Protein AF-A0A821J5W9-F1 (afdb_monomer)

Sequence (383 aa):
TTESTTTTTETPTTESTTTTTETPTTESTTTTTETPTTESTTTTTETPTTESTTTTTETPTTESITTTTETPTTELTTTTTETPTTESTTTTTETPTTESTTTTTETPTTESTTTTTETSTTESTTTITETPTTESTTTTTETPTTESTTTTTETPTTESTTTTTESPSTESTTTTTETPTTESTTTTTETLTTESTTTTTETPTTQSTTTTIESTTSTTESPTTESTTTTTETPTTESTTTTTEALTTESTTTTTESPTTESTTTTTEALTTESTTTTTETPTTESTITTTETLTTESTTTTTETPTTQSTTTTIESTTSTTESPTTESTTTTTETPTTESTTTTTEALTTESTTTTTESPTTESTTTTTEALTTESTTTTT

pLDDT: mean 72.42, std 26.73, range [20.36, 98.38]

Structure (mmCIF, N/CA/C/O backbone):
data_AF-A0A821J5W9-F1
#
_entry.id   AF-A0A821J5W9-F1
#
loop_
_atom_site.group_PDB
_atom_site.id
_atom_site.type_symbol
_atom_site.label_atom_id
_atom_site.label_alt_id
_atom_site.label_comp_id
_atom_site.label_asym_id
_atom_site.label_entity_id
_atom_site.label_seq_id
_atom_site.pdbx_PDB_ins_code
_atom_site.Cartn_x
_atom_site.Cartn_y
_atom_site.Cartn_z
_atom_site.occupancy
_atom_site.B_iso_or_equiv
_atom_site.auth_seq_id
_atom_site.auth_comp_id
_atom_site.auth_asym_id
_atom_site.auth_atom_id
_atom_site.pdbx_PDB_model_num
ATOM 1 N N . THR A 1 1 ? 23.233 19.680 -24.094 1.00 55.34 1 THR A N 1
ATOM 2 C CA . THR A 1 1 ? 22.176 19.003 -23.342 1.00 55.34 1 THR A CA 1
ATOM 3 C C . THR A 1 1 ? 21.564 18.006 -24.278 1.00 55.34 1 THR A C 1
ATOM 5 O O . THR A 1 1 ? 21.127 18.405 -25.355 1.00 55.34 1 THR A O 1
ATOM 8 N N . THR A 1 2 ? 21.711 16.730 -23.955 1.00 66.38 2 THR A N 1
ATOM 9 C CA . THR A 1 2 ? 20.991 15.657 -24.635 1.00 66.38 2 THR A CA 1
ATOM 10 C C . THR A 1 2 ? 19.914 15.257 -23.644 1.00 66.38 2 THR A C 1
ATOM 12 O O . THR A 1 2 ? 20.230 14.643 -22.633 1.00 66.38 2 THR A O 1
ATOM 15 N N . GLU A 1 3 ? 18.703 15.732 -23.882 1.00 79.19 3 GLU A N 1
ATOM 16 C CA . GLU A 1 3 ? 17.513 15.408 -23.099 1.00 79.19 3 GLU A CA 1
ATOM 17 C C . GLU A 1 3 ? 16.915 14.143 -23.722 1.00 79.19 3 GLU A C 1
ATOM 19 O O . GLU A 1 3 ? 16.728 14.109 -24.948 1.00 79.19 3 GLU A O 1
ATOM 24 N N . SER A 1 4 ? 16.726 13.095 -22.921 1.00 83.25 4 SER A N 1
ATOM 25 C CA . SER A 1 4 ? 15.986 11.901 -23.340 1.00 83.25 4 SER A CA 1
ATOM 26 C C . SER A 1 4 ? 14.627 11.905 -22.664 1.00 83.25 4 SER A C 1
ATOM 28 O O . SER A 1 4 ? 14.517 12.209 -21.482 1.00 83.25 4 SER A O 1
ATOM 30 N N . THR A 1 5 ? 13.580 11.601 -23.418 1.00 91.44 5 THR A N 1
ATOM 31 C CA . THR A 1 5 ? 12.244 11.438 -22.853 1.00 91.44 5 THR A CA 1
ATOM 32 C C . THR A 1 5 ? 11.631 10.205 -23.472 1.00 91.44 5 THR A C 1
ATOM 34 O O . THR A 1 5 ? 11.381 10.181 -24.684 1.00 91.44 5 THR A O 1
ATOM 37 N N . THR A 1 6 ? 11.368 9.210 -22.635 1.00 91.25 6 THR A N 1
ATOM 38 C CA . THR A 1 6 ? 10.688 7.986 -23.034 1.00 91.25 6 THR A CA 1
ATOM 39 C C . THR A 1 6 ? 9.347 7.920 -22.322 1.00 91.25 6 THR A C 1
ATOM 41 O O . THR A 1 6 ? 9.242 8.084 -21.111 1.00 91.25 6 THR A O 1
ATOM 44 N N . THR A 1 7 ? 8.283 7.730 -23.100 1.00 94.56 7 THR A N 1
ATOM 45 C CA . THR A 1 7 ? 6.930 7.562 -22.574 1.00 94.56 7 THR A CA 1
ATOM 46 C C . THR A 1 7 ? 6.303 6.342 -23.221 1.00 94.56 7 THR A C 1
ATOM 48 O O . THR A 1 7 ? 6.118 6.321 -24.443 1.00 94.56 7 THR A O 1
ATOM 51 N N . THR A 1 8 ? 5.951 5.361 -22.398 1.00 92.94 8 THR A N 1
ATOM 52 C CA . THR A 1 8 ? 5.242 4.148 -22.809 1.00 92.94 8 THR A CA 1
ATOM 53 C C . THR A 1 8 ? 3.861 4.136 -22.169 1.00 92.94 8 THR A C 1
ATOM 55 O O . THR A 1 8 ? 3.687 4.520 -21.013 1.00 92.94 8 THR A O 1
ATOM 58 N N . THR A 1 9 ? 2.844 3.765 -22.946 1.00 94.31 9 THR A N 1
ATOM 59 C CA . THR A 1 9 ? 1.475 3.648 -22.446 1.00 94.31 9 THR A CA 1
ATOM 60 C C . THR A 1 9 ? 0.782 2.474 -23.107 1.00 94.31 9 THR A C 1
ATOM 62 O O . THR A 1 9 ? 0.500 2.531 -24.307 1.00 94.31 9 THR A O 1
ATOM 65 N N . GLU A 1 10 ? 0.420 1.469 -22.319 1.00 90.69 10 GLU A N 1
ATOM 66 C CA . GLU A 1 10 ? -0.277 0.286 -22.810 1.00 90.69 10 GLU A CA 1
ATOM 67 C C . GLU A 1 10 ? -1.647 0.103 -22.137 1.00 90.69 10 GLU A C 1
ATOM 69 O O . GLU A 1 10 ? -1.907 0.462 -20.985 1.00 90.69 10 GLU A O 1
ATOM 74 N N . THR A 1 11 ? -2.572 -0.479 -22.904 1.00 92.56 11 THR A N 1
ATOM 75 C CA . THR A 1 11 ? -3.946 -0.784 -22.460 1.00 92.56 11 THR A CA 1
ATOM 76 C C . THR A 1 11 ? -4.336 -2.222 -22.850 1.00 92.56 11 THR A C 1
ATOM 78 O O . THR A 1 11 ? -5.238 -2.443 -23.668 1.00 92.56 11 THR A O 1
ATOM 81 N N . PRO A 1 12 ? -3.605 -3.237 -22.355 1.00 85.00 12 PRO A N 1
ATOM 82 C CA . PRO A 1 12 ? -3.738 -4.619 -22.802 1.00 85.00 12 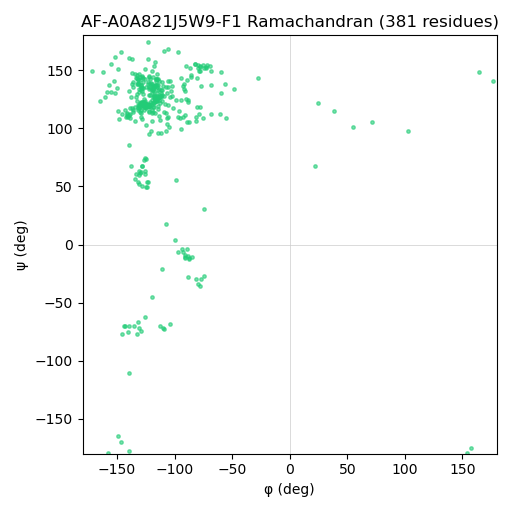PRO A CA 1
ATOM 83 C C . PRO A 1 12 ? -4.943 -5.312 -22.140 1.00 85.00 12 PRO A C 1
ATOM 85 O O . PRO A 1 12 ? -5.236 -5.149 -20.956 1.00 85.00 12 PRO A O 1
ATOM 88 N N . THR A 1 13 ? -5.639 -6.169 -22.890 1.00 80.94 13 THR A N 1
ATOM 89 C CA . THR A 1 13 ? -6.701 -7.026 -22.321 1.00 80.94 13 THR A CA 1
ATOM 90 C C . THR A 1 13 ? -6.181 -8.353 -21.758 1.00 80.94 13 THR A C 1
ATOM 92 O O . THR A 1 13 ? -6.941 -9.068 -21.110 1.00 80.94 13 THR A O 1
ATOM 95 N N . THR A 1 14 ? -4.919 -8.699 -22.037 1.00 81.94 14 THR A N 1
ATOM 96 C CA . THR A 1 14 ? -4.196 -9.899 -21.571 1.00 81.94 14 THR A CA 1
ATOM 97 C C . THR A 1 14 ? -2.688 -9.638 -21.675 1.00 81.94 14 THR A C 1
ATOM 99 O O . THR A 1 14 ? -2.305 -9.218 -22.763 1.00 81.94 14 THR A O 1
ATOM 102 N N . GLU A 1 15 ? -1.915 -9.913 -20.613 1.00 86.00 15 GLU A N 1
ATOM 103 C CA . GLU A 1 15 ? -0.429 -9.878 -20.473 1.00 86.00 15 GLU A CA 1
ATOM 104 C C . GLU A 1 15 ? 0.292 -8.719 -21.197 1.00 86.00 15 GLU A C 1
ATOM 106 O O . GLU A 1 15 ? 0.321 -8.660 -22.428 1.00 86.00 15 GLU A O 1
ATOM 111 N N . SER A 1 16 ? 0.924 -7.820 -20.440 1.00 88.00 16 SER A N 1
ATOM 112 C CA . SER A 1 16 ? 1.858 -6.830 -20.993 1.00 88.00 16 SER A CA 1
ATOM 113 C C . SER A 1 16 ? 3.204 -6.870 -20.302 1.00 88.00 16 SER A C 1
ATOM 115 O O . SER A 1 16 ? 3.331 -7.243 -19.139 1.00 88.00 16 SER A O 1
ATOM 117 N N . THR A 1 17 ? 4.224 -6.507 -21.066 1.00 93.19 17 THR A N 1
ATOM 118 C CA . THR A 1 17 ? 5.582 -6.358 -20.573 1.00 93.19 17 THR A CA 1
ATOM 119 C C . THR A 1 17 ? 6.168 -5.115 -21.209 1.00 93.19 17 THR A C 1
ATOM 121 O O . THR A 1 17 ? 6.429 -5.098 -22.418 1.00 93.19 17 THR A O 1
ATOM 124 N N . THR A 1 18 ? 6.410 -4.104 -20.385 1.00 92.56 18 THR A N 1
ATOM 125 C CA . THR A 1 18 ? 7.096 -2.885 -20.793 1.00 92.56 18 THR A CA 1
ATOM 126 C C . THR A 1 18 ? 8.505 -2.890 -20.220 1.00 92.56 18 THR A C 1
ATOM 128 O O . THR A 1 18 ? 8.736 -3.151 -19.042 1.00 92.56 18 THR A O 1
ATOM 131 N N . THR A 1 19 ? 9.487 -2.620 -21.079 1.00 94.31 19 THR A N 1
ATOM 132 C CA . THR A 1 19 ? 10.882 -2.470 -20.668 1.00 94.31 19 THR A CA 1
ATOM 133 C C . THR A 1 19 ? 11.459 -1.213 -21.289 1.00 94.31 19 THR A C 1
ATOM 135 O O . THR A 1 19 ? 11.531 -1.109 -22.518 1.00 94.31 19 THR A O 1
ATOM 138 N N . THR A 1 20 ? 11.905 -0.296 -20.438 1.00 93.75 20 THR A N 1
ATOM 139 C CA . THR A 1 20 ? 12.602 0.928 -20.837 1.00 93.75 20 THR A CA 1
ATOM 140 C C . THR A 1 20 ? 14.047 0.876 -20.357 1.00 93.75 20 THR A C 1
ATOM 142 O O . THR A 1 20 ? 14.347 0.367 -19.277 1.00 93.75 20 THR A O 1
ATOM 145 N N . THR A 1 21 ? 14.970 1.352 -21.191 1.00 93.88 21 THR A N 1
ATOM 146 C CA . THR A 1 21 ? 16.382 1.459 -20.827 1.00 93.88 21 THR A CA 1
ATOM 147 C C . THR A 1 21 ? 16.994 2.689 -21.474 1.00 93.88 21 THR A C 1
ATOM 149 O O . THR A 1 21 ? 17.197 2.695 -22.693 1.00 93.88 21 THR A O 1
ATOM 152 N N . GLU A 1 22 ? 17.368 3.682 -20.674 1.00 91.38 22 GLU A N 1
ATOM 153 C CA . GLU A 1 22 ? 18.057 4.875 -21.153 1.00 91.38 22 GLU A CA 1
ATOM 154 C C . GLU A 1 22 ? 19.477 4.997 -20.583 1.00 91.38 22 GLU A C 1
ATOM 156 O O . GLU A 1 22 ? 19.796 4.652 -19.444 1.00 91.38 22 GLU A O 1
ATOM 161 N N . THR A 1 23 ? 20.372 5.561 -21.396 1.00 92.56 23 THR A N 1
ATOM 162 C CA . THR A 1 23 ? 21.743 5.902 -20.982 1.00 92.56 23 THR A CA 1
ATOM 163 C C . THR A 1 23 ? 22.050 7.367 -21.328 1.00 92.56 23 THR A C 1
ATOM 165 O O . THR A 1 23 ? 22.832 7.643 -22.253 1.00 92.56 23 THR A O 1
ATOM 168 N N . PRO A 1 24 ? 21.387 8.330 -20.669 1.00 87.12 24 PRO A N 1
ATOM 169 C CA . PRO A 1 24 ? 21.498 9.753 -20.971 1.00 87.12 24 PRO A CA 1
ATOM 170 C C . PRO A 1 24 ? 22.785 10.348 -20.372 1.00 87.12 24 PRO A C 1
ATOM 172 O O . PRO A 1 24 ? 23.273 9.949 -19.317 1.00 87.12 24 PRO A O 1
ATOM 175 N N . THR A 1 25 ? 23.347 11.365 -21.029 1.00 86.31 25 THR A N 1
ATOM 176 C CA . THR A 1 25 ? 24.528 12.084 -20.505 1.00 86.31 25 THR A CA 1
ATOM 177 C C . THR A 1 25 ? 24.179 13.298 -19.642 1.00 86.31 25 THR A C 1
ATOM 179 O O . THR A 1 25 ? 25.081 13.932 -19.104 1.00 86.31 25 THR A O 1
ATOM 182 N N . THR A 1 26 ? 22.905 13.693 -19.606 1.00 86.69 26 THR A N 1
ATOM 183 C CA . THR A 1 26 ? 22.412 14.857 -18.854 1.00 86.69 26 THR A CA 1
ATOM 184 C C . THR A 1 26 ? 21.075 14.509 -18.196 1.00 86.69 26 THR A C 1
ATOM 186 O O . THR A 1 26 ? 21.091 13.682 -17.295 1.00 86.69 26 THR A O 1
ATOM 189 N N . GLU A 1 27 ? 19.971 15.094 -18.666 1.00 90.19 27 GLU A N 1
ATOM 190 C CA . GLU A 1 27 ? 18.602 14.930 -18.164 1.00 90.19 27 GLU A CA 1
ATOM 191 C C . GLU A 1 27 ? 17.878 13.795 -18.908 1.00 90.19 27 GLU A C 1
ATOM 193 O O . GLU A 1 27 ? 17.955 13.716 -20.145 1.00 90.19 27 GLU A O 1
ATOM 198 N N . SER A 1 28 ? 17.204 12.921 -18.163 1.00 90.50 28 SER A N 1
ATOM 199 C CA . SER A 1 28 ? 16.262 11.937 -18.702 1.00 90.50 28 SER A CA 1
ATOM 200 C C . SER A 1 28 ? 14.984 11.896 -17.898 1.00 90.50 28 SER A C 1
ATOM 202 O O . SER A 1 28 ? 14.987 12.069 -16.681 1.00 90.50 28 SER A O 1
ATOM 204 N N . THR A 1 29 ? 13.893 11.636 -18.602 1.00 94.75 29 THR A N 1
ATOM 205 C CA . THR A 1 29 ? 12.608 11.338 -17.993 1.00 94.75 29 THR A CA 1
ATOM 206 C C . THR A 1 29 ? 12.039 10.090 -18.639 1.00 94.75 29 THR A C 1
ATOM 208 O O . THR A 1 29 ? 11.764 10.080 -19.845 1.00 94.75 29 THR A O 1
ATOM 211 N N . THR A 1 30 ? 11.813 9.066 -17.824 1.00 94.94 30 THR A N 1
ATOM 212 C CA . THR A 1 30 ? 11.131 7.844 -18.236 1.00 94.94 30 THR A CA 1
ATOM 213 C C . THR A 1 30 ? 9.780 7.754 -17.544 1.00 94.94 30 THR A C 1
ATOM 215 O O . THR A 1 30 ? 9.666 7.862 -16.326 1.00 94.94 30 THR A O 1
ATOM 218 N N . THR A 1 31 ? 8.724 7.574 -18.336 1.00 96.25 31 THR A N 1
ATOM 219 C CA . THR A 1 31 ? 7.361 7.386 -17.837 1.00 96.25 31 THR A CA 1
ATOM 220 C C . THR A 1 31 ? 6.743 6.141 -18.454 1.00 96.25 31 THR A C 1
ATOM 222 O O . THR A 1 31 ? 6.578 6.071 -19.675 1.00 96.25 31 THR A O 1
ATOM 225 N N . THR A 1 32 ? 6.347 5.191 -17.616 1.00 95.75 32 THR A N 1
ATOM 226 C CA . THR A 1 32 ? 5.589 4.004 -18.023 1.00 95.75 32 THR A CA 1
ATOM 227 C C . THR A 1 32 ? 4.205 4.037 -17.387 1.00 95.75 32 THR A C 1
ATOM 229 O O . THR A 1 32 ? 4.049 4.383 -16.217 1.00 95.75 32 THR A O 1
ATOM 232 N N . THR A 1 33 ? 3.177 3.723 -18.172 1.00 95.38 33 THR A N 1
ATOM 233 C CA . THR A 1 33 ? 1.804 3.619 -17.678 1.00 95.38 33 THR A CA 1
ATOM 234 C C . THR A 1 33 ? 1.101 2.420 -18.292 1.00 95.38 33 THR A C 1
ATOM 236 O O . THR A 1 33 ? 0.834 2.421 -19.496 1.00 95.38 33 THR A O 1
ATOM 239 N N . GLU A 1 34 ? 0.698 1.456 -17.473 1.00 94.12 34 GLU A N 1
ATOM 240 C CA . GLU A 1 34 ? -0.032 0.281 -17.945 1.00 94.12 34 GLU A CA 1
ATOM 241 C C . GLU A 1 34 ? -1.395 0.135 -17.252 1.00 94.12 34 GLU A C 1
ATOM 243 O O . GLU A 1 34 ? -1.606 0.426 -16.070 1.00 94.12 34 GLU A O 1
ATOM 248 N N . THR A 1 35 ? -2.369 -0.353 -18.018 1.00 94.06 35 THR A N 1
ATOM 249 C CA . THR A 1 35 ? -3.744 -0.600 -17.544 1.00 94.06 35 THR A CA 1
ATOM 250 C C . THR A 1 35 ? -4.219 -2.009 -17.937 1.00 94.06 35 THR A C 1
ATOM 252 O O . THR A 1 35 ? -5.141 -2.161 -18.749 1.00 94.06 35 THR A O 1
ATOM 255 N N . PRO A 1 36 ? -3.571 -3.083 -17.442 1.00 90.62 36 PRO A N 1
ATOM 256 C CA . PRO A 1 36 ? -3.879 -4.447 -17.858 1.00 90.62 36 PRO A CA 1
ATOM 257 C C . PRO A 1 36 ? -5.125 -5.022 -17.167 1.00 90.62 36 PRO A C 1
ATOM 259 O O . PRO A 1 36 ? -5.478 -4.691 -16.037 1.00 90.62 36 PRO A O 1
ATOM 262 N N . THR A 1 37 ? -5.782 -5.981 -17.824 1.00 90.19 37 THR A N 1
ATOM 263 C CA . THR A 1 37 ? -6.885 -6.742 -17.195 1.00 90.19 37 THR A CA 1
ATOM 264 C C . THR A 1 37 ? -6.422 -8.019 -16.479 1.00 90.19 37 THR A C 1
ATOM 266 O O . THR A 1 37 ? -7.220 -8.632 -15.779 1.00 90.19 37 THR A O 1
ATOM 269 N N . THR A 1 38 ? -5.170 -8.453 -16.654 1.00 89.12 38 THR A N 1
ATOM 270 C CA . THR A 1 38 ? -4.635 -9.658 -15.993 1.00 89.12 38 THR A CA 1
ATOM 271 C C . THR A 1 38 ? -3.270 -9.399 -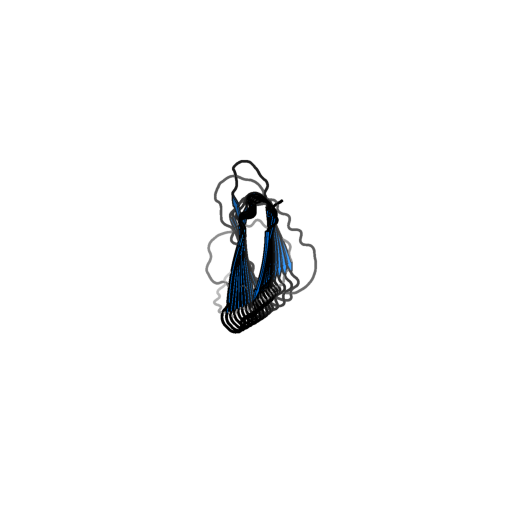15.368 1.00 89.12 38 THR A C 1
ATOM 273 O O . THR A 1 38 ? -3.202 -9.203 -14.166 1.00 89.12 38 THR A O 1
ATOM 276 N N . GLU A 1 39 ? -2.216 -9.349 -16.175 1.00 91.62 39 GLU A N 1
ATOM 277 C CA . GLU A 1 39 ? -0.820 -9.338 -15.731 1.00 91.62 39 GLU A CA 1
ATOM 278 C C . GLU A 1 39 ? -0.098 -8.203 -16.454 1.00 91.62 39 GLU A C 1
ATOM 280 O O . GLU A 1 39 ? -0.284 -8.037 -17.670 1.00 91.62 39 GLU A O 1
ATOM 285 N N . SER A 1 40 ? 0.674 -7.419 -15.709 1.00 92.62 40 SER A N 1
ATOM 286 C CA . SER A 1 40 ? 1.657 -6.494 -16.266 1.00 92.62 40 SER A CA 1
ATOM 287 C C . SER A 1 40 ? 2.977 -6.616 -15.531 1.00 92.62 40 SER A C 1
ATOM 289 O O . SER A 1 40 ? 3.023 -6.819 -14.318 1.00 92.62 40 SER A O 1
ATOM 291 N N . THR A 1 41 ? 4.048 -6.483 -16.299 1.00 95.44 41 THR A N 1
ATOM 292 C CA . THR A 1 41 ? 5.399 -6.342 -15.784 1.00 95.44 41 THR A CA 1
ATOM 293 C C . THR A 1 41 ? 6.025 -5.099 -16.392 1.00 95.44 41 THR A C 1
ATOM 295 O O . THR A 1 41 ? 6.233 -5.040 -17.609 1.00 95.44 41 THR A O 1
ATOM 298 N N . THR A 1 42 ? 6.383 -4.141 -15.544 1.00 95.50 42 THR A N 1
ATOM 299 C CA . THR A 1 42 ? 7.116 -2.943 -15.945 1.00 95.50 42 THR A CA 1
ATOM 300 C C . THR A 1 42 ? 8.531 -2.989 -15.385 1.00 95.50 42 THR A C 1
ATOM 302 O O . THR A 1 42 ? 8.755 -3.199 -14.195 1.00 95.50 42 THR A O 1
ATOM 305 N N . THR A 1 43 ? 9.517 -2.790 -16.259 1.00 96.81 43 THR A N 1
ATOM 306 C CA . THR A 1 43 ? 10.925 -2.661 -15.871 1.00 96.81 43 THR A CA 1
ATOM 307 C C . THR A 1 43 ? 11.529 -1.395 -16.464 1.00 96.81 43 THR A C 1
ATOM 309 O O . THR A 1 43 ? 11.574 -1.243 -17.688 1.00 96.81 43 THR A O 1
ATOM 312 N N . THR A 1 44 ? 12.047 -0.521 -15.606 1.00 96.44 44 THR A N 1
ATOM 313 C CA . THR A 1 44 ? 12.801 0.673 -16.004 1.00 96.44 44 THR A CA 1
ATOM 314 C C . THR A 1 44 ? 14.240 0.567 -15.516 1.00 96.44 44 THR A C 1
ATOM 316 O O . THR A 1 44 ? 14.505 0.101 -14.407 1.00 96.44 44 THR A O 1
ATOM 319 N N . THR A 1 45 ? 15.191 0.945 -16.370 1.00 96.12 45 THR A N 1
ATOM 320 C CA . THR A 1 45 ? 16.608 0.992 -16.009 1.00 96.12 45 THR A CA 1
ATOM 321 C C . THR A 1 45 ? 17.290 2.197 -16.635 1.00 96.12 45 THR A C 1
ATOM 323 O O . THR A 1 45 ? 17.556 2.184 -17.839 1.00 96.12 45 THR A O 1
ATOM 326 N N . GLU A 1 46 ? 17.673 3.177 -15.825 1.00 94.62 46 GLU A N 1
ATOM 327 C CA . GLU A 1 46 ? 18.402 4.352 -16.291 1.00 94.62 46 GLU A CA 1
ATOM 328 C C . GLU A 1 46 ? 19.818 4.428 -15.705 1.00 94.62 46 GLU A C 1
ATOM 330 O O . GLU A 1 46 ? 20.091 4.168 -14.529 1.00 94.62 46 GLU A O 1
ATOM 335 N N . THR A 1 47 ? 20.760 4.880 -16.535 1.00 94.25 47 THR A N 1
ATOM 336 C CA . THR A 1 47 ? 22.127 5.195 -16.090 1.00 94.25 47 THR A CA 1
ATOM 337 C C . THR A 1 47 ? 22.505 6.637 -16.461 1.00 94.25 47 THR A C 1
ATOM 339 O O . THR A 1 47 ? 23.263 6.849 -17.423 1.00 94.25 47 THR A O 1
ATOM 342 N N . PRO A 1 48 ? 21.960 7.655 -15.769 1.00 91.69 48 PRO A N 1
ATOM 343 C CA . PRO A 1 48 ? 22.200 9.060 -16.079 1.00 91.69 48 PRO A CA 1
ATOM 344 C C . PRO A 1 48 ? 23.511 9.588 -15.482 1.00 91.69 48 PRO A C 1
ATOM 346 O O . PRO A 1 48 ? 24.017 9.105 -14.472 1.00 91.69 48 PRO A O 1
ATOM 349 N N . THR A 1 49 ? 24.064 10.644 -16.090 1.00 90.88 49 THR A N 1
ATOM 350 C CA . THR A 1 49 ? 25.248 11.344 -15.542 1.00 90.88 49 THR A CA 1
ATOM 351 C C . THR A 1 49 ? 24.896 12.594 -14.721 1.00 90.88 49 THR A C 1
ATOM 353 O O . THR A 1 49 ? 25.783 13.248 -14.172 1.00 90.88 49 THR A O 1
ATOM 356 N N . THR A 1 50 ? 23.634 13.017 -14.675 1.00 89.69 50 THR A N 1
ATOM 357 C CA . THR A 1 50 ? 23.254 14.225 -13.926 1.00 89.69 50 THR A CA 1
ATOM 358 C C . THR A 1 50 ? 21.894 14.061 -13.277 1.00 89.69 50 THR A C 1
ATOM 360 O O . THR A 1 50 ? 21.863 13.915 -12.068 1.00 89.69 50 THR A O 1
ATOM 363 N N . GLU A 1 51 ? 20.815 14.036 -14.054 1.00 93.06 51 GLU A N 1
ATOM 364 C CA . GLU A 1 51 ? 19.445 14.079 -13.532 1.00 93.06 51 GLU A C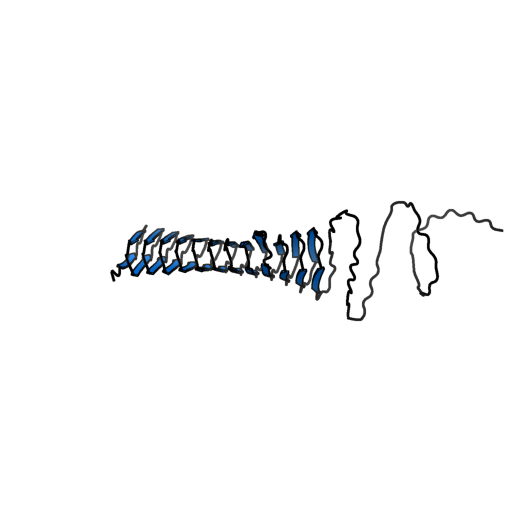A 1
ATOM 365 C C . GLU A 1 51 ? 18.616 12.986 -14.215 1.00 93.06 51 GLU A C 1
ATOM 367 O O . GLU A 1 51 ? 18.653 12.865 -15.447 1.00 93.06 51 GLU A O 1
ATOM 372 N N . SER A 1 52 ? 17.913 12.177 -13.425 1.00 93.31 52 SER A N 1
ATOM 373 C CA . SER A 1 52 ? 16.901 11.237 -13.917 1.00 93.31 52 SER A CA 1
ATOM 374 C C . SER A 1 52 ? 15.625 11.356 -13.111 1.00 93.31 52 SER A C 1
ATOM 376 O O . SER A 1 52 ? 15.643 11.527 -11.892 1.00 93.31 52 SER A O 1
ATOM 378 N N . THR A 1 53 ? 14.510 11.233 -13.814 1.00 96.19 53 THR A N 1
ATOM 379 C CA . THR A 1 53 ? 13.210 11.015 -13.204 1.00 96.19 53 THR A CA 1
ATOM 380 C C . THR A 1 53 ? 12.577 9.786 -13.827 1.00 96.19 53 THR A C 1
ATOM 382 O O . THR A 1 53 ? 12.316 9.768 -15.035 1.00 96.19 53 THR A O 1
ATOM 385 N N . THR A 1 54 ? 12.274 8.797 -12.993 1.00 96.56 54 THR A N 1
ATOM 386 C CA . THR A 1 54 ? 11.539 7.601 -13.394 1.00 96.56 54 THR A CA 1
ATOM 387 C C . THR A 1 54 ? 10.166 7.597 -12.738 1.00 96.56 54 THR A C 1
ATOM 389 O O . THR A 1 54 ? 10.020 7.777 -11.531 1.00 96.56 54 THR A O 1
ATOM 392 N N . THR A 1 55 ? 9.125 7.418 -13.549 1.00 97.50 55 THR A N 1
ATOM 393 C CA . THR A 1 55 ? 7.743 7.292 -13.080 1.00 97.50 55 THR A CA 1
ATOM 394 C C . THR A 1 55 ? 7.094 6.053 -13.677 1.00 97.50 55 THR A C 1
ATOM 396 O O . THR A 1 55 ? 6.964 5.950 -14.899 1.00 97.50 55 THR A O 1
ATOM 399 N N . THR A 1 56 ? 6.630 5.150 -12.820 1.00 97.25 56 THR A N 1
ATOM 400 C CA . THR A 1 56 ? 5.832 3.983 -13.208 1.00 97.25 56 THR A CA 1
ATOM 401 C C . THR A 1 56 ? 4.444 4.080 -12.587 1.00 97.25 56 THR A C 1
ATOM 403 O O . THR A 1 56 ? 4.286 4.499 -11.440 1.00 97.25 56 THR A O 1
ATOM 406 N N . THR A 1 57 ? 3.414 3.750 -13.363 1.00 96.75 57 THR A N 1
ATOM 407 C CA . THR A 1 57 ? 2.035 3.714 -12.876 1.00 96.75 57 THR A CA 1
ATOM 408 C C . THR A 1 57 ? 1.284 2.535 -13.470 1.00 96.75 57 THR A C 1
ATOM 410 O O . THR A 1 57 ? 0.957 2.558 -14.660 1.00 96.75 57 THR A O 1
ATOM 413 N N . GLU A 1 58 ? 0.908 1.571 -12.636 1.00 95.88 58 GLU A N 1
ATOM 414 C CA . GLU A 1 58 ? 0.129 0.413 -13.061 1.00 95.88 58 GLU A CA 1
ATOM 415 C C . GLU A 1 58 ? -1.257 0.364 -12.399 1.00 95.88 58 GLU A C 1
ATOM 417 O O . GLU A 1 58 ? -1.480 0.666 -11.222 1.00 95.88 58 GLU A O 1
ATOM 422 N N . THR A 1 59 ? -2.244 -0.066 -13.183 1.00 94.94 59 THR A N 1
ATOM 423 C CA . THR A 1 59 ? -3.638 -0.227 -12.729 1.00 94.94 59 THR A CA 1
ATOM 424 C C . THR A 1 59 ? -4.200 -1.609 -13.104 1.00 94.94 59 THR A C 1
ATOM 426 O O . THR A 1 59 ? -5.148 -1.705 -13.895 1.00 94.94 59 THR A O 1
ATOM 429 N N . PRO A 1 60 ? -3.618 -2.720 -12.608 1.00 92.75 60 PRO A N 1
ATOM 430 C CA . PRO A 1 60 ? -4.028 -4.058 -13.013 1.00 92.75 60 PRO A CA 1
ATOM 431 C C . PRO A 1 60 ? -5.264 -4.577 -12.267 1.00 92.75 60 PRO A C 1
ATOM 433 O O . PRO A 1 60 ? -5.555 -4.237 -11.122 1.00 92.75 60 PRO A O 1
ATOM 436 N N . THR A 1 61 ? -5.988 -5.503 -12.898 1.00 92.19 61 THR A N 1
ATOM 437 C CA . THR A 1 61 ? -7.087 -6.231 -12.229 1.00 92.19 61 THR A CA 1
ATOM 438 C C . THR A 1 61 ? -6.618 -7.495 -11.494 1.00 92.19 61 THR A C 1
ATOM 440 O O . THR A 1 61 ? -7.395 -8.076 -10.742 1.00 92.19 61 THR A O 1
ATOM 443 N N . THR A 1 62 ? -5.393 -7.981 -11.703 1.00 91.25 62 THR A N 1
ATOM 444 C CA . THR A 1 62 ? -4.912 -9.193 -11.016 1.00 91.25 62 THR A CA 1
ATOM 445 C C . THR A 1 62 ? -3.494 -9.009 -10.497 1.00 91.25 62 THR A C 1
ATOM 447 O O . THR A 1 62 ? -3.351 -8.861 -9.293 1.00 91.25 62 THR A O 1
ATOM 450 N N . GLU A 1 63 ? -2.489 -8.937 -11.362 1.00 93.75 63 GLU A N 1
ATOM 451 C CA . GLU A 1 63 ? -1.077 -8.944 -10.953 1.00 93.75 63 GLU A CA 1
ATOM 452 C C . GLU A 1 63 ? -0.318 -7.765 -11.579 1.00 93.75 63 GLU A C 1
ATOM 454 O O . GLU A 1 63 ? -0.453 -7.503 -12.783 1.00 93.75 63 GLU A O 1
ATOM 459 N N . SER A 1 64 ? 0.445 -7.055 -10.747 1.00 94.56 64 SER A N 1
ATOM 460 C CA . SER A 1 64 ? 1.456 -6.071 -11.140 1.00 94.56 64 SER A CA 1
ATOM 461 C C . SER A 1 64 ? 2.812 -6.506 -10.602 1.00 94.56 64 SER A C 1
ATOM 463 O O . SER A 1 64 ? 2.930 -6.933 -9.451 1.00 94.56 64 SER A O 1
ATOM 465 N N . ILE A 1 65 ? 3.835 -6.336 -11.434 1.00 96.88 65 ILE A N 1
ATOM 466 C CA . ILE A 1 65 ? 5.222 -6.344 -10.992 1.00 96.88 65 ILE A CA 1
ATOM 467 C C . ILE A 1 65 ? 5.901 -5.110 -11.577 1.00 96.88 65 ILE A C 1
ATOM 469 O O . ILE A 1 65 ? 6.050 -5.000 -12.798 1.00 96.88 65 ILE A O 1
ATOM 473 N N . THR A 1 66 ? 6.367 -4.224 -10.704 1.00 97.19 66 THR A N 1
ATOM 474 C CA . THR A 1 66 ? 7.131 -3.038 -11.082 1.00 97.19 66 THR A CA 1
ATOM 475 C C . THR A 1 66 ? 8.551 -3.124 -10.536 1.00 97.19 66 THR A C 1
ATOM 477 O O . THR A 1 66 ? 8.785 -3.362 -9.352 1.00 97.19 66 THR A O 1
ATOM 480 N N . THR A 1 67 ? 9.532 -2.938 -11.419 1.00 97.94 67 THR A N 1
ATOM 481 C CA . THR A 1 67 ? 10.952 -2.876 -11.058 1.00 97.94 67 THR A CA 1
ATOM 482 C C . THR A 1 67 ? 11.602 -1.632 -11.648 1.00 97.94 67 THR A C 1
ATOM 484 O O . THR A 1 67 ? 11.628 -1.461 -12.870 1.00 97.94 67 THR A O 1
ATOM 487 N N . THR A 1 68 ? 12.188 -0.807 -10.787 1.00 97.62 68 THR A N 1
ATOM 488 C CA . THR A 1 68 ? 12.994 0.357 -11.172 1.00 97.62 68 THR A CA 1
ATOM 489 C C . THR A 1 68 ? 14.425 0.169 -10.678 1.00 97.62 68 THR A C 1
ATOM 491 O O . THR A 1 68 ? 14.654 -0.313 -9.566 1.00 97.62 68 THR A O 1
ATOM 494 N N . THR A 1 69 ? 15.407 0.468 -11.529 1.00 97.56 69 THR A N 1
ATOM 495 C CA . THR A 1 69 ? 16.825 0.387 -11.166 1.00 97.56 69 THR A CA 1
ATOM 496 C C . THR A 1 69 ? 17.606 1.537 -11.769 1.00 97.56 69 THR A C 1
ATOM 498 O O . THR A 1 69 ? 17.847 1.549 -12.978 1.00 97.56 69 THR A O 1
ATOM 501 N N . GLU A 1 70 ? 18.096 2.434 -10.922 1.00 96.50 70 GLU A N 1
ATOM 502 C CA . GLU A 1 70 ? 18.732 3.666 -11.375 1.00 96.50 70 GLU A CA 1
ATOM 503 C C . GLU A 1 70 ? 20.145 3.825 -10.800 1.00 96.50 70 GLU A C 1
ATOM 505 O O . GLU A 1 70 ? 20.411 3.635 -9.610 1.00 96.50 70 GLU A O 1
ATOM 510 N N . THR A 1 71 ? 21.096 4.228 -11.649 1.00 95.25 71 THR A N 1
ATOM 511 C CA . THR A 1 71 ? 22.483 4.482 -11.215 1.00 95.25 71 THR A CA 1
ATOM 512 C C . THR A 1 71 ? 22.954 5.892 -11.600 1.00 95.25 71 THR A C 1
ATOM 514 O O . THR A 1 71 ? 23.731 6.044 -12.555 1.00 95.25 71 THR A O 1
ATOM 517 N N . PRO A 1 72 ? 22.489 6.946 -10.905 1.00 93.50 72 PRO A N 1
ATOM 518 C CA . PRO A 1 72 ? 22.824 8.332 -11.216 1.00 93.50 72 PRO A CA 1
ATOM 519 C C . PRO A 1 72 ? 24.125 8.791 -10.541 1.00 93.50 72 PRO A C 1
ATOM 521 O O . PRO A 1 72 ? 24.495 8.359 -9.449 1.00 93.50 72 PRO A O 1
ATOM 524 N N . THR A 1 73 ? 24.826 9.749 -11.152 1.00 92.88 73 THR A N 1
ATOM 525 C CA . THR A 1 73 ? 25.981 10.405 -10.504 1.00 92.88 73 THR A CA 1
ATOM 526 C C . THR A 1 73 ? 25.641 11.680 -9.737 1.00 92.88 73 THR A C 1
ATOM 528 O O . THR A 1 73 ? 26.540 12.243 -9.116 1.00 92.88 73 THR A O 1
ATOM 531 N N . THR A 1 74 ? 24.413 12.198 -9.795 1.00 92.31 74 THR A N 1
ATOM 532 C CA . THR A 1 74 ? 24.063 13.433 -9.071 1.00 92.31 74 THR A CA 1
ATOM 533 C C . THR A 1 74 ? 22.669 13.357 -8.468 1.00 92.31 74 THR A C 1
ATOM 535 O O . THR A 1 74 ? 22.583 13.133 -7.270 1.00 92.31 74 THR A O 1
ATOM 538 N N . GLU A 1 75 ? 21.615 13.488 -9.265 1.00 94.38 75 GLU A N 1
ATOM 539 C CA . GLU A 1 75 ? 20.241 13.621 -8.775 1.00 94.38 75 GLU A CA 1
ATOM 540 C C . GLU A 1 75 ? 19.326 12.596 -9.439 1.00 94.38 75 GLU A C 1
ATOM 542 O O . GLU A 1 75 ? 19.481 12.259 -10.623 1.00 94.38 75 GLU A O 1
ATOM 547 N N . LEU A 1 76 ? 18.383 12.101 -8.650 1.00 95.38 76 LEU A N 1
ATOM 548 C CA . LEU A 1 76 ? 17.433 11.092 -9.060 1.00 95.38 76 LEU A CA 1
ATOM 549 C C . LEU A 1 76 ? 16.142 11.203 -8.269 1.00 95.38 76 LEU A C 1
ATOM 551 O O . LEU A 1 76 ? 16.135 11.414 -7.057 1.00 95.38 76 LEU A O 1
ATOM 555 N N . THR A 1 77 ? 15.047 10.995 -8.982 1.00 97.44 77 THR A N 1
ATOM 556 C CA . THR A 1 77 ? 13.730 10.824 -8.392 1.00 97.44 77 THR A CA 1
ATOM 557 C C . THR A 1 77 ? 13.045 9.623 -9.017 1.00 97.44 77 THR A C 1
ATOM 559 O O . THR A 1 77 ? 12.832 9.594 -10.232 1.00 97.44 77 THR A O 1
ATOM 562 N N . THR A 1 78 ? 12.637 8.677 -8.178 1.00 97.56 78 THR A N 1
ATOM 563 C CA . THR A 1 78 ? 11.844 7.520 -8.587 1.00 97.56 78 THR A CA 1
ATOM 564 C C . THR A 1 78 ? 10.473 7.565 -7.932 1.00 97.56 78 THR A C 1
ATOM 566 O O . THR A 1 78 ? 10.327 7.782 -6.730 1.00 97.56 78 THR A O 1
ATOM 569 N N . THR A 1 79 ? 9.434 7.393 -8.746 1.00 98.12 79 THR A N 1
ATOM 570 C CA . THR A 1 79 ? 8.044 7.326 -8.292 1.00 98.12 79 THR A CA 1
ATOM 571 C C . THR A 1 79 ? 7.355 6.105 -8.882 1.00 98.12 79 THR A C 1
ATOM 573 O O . THR A 1 79 ? 7.229 5.992 -10.103 1.00 98.12 79 THR A O 1
ATOM 576 N N . THR A 1 80 ? 6.852 5.232 -8.016 1.00 97.94 80 THR A N 1
ATOM 577 C CA . THR A 1 80 ? 6.025 4.082 -8.394 1.00 97.94 80 THR A CA 1
ATOM 578 C C . THR A 1 80 ? 4.637 4.227 -7.783 1.00 97.94 80 THR A C 1
ATOM 580 O O . THR A 1 80 ? 4.490 4.670 -6.641 1.00 97.94 80 THR A O 1
ATOM 583 N N . THR A 1 81 ? 3.595 3.925 -8.556 1.00 97.69 81 THR A N 1
ATOM 584 C CA . THR A 1 81 ? 2.212 3.979 -8.076 1.00 97.69 81 THR A CA 1
ATOM 585 C C . THR A 1 81 ? 1.384 2.842 -8.644 1.00 97.69 81 THR A C 1
ATOM 587 O O . THR A 1 81 ? 0.988 2.906 -9.811 1.00 97.69 81 THR A O 1
ATOM 590 N N . GLU A 1 82 ? 1.011 1.888 -7.796 1.00 97.00 82 GLU A N 1
ATOM 591 C CA . GLU A 1 82 ? 0.221 0.737 -8.214 1.00 97.00 82 GLU A CA 1
ATOM 592 C C . GLU A 1 82 ? -1.164 0.696 -7.552 1.00 97.00 82 GLU A C 1
ATOM 594 O O . GLU A 1 82 ? -1.390 1.015 -6.377 1.00 97.00 82 GLU A O 1
ATOM 599 N N . THR A 1 83 ? -2.152 0.269 -8.335 1.00 95.88 83 THR A N 1
ATOM 600 C CA . THR A 1 83 ? -3.553 0.148 -7.890 1.00 95.88 83 THR A CA 1
ATOM 601 C C . THR A 1 83 ? -4.156 -1.221 -8.254 1.00 95.88 83 THR A C 1
ATOM 603 O O . THR A 1 83 ? -5.139 -1.289 -9.005 1.00 95.88 83 THR A O 1
ATOM 606 N N . PRO A 1 84 ? -3.587 -2.349 -7.777 1.00 93.69 84 PRO A N 1
ATOM 607 C CA . PRO A 1 84 ? -4.045 -3.677 -8.169 1.00 93.69 84 PRO A CA 1
ATOM 608 C C . PRO A 1 84 ? -5.313 -4.132 -7.430 1.00 93.69 84 PRO A C 1
ATOM 610 O O . PRO A 1 84 ? -5.570 -3.804 -6.273 1.00 93.69 84 PRO A O 1
ATOM 613 N N . THR A 1 85 ? -6.104 -4.994 -8.077 1.00 93.62 85 THR A N 1
ATOM 614 C CA . THR A 1 85 ? -7.229 -5.696 -7.413 1.00 93.62 85 THR A CA 1
ATOM 615 C C . THR A 1 85 ? -6.812 -7.033 -6.775 1.00 93.62 85 THR A C 1
ATOM 617 O O . THR A 1 85 ? -7.630 -7.733 -6.179 1.00 93.62 85 THR A O 1
ATOM 620 N N . THR A 1 86 ? -5.568 -7.489 -6.907 1.00 92.81 86 THR A N 1
ATOM 621 C CA . THR A 1 86 ? -5.139 -8.716 -6.212 1.00 92.81 86 THR A CA 1
ATOM 622 C C . THR A 1 86 ? -3.738 -8.563 -5.657 1.00 92.81 86 THR A C 1
ATOM 624 O O . THR A 1 86 ? -3.633 -8.414 -4.446 1.00 92.81 86 THR A O 1
ATOM 627 N N . GLU A 1 87 ? -2.718 -8.518 -6.503 1.00 94.75 87 GLU A N 1
ATOM 628 C CA . GLU A 1 87 ? -1.315 -8.585 -6.086 1.00 94.75 87 GLU A CA 1
ATOM 629 C C . GLU A 1 87 ? -0.506 -7.441 -6.710 1.00 94.75 87 GLU A C 1
ATOM 631 O O . GLU A 1 87 ? -0.638 -7.173 -7.911 1.00 94.75 87 GLU A O 1
ATOM 636 N N . SER A 1 88 ? 0.291 -6.771 -5.875 1.00 95.38 88 SER A N 1
ATOM 637 C CA . SER A 1 88 ? 1.336 -5.818 -6.269 1.00 95.38 88 SER A CA 1
ATOM 638 C C . SER A 1 88 ? 2.681 -6.311 -5.778 1.00 95.38 88 SER A C 1
ATOM 640 O O . SER A 1 88 ? 2.807 -6.717 -4.622 1.00 95.38 88 SER A O 1
ATOM 642 N N . THR A 1 89 ? 3.703 -6.192 -6.613 1.00 97.69 89 THR A N 1
ATOM 643 C CA . THR A 1 89 ? 5.088 -6.224 -6.149 1.00 97.69 89 THR A CA 1
ATOM 644 C C . THR A 1 89 ? 5.840 -5.042 -6.731 1.00 97.69 89 THR A C 1
ATOM 646 O O . THR A 1 89 ? 6.027 -4.961 -7.947 1.00 97.69 89 THR A O 1
ATOM 649 N N . THR A 1 90 ? 6.333 -4.170 -5.855 1.00 97.75 90 THR A N 1
ATOM 650 C CA . THR A 1 90 ? 7.164 -3.028 -6.232 1.00 97.75 90 THR A CA 1
ATOM 651 C C . THR A 1 90 ? 8.579 -3.202 -5.693 1.00 97.75 90 THR A C 1
ATOM 653 O O . THR A 1 90 ? 8.800 -3.447 -4.507 1.00 97.75 90 THR A O 1
ATOM 656 N N . THR A 1 91 ? 9.566 -3.082 -6.580 1.00 98.31 91 THR A N 1
ATOM 657 C CA . THR A 1 91 ? 10.989 -3.083 -6.229 1.00 98.31 91 THR A CA 1
ATOM 658 C C . THR A 1 91 ? 11.684 -1.863 -6.817 1.00 98.31 91 THR A C 1
ATOM 660 O O . THR A 1 91 ? 11.717 -1.694 -8.038 1.00 98.31 91 THR A O 1
ATOM 663 N N . THR A 1 92 ? 12.297 -1.059 -5.953 1.00 98.12 92 THR A N 1
ATOM 664 C CA . THR A 1 92 ? 13.125 0.090 -6.339 1.00 98.12 92 THR A CA 1
ATOM 665 C C . THR A 1 92 ? 14.550 -0.117 -5.833 1.00 98.12 92 THR A C 1
ATOM 667 O O . THR A 1 92 ? 14.762 -0.558 -4.700 1.00 98.12 92 THR A O 1
ATOM 670 N N . THR A 1 93 ? 15.545 0.126 -6.685 1.00 97.94 93 THR A N 1
ATOM 671 C CA . THR A 1 93 ? 16.959 -0.023 -6.325 1.00 97.94 93 THR A CA 1
ATOM 672 C C . THR A 1 93 ? 17.788 1.086 -6.933 1.00 97.94 93 THR A C 1
ATOM 674 O 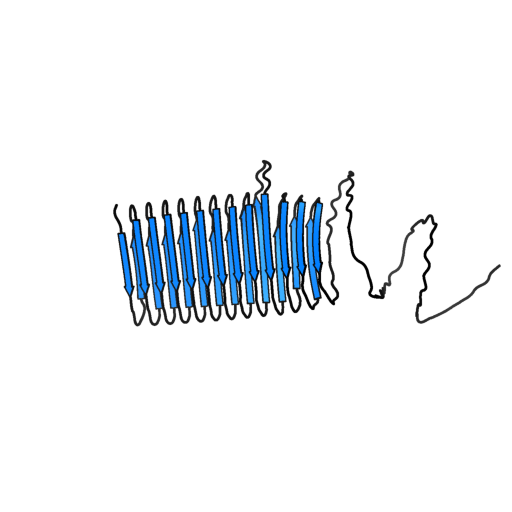O . THR A 1 93 ? 18.095 1.053 -8.127 1.00 97.94 93 THR A O 1
ATOM 677 N N . GLU A 1 94 ? 18.265 1.984 -6.082 1.00 97.38 94 GLU A N 1
ATOM 678 C CA . GLU A 1 94 ? 18.966 3.171 -6.535 1.00 97.38 94 GLU A CA 1
ATOM 679 C C . GLU A 1 94 ? 20.368 3.255 -5.929 1.00 97.38 94 GLU A C 1
ATOM 681 O O . GLU A 1 94 ? 20.611 2.973 -4.750 1.00 97.38 94 GLU A O 1
ATOM 686 N N . THR A 1 95 ? 21.331 3.670 -6.752 1.00 96.06 95 THR A N 1
ATOM 687 C CA . THR A 1 95 ? 22.721 3.850 -6.307 1.00 96.06 95 THR A CA 1
ATOM 688 C C . THR A 1 95 ? 23.266 5.236 -6.670 1.00 96.06 95 THR A C 1
ATOM 690 O O . THR A 1 95 ? 24.143 5.339 -7.542 1.00 96.06 95 THR A O 1
ATOM 693 N N . PRO A 1 96 ? 22.747 6.325 -6.070 1.00 93.62 96 PRO A N 1
ATOM 694 C CA . PRO A 1 96 ? 23.208 7.684 -6.341 1.00 93.62 96 PRO A CA 1
ATOM 695 C C . PRO A 1 96 ? 24.584 8.014 -5.745 1.00 93.62 96 PRO A C 1
ATOM 697 O O . PRO A 1 96 ? 25.000 7.519 -4.701 1.00 93.62 96 PRO A O 1
ATOM 700 N N . THR A 1 97 ? 25.294 8.951 -6.380 1.00 93.38 97 THR A N 1
ATOM 701 C CA . THR A 1 97 ? 26.507 9.572 -5.795 1.00 93.38 97 THR A CA 1
ATOM 702 C C . THR A 1 97 ? 26.206 10.874 -5.036 1.00 93.38 97 THR A C 1
ATOM 704 O O . THR A 1 97 ? 27.111 11.496 -4.488 1.00 93.38 97 THR A O 1
ATOM 707 N N . THR A 1 98 ? 24.977 11.383 -5.021 1.00 92.88 98 THR A N 1
ATOM 708 C CA . THR A 1 98 ? 24.676 12.599 -4.244 1.00 92.88 98 THR A CA 1
ATOM 709 C C . THR A 1 98 ? 23.296 12.511 -3.624 1.00 92.88 98 THR A C 1
ATOM 711 O O . THR A 1 98 ? 23.228 12.299 -2.421 1.00 92.88 98 THR A O 1
ATOM 714 N N . GLU A 1 99 ? 22.238 12.587 -4.421 1.00 94.56 99 GLU A N 1
ATOM 715 C CA . GLU A 1 99 ? 20.867 12.675 -3.918 1.00 94.56 99 GLU A CA 1
ATOM 716 C C . GLU A 1 99 ? 19.984 11.627 -4.600 1.00 94.56 99 GLU A C 1
ATOM 718 O O . GLU A 1 99 ? 20.065 11.439 -5.821 1.00 94.56 99 GLU A O 1
ATOM 723 N N . SER A 1 100 ? 19.159 10.946 -3.808 1.00 95.25 100 SER A N 1
ATOM 724 C CA . SER A 1 100 ? 18.045 10.141 -4.305 1.00 95.25 100 SER A CA 1
ATOM 725 C C . SER A 1 100 ? 16.801 10.373 -3.470 1.00 95.25 100 SER A C 1
ATOM 727 O O . SER A 1 100 ? 16.856 10.486 -2.242 1.00 95.25 100 SER A O 1
ATOM 729 N N . THR A 1 101 ? 15.678 10.439 -4.174 1.00 97.56 101 THR A N 1
ATOM 730 C CA . THR A 1 101 ? 14.346 10.423 -3.592 1.00 97.56 101 THR A CA 1
ATOM 731 C C . THR A 1 101 ? 13.550 9.282 -4.207 1.00 97.56 101 THR A C 1
ATOM 733 O O . THR A 1 101 ? 13.273 9.297 -5.411 1.00 97.56 101 THR A O 1
ATOM 736 N N . THR A 1 102 ? 13.111 8.350 -3.367 1.00 97.88 102 THR A N 1
ATOM 737 C CA . THR A 1 102 ? 12.235 7.245 -3.756 1.00 97.88 102 THR A CA 1
ATOM 738 C C . THR A 1 102 ? 10.866 7.413 -3.110 1.00 97.88 102 THR A C 1
ATOM 740 O O . THR A 1 102 ? 10.734 7.623 -1.904 1.00 97.88 102 THR A O 1
ATOM 743 N N . THR A 1 103 ? 9.815 7.341 -3.926 1.00 98.38 103 THR A N 1
ATOM 744 C CA . THR A 1 103 ? 8.421 7.346 -3.473 1.00 98.38 103 THR A CA 1
ATOM 745 C C . THR A 1 103 ? 7.668 6.160 -4.060 1.00 98.38 103 THR A C 1
ATOM 747 O O . THR A 1 103 ? 7.541 6.048 -5.280 1.00 98.38 103 THR A O 1
ATOM 750 N N . THR A 1 104 ? 7.111 5.320 -3.193 1.00 98.25 104 THR A N 1
ATOM 751 C CA . THR A 1 104 ? 6.230 4.210 -3.576 1.00 98.25 104 THR A CA 1
ATOM 752 C C . THR A 1 104 ? 4.850 4.412 -2.964 1.00 98.25 104 THR A C 1
ATOM 754 O O . THR A 1 104 ? 4.720 4.838 -1.813 1.00 98.25 104 THR A O 1
ATOM 757 N N . THR A 1 105 ? 3.797 4.170 -3.743 1.00 97.94 105 THR A N 1
ATOM 758 C CA . THR A 1 105 ? 2.416 4.263 -3.266 1.00 97.94 105 THR A CA 1
ATOM 759 C C . THR A 1 105 ? 1.567 3.140 -3.830 1.00 97.94 105 THR A C 1
ATOM 761 O O . THR A 1 105 ? 1.200 3.187 -5.004 1.00 97.94 105 THR A O 1
ATOM 764 N N . GLU A 1 106 ? 1.140 2.222 -2.968 1.00 97.44 106 GLU A N 1
ATOM 765 C CA . GLU A 1 106 ? 0.327 1.083 -3.380 1.00 97.44 106 GLU A CA 1
ATOM 766 C C . GLU A 1 106 ? -1.046 1.083 -2.701 1.00 97.44 106 GLU A C 1
ATOM 768 O O . GLU A 1 106 ? -1.248 1.438 -1.531 1.00 97.44 106 GLU A O 1
ATOM 773 N N . THR A 1 107 ? -2.046 0.647 -3.462 1.00 96.19 107 THR A N 1
ATOM 774 C CA . THR A 1 107 ? -3.439 0.591 -2.997 1.00 96.19 107 THR A CA 1
ATOM 775 C C . THR A 1 107 ? -4.112 -0.746 -3.352 1.00 96.19 107 THR A C 1
ATOM 777 O O . THR A 1 107 ? -5.143 -0.763 -4.035 1.00 96.19 107 THR A O 1
ATOM 780 N N . PRO A 1 108 ? -3.549 -1.903 -2.939 1.00 93.81 108 PRO A N 1
ATOM 781 C CA . PRO A 1 108 ? -4.067 -3.207 -3.337 1.00 93.81 108 PRO A CA 1
ATOM 782 C C . PRO A 1 108 ? -5.368 -3.564 -2.598 1.00 93.81 108 PRO A C 1
ATOM 784 O O . PRO A 1 108 ? -5.592 -3.211 -1.437 1.00 93.81 108 PRO A O 1
ATOM 787 N N . THR A 1 109 ? -6.226 -4.381 -3.212 1.00 93.81 109 THR A N 1
ATOM 788 C CA . THR A 1 109 ? -7.357 -4.976 -2.470 1.00 93.81 109 THR A CA 1
ATOM 789 C C . THR A 1 109 ? -7.020 -6.296 -1.780 1.00 93.81 109 THR A C 1
ATOM 791 O O . THR A 1 109 ? -7.843 -6.780 -1.008 1.00 93.81 109 THR A O 1
ATOM 794 N N . THR A 1 110 ? -5.862 -6.909 -2.040 1.00 93.25 110 THR A N 1
ATOM 795 C CA . THR A 1 110 ? -5.459 -8.142 -1.341 1.00 93.25 110 THR A CA 1
ATOM 796 C C . THR A 1 110 ? -4.055 -8.003 -0.773 1.00 93.25 110 THR A C 1
ATOM 798 O O . THR A 1 110 ? -3.957 -7.771 0.426 1.00 93.25 110 THR A O 1
ATOM 801 N N . GLU A 1 111 ? -3.021 -8.060 -1.605 1.00 94.62 111 GLU A N 1
ATOM 802 C CA . GLU A 1 111 ? -1.623 -8.167 -1.174 1.00 94.62 111 GLU A CA 1
ATOM 803 C C . GLU A 1 111 ? -0.757 -7.104 -1.863 1.00 94.62 111 GLU A C 1
ATOM 805 O O . GLU A 1 111 ? -0.919 -6.853 -3.063 1.00 94.62 111 GLU A O 1
ATOM 810 N N . SER A 1 112 ? 0.141 -6.483 -1.101 1.00 95.44 112 SER A N 1
ATOM 811 C CA . SER A 1 112 ? 1.260 -5.701 -1.630 1.00 95.44 112 SER A CA 1
ATOM 812 C C . SER A 1 112 ? 2.553 -6.097 -0.939 1.00 95.44 112 SER A C 1
ATOM 814 O O . SER A 1 112 ? 2.588 -6.358 0.265 1.00 95.44 112 SER A O 1
ATOM 816 N N . THR A 1 113 ? 3.615 -6.131 -1.733 1.00 97.69 113 THR A N 1
ATOM 817 C CA . THR A 1 113 ? 4.984 -6.177 -1.246 1.00 97.69 113 THR A CA 1
ATOM 818 C C . THR A 1 113 ? 5.762 -5.016 -1.849 1.00 97.69 113 THR A C 1
ATOM 820 O O . THR A 1 113 ? 5.939 -4.954 -3.070 1.00 97.69 113 THR A O 1
ATOM 823 N N . THR A 1 114 ? 6.295 -4.153 -0.987 1.00 97.88 114 THR A N 1
ATOM 824 C CA . THR A 1 114 ? 7.177 -3.053 -1.380 1.00 97.88 114 THR A CA 1
ATOM 825 C C . THR A 1 114 ? 8.579 -3.290 -0.832 1.00 97.88 114 THR A C 1
ATOM 827 O O . THR A 1 114 ? 8.786 -3.519 0.360 1.00 97.88 114 THR A O 1
ATOM 830 N N . THR A 1 115 ? 9.574 -3.243 -1.718 1.00 98.31 115 THR A N 1
ATOM 831 C CA . THR A 1 115 ? 10.994 -3.292 -1.357 1.00 98.31 115 THR A CA 1
ATOM 832 C C . THR A 1 115 ? 11.733 -2.102 -1.953 1.00 98.31 115 THR A C 1
ATOM 834 O O . THR A 1 115 ? 11.792 -1.954 -3.176 1.00 98.31 115 THR A O 1
ATOM 837 N N . THR A 1 116 ? 12.354 -1.303 -1.090 1.00 98.19 116 THR A N 1
ATOM 838 C CA . THR A 1 116 ? 13.229 -0.194 -1.486 1.00 98.19 116 THR A CA 1
ATOM 839 C C . THR A 1 116 ? 14.637 -0.435 -0.960 1.00 98.19 116 THR A C 1
ATOM 841 O O . THR A 1 116 ? 14.835 -0.871 0.177 1.00 98.19 116 THR A O 1
ATOM 844 N N . THR A 1 117 ? 15.634 -0.196 -1.806 1.00 97.81 117 THR A N 1
ATOM 845 C CA . THR A 1 117 ? 17.044 -0.256 -1.420 1.00 97.81 117 THR A CA 1
ATOM 846 C C . THR A 1 117 ? 17.791 0.931 -2.004 1.00 97.81 117 THR A C 1
ATOM 848 O O . THR A 1 117 ? 17.990 0.989 -3.219 1.00 97.81 117 THR A O 1
ATOM 851 N N . GLU A 1 118 ? 18.281 1.816 -1.139 1.00 96.75 118 GLU A N 1
ATOM 852 C CA . GLU A 1 118 ? 19.088 2.962 -1.543 1.00 96.75 118 GLU A CA 1
ATOM 853 C C . GLU A 1 118 ? 20.526 2.843 -1.030 1.00 96.75 118 GLU A C 1
ATOM 855 O O . GLU A 1 118 ? 20.818 2.568 0.138 1.00 96.75 118 GLU A O 1
ATOM 860 N N . THR A 1 119 ? 21.481 3.112 -1.916 1.00 95.56 119 THR A N 1
ATOM 861 C CA . THR A 1 119 ? 22.890 3.273 -1.545 1.00 95.56 119 THR A CA 1
ATOM 862 C C . THR A 1 119 ? 23.398 4.618 -2.036 1.00 95.56 119 THR A C 1
ATOM 864 O O . THR A 1 119 ? 23.727 4.760 -3.214 1.00 95.56 119 THR A O 1
ATOM 867 N N . SER A 1 120 ? 23.526 5.589 -1.129 1.00 92.81 120 SER A N 1
ATOM 868 C CA . SER A 1 120 ? 23.993 6.939 -1.453 1.00 92.81 120 SER A CA 1
ATOM 869 C C . SER A 1 120 ? 25.301 7.316 -0.757 1.00 92.81 120 SER A C 1
ATOM 871 O O . SER A 1 120 ? 25.696 6.767 0.273 1.00 92.81 120 SER A O 1
ATOM 873 N N . THR A 1 121 ? 26.019 8.285 -1.327 1.00 92.50 121 THR A N 1
ATOM 874 C CA . THR A 1 121 ? 27.194 8.887 -0.670 1.00 92.50 121 THR A CA 1
ATOM 875 C C . THR A 1 121 ? 26.897 10.226 -0.005 1.00 92.50 121 THR A C 1
ATOM 877 O O . THR A 1 121 ? 27.820 10.903 0.445 1.00 92.50 121 THR A O 1
ATOM 880 N N . THR A 1 122 ? 25.653 10.695 0.003 1.00 92.31 122 THR A N 1
ATOM 881 C CA . THR A 1 122 ? 25.316 11.953 0.681 1.00 92.31 122 THR A CA 1
ATOM 882 C C . THR A 1 122 ? 23.926 11.849 1.280 1.00 92.31 122 THR A C 1
ATOM 884 O O . THR A 1 122 ? 23.843 11.594 2.477 1.00 92.31 122 THR A O 1
ATOM 887 N N . GLU A 1 123 ? 22.875 11.953 0.475 1.00 94.00 123 GLU A N 1
ATOM 888 C CA . GLU A 1 123 ? 21.497 12.038 0.960 1.00 94.00 123 GLU A CA 1
ATOM 889 C C . GLU A 1 123 ? 20.614 10.982 0.286 1.00 94.00 123 GLU A C 1
ATOM 891 O O . GLU A 1 123 ? 20.664 10.790 -0.935 1.00 94.00 123 GLU A O 1
ATOM 896 N N . SER A 1 124 ? 19.811 10.308 1.107 1.00 94.88 124 SER A N 1
ATOM 897 C CA . SER A 1 124 ? 18.744 9.404 0.684 1.00 94.88 124 SER A CA 1
ATOM 898 C C . SER A 1 124 ? 17.447 9.773 1.391 1.00 94.88 124 SER A C 1
ATOM 900 O O . SER A 1 124 ? 17.431 10.014 2.599 1.00 94.88 124 SER A O 1
ATOM 902 N N . THR A 1 125 ? 16.356 9.826 0.633 1.00 97.12 125 THR A N 1
ATOM 903 C CA . THR A 1 125 ? 15.006 9.965 1.181 1.00 97.12 125 THR A CA 1
ATOM 904 C C . THR A 1 125 ? 14.096 8.904 0.586 1.00 97.12 125 THR A C 1
ATOM 906 O O . THR A 1 125 ? 13.863 8.888 -0.624 1.00 97.12 125 THR A O 1
ATOM 909 N N . THR A 1 126 ? 13.519 8.076 1.452 1.00 97.94 126 THR A N 1
ATOM 910 C CA . THR A 1 126 ? 12.571 7.030 1.072 1.00 97.94 126 THR A CA 1
ATOM 911 C C . THR A 1 126 ? 11.214 7.284 1.720 1.00 97.94 126 THR A C 1
ATOM 913 O O . THR A 1 126 ? 11.096 7.481 2.929 1.00 97.94 126 THR A O 1
ATOM 916 N N . THR A 1 127 ? 10.162 7.294 0.901 1.00 98.31 127 THR A N 1
ATOM 917 C CA . THR A 1 127 ? 8.767 7.380 1.349 1.00 98.31 127 THR A CA 1
ATOM 918 C C . THR A 1 127 ? 7.956 6.228 0.773 1.00 98.31 127 THR A C 1
ATOM 920 O O . THR A 1 127 ? 7.867 6.072 -0.445 1.00 98.31 127 THR A O 1
ATOM 923 N N . ILE A 1 128 ? 7.327 5.446 1.648 1.00 98.38 128 ILE A N 1
ATOM 924 C CA . ILE A 1 128 ? 6.450 4.333 1.276 1.00 98.38 128 ILE A CA 1
ATOM 925 C C . ILE A 1 128 ? 5.074 4.566 1.896 1.00 98.38 128 ILE A C 1
ATOM 927 O O . ILE A 1 128 ? 4.950 4.979 3.052 1.00 98.38 128 ILE A O 1
ATOM 931 N N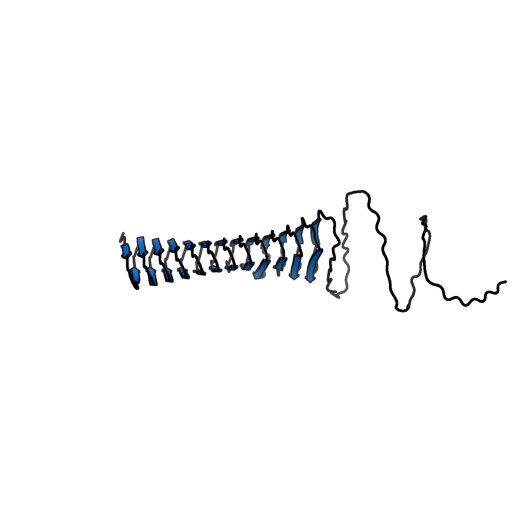 . THR A 1 129 ? 4.023 4.374 1.103 1.00 97.88 129 THR A N 1
ATOM 932 C CA . THR A 1 129 ? 2.639 4.497 1.562 1.00 97.88 129 THR A CA 1
ATOM 933 C C . THR A 1 129 ? 1.795 3.367 1.007 1.00 97.88 129 THR A C 1
ATOM 935 O O . THR A 1 129 ? 1.547 3.311 -0.196 1.00 97.88 129 THR A O 1
ATOM 938 N N . GLU A 1 130 ? 1.254 2.546 1.898 1.00 97.38 130 GLU A N 1
ATOM 939 C CA . GLU A 1 130 ? 0.447 1.391 1.529 1.00 97.38 130 GLU A CA 1
ATOM 940 C C . GLU A 1 130 ? -0.937 1.461 2.183 1.00 97.38 130 GLU A C 1
ATOM 942 O O . GLU A 1 130 ? -1.128 1.809 3.358 1.00 97.38 130 GLU A O 1
ATOM 947 N N . THR A 1 131 ? -1.955 1.104 1.405 1.00 95.75 131 THR A N 1
ATOM 948 C CA . THR A 1 131 ? -3.348 1.091 1.878 1.00 95.75 131 THR A CA 1
ATOM 949 C C . THR A 1 131 ? -4.065 -0.220 1.524 1.00 95.75 131 THR A C 1
ATOM 951 O O . THR A 1 131 ? -5.117 -0.204 0.874 1.00 95.75 131 THR A O 1
ATOM 954 N N . PRO A 1 132 ? -3.513 -1.394 1.899 1.00 93.00 132 PRO A N 1
ATOM 955 C CA . PRO A 1 132 ? -4.066 -2.669 1.473 1.00 93.00 132 PRO A CA 1
ATOM 956 C C . PRO A 1 132 ? -5.380 -2.990 2.192 1.00 93.00 132 PRO A C 1
ATOM 958 O O . PRO A 1 132 ? -5.613 -2.632 3.348 1.00 93.00 132 PRO A O 1
ATOM 961 N N . THR A 1 133 ? -6.253 -3.767 1.549 1.00 93.06 133 THR A N 1
ATOM 962 C CA . THR A 1 133 ? -7.380 -4.345 2.298 1.00 93.06 133 THR A CA 1
ATOM 963 C C . THR A 1 133 ? -6.946 -5.548 3.134 1.00 93.06 133 THR A C 1
ATOM 965 O O . THR A 1 133 ? -7.467 -5.708 4.228 1.00 93.06 133 THR A O 1
ATOM 968 N N . THR A 1 134 ? -6.007 -6.389 2.693 1.00 92.88 134 THR A N 1
ATOM 969 C CA . THR A 1 134 ? -5.651 -7.603 3.455 1.00 92.88 134 THR A CA 1
ATOM 970 C C . THR A 1 134 ? -4.258 -7.497 4.058 1.00 92.88 134 THR A C 1
ATOM 972 O O . THR A 1 134 ? -4.171 -7.289 5.264 1.00 92.88 134 THR A O 1
ATOM 975 N N . GLU A 1 135 ? -3.212 -7.572 3.242 1.00 93.81 135 GLU A N 1
ATOM 976 C CA . GLU A 1 135 ? -1.827 -7.730 3.695 1.00 93.81 135 GLU A CA 1
ATOM 977 C C . GLU A 1 135 ? -0.912 -6.709 3.009 1.00 93.81 135 GLU A C 1
ATOM 979 O O . GLU A 1 135 ? -1.057 -6.455 1.808 1.00 93.81 135 GLU A O 1
ATOM 984 N N . SER A 1 136 ? 0.010 -6.129 3.778 1.00 94.94 136 SER A N 1
ATOM 985 C CA . SER A 1 136 ? 1.168 -5.403 3.252 1.00 94.94 136 SER A CA 1
ATOM 986 C C . SER A 1 136 ? 2.444 -5.854 3.944 1.00 94.94 136 SER A C 1
ATOM 988 O O . SER A 1 136 ? 2.482 -6.054 5.162 1.00 94.94 136 SER A O 1
ATOM 990 N N . THR A 1 137 ? 3.492 -5.985 3.139 1.00 97.06 137 THR A N 1
ATOM 991 C CA . THR A 1 137 ? 4.862 -6.115 3.613 1.00 97.06 137 THR A CA 1
ATOM 992 C C . THR A 1 137 ? 5.713 -5.004 3.014 1.00 97.06 137 THR A C 1
ATOM 994 O O . THR A 1 137 ? 5.912 -4.954 1.798 1.00 97.06 137 THR A O 1
ATOM 997 N N . THR A 1 138 ? 6.293 -4.179 3.882 1.00 97.56 138 THR A N 1
ATOM 998 C CA . THR A 1 138 ? 7.224 -3.114 3.506 1.00 97.56 138 THR A CA 1
ATOM 999 C C . THR A 1 138 ? 8.620 -3.423 4.037 1.00 97.56 138 THR A C 1
ATOM 1001 O O . THR A 1 138 ? 8.820 -3.689 5.225 1.00 97.56 138 THR A O 1
ATOM 1004 N N . THR A 1 139 ? 9.612 -3.397 3.146 1.00 98.00 139 THR A N 1
ATOM 1005 C CA . THR A 1 139 ? 11.033 -3.503 3.498 1.00 98.00 139 THR A CA 1
ATOM 1006 C C . THR A 1 139 ? 11.817 -2.334 2.915 1.00 98.00 139 THR A C 1
ATOM 1008 O O . THR A 1 139 ? 11.881 -2.173 1.695 1.00 98.00 139 THR A O 1
ATOM 1011 N N . THR A 1 140 ? 12.474 -1.575 3.789 1.00 97.62 140 THR A N 1
ATOM 1012 C CA . THR A 1 140 ? 13.373 -0.477 3.415 1.00 97.62 140 THR A CA 1
ATOM 1013 C C . THR A 1 140 ? 14.783 -0.765 3.908 1.00 97.62 140 THR A C 1
ATOM 1015 O O . THR A 1 140 ? 14.984 -1.252 5.026 1.00 97.62 140 THR A O 1
ATOM 1018 N N . THR A 1 141 ? 15.777 -0.507 3.062 1.00 96.69 141 THR A N 1
ATOM 1019 C CA . THR A 1 141 ? 17.189 -0.619 3.431 1.00 96.69 141 THR A CA 1
ATOM 1020 C C . THR A 1 141 ? 17.987 0.539 2.861 1.00 96.69 141 THR A C 1
ATOM 1022 O O . THR A 1 141 ? 18.283 0.537 1.664 1.00 96.69 141 THR A O 1
ATOM 1025 N N . GLU A 1 142 ? 18.429 1.447 3.730 1.00 95.56 142 GLU A N 1
ATOM 1026 C CA . GLU A 1 142 ? 19.256 2.582 3.332 1.00 95.56 142 GLU A CA 1
ATOM 1027 C C . GLU A 1 142 ? 20.684 2.452 3.877 1.00 95.56 142 GLU A C 1
ATOM 1029 O O . GLU A 1 142 ? 20.937 2.201 5.063 1.00 95.56 142 GLU A O 1
ATOM 1034 N N . THR A 1 143 ? 21.671 2.675 3.007 1.00 93.69 143 THR A N 1
ATOM 1035 C CA . THR A 1 143 ? 23.087 2.708 3.408 1.00 93.69 143 THR A CA 1
ATOM 1036 C C . THR A 1 143 ? 23.796 4.001 2.977 1.00 93.69 143 THR A C 1
ATOM 1038 O O . THR A 1 143 ? 24.729 3.934 2.164 1.00 93.69 143 THR A O 1
ATOM 1041 N N . PRO A 1 144 ? 23.387 5.186 3.475 1.00 90.75 144 PRO A N 1
ATOM 1042 C CA . PRO A 1 144 ? 24.034 6.444 3.125 1.00 90.75 144 PRO A CA 1
ATOM 1043 C C . PRO A 1 144 ? 25.352 6.657 3.875 1.00 90.75 144 PRO A C 1
ATOM 1045 O O . PRO A 1 144 ? 25.559 6.195 4.996 1.00 90.75 144 PRO A O 1
ATOM 1048 N N . THR A 1 145 ? 26.274 7.434 3.305 1.00 89.44 145 THR A N 1
ATOM 1049 C CA . THR A 1 145 ? 27.457 7.872 4.071 1.00 89.44 145 THR A CA 1
ATOM 1050 C C . THR A 1 145 ? 27.213 9.119 4.914 1.00 89.44 145 THR A C 1
ATOM 1052 O O . THR A 1 145 ? 28.094 9.475 5.694 1.00 89.44 145 THR A O 1
ATOM 1055 N N . THR A 1 146 ? 26.088 9.819 4.746 1.00 89.06 146 THR A N 1
ATOM 1056 C CA . THR A 1 146 ? 25.808 11.047 5.502 1.00 89.06 146 THR A CA 1
ATOM 1057 C C . THR A 1 146 ? 24.409 11.031 6.116 1.00 89.06 146 THR A C 1
ATOM 1059 O O . THR A 1 146 ? 24.306 10.824 7.324 1.00 89.06 146 THR A O 1
ATOM 1062 N N . GLU A 1 147 ? 23.355 11.171 5.322 1.00 91.00 147 GLU A N 1
ATOM 1063 C CA . GLU A 1 147 ? 21.995 11.349 5.843 1.00 91.00 147 GLU A CA 1
ATOM 1064 C C . GLU A 1 147 ? 21.022 10.348 5.217 1.00 91.00 147 GLU A C 1
ATOM 1066 O O . GLU A 1 147 ? 21.037 10.142 3.998 1.00 91.00 147 GLU A O 1
ATOM 1071 N N . SER A 1 148 ? 20.194 9.736 6.069 1.00 93.31 148 SER A N 1
ATOM 1072 C CA . SER A 1 148 ? 19.018 8.964 5.664 1.00 93.31 148 SER A CA 1
ATOM 1073 C C . SER A 1 148 ? 17.757 9.538 6.278 1.00 93.31 148 SER A C 1
ATOM 1075 O O . SER A 1 148 ? 17.728 9.842 7.473 1.00 93.31 148 SER A O 1
ATOM 1077 N N . THR A 1 149 ? 16.698 9.611 5.480 1.00 95.56 149 THR A N 1
ATOM 1078 C CA . THR A 1 149 ? 15.340 9.791 5.985 1.00 95.56 149 THR A CA 1
ATOM 1079 C C . THR A 1 149 ? 14.428 8.722 5.404 1.00 95.56 149 THR A C 1
ATOM 1081 O O . THR A 1 149 ? 14.189 8.696 4.195 1.00 95.56 149 THR A O 1
ATOM 1084 N N . THR A 1 150 ? 13.846 7.904 6.278 1.00 97.00 150 THR A N 1
ATOM 1085 C CA . THR A 1 150 ? 12.861 6.885 5.911 1.00 97.00 150 THR A CA 1
ATOM 1086 C C . THR A 1 150 ? 11.514 7.191 6.557 1.00 97.00 150 THR A C 1
ATOM 1088 O O . THR A 1 150 ? 11.402 7.380 7.770 1.00 97.00 150 THR A O 1
ATOM 1091 N N . THR A 1 151 ? 10.465 7.247 5.735 1.00 97.75 151 THR A N 1
ATOM 1092 C CA . THR A 1 151 ? 9.071 7.365 6.179 1.00 97.75 151 THR A CA 1
ATOM 1093 C C . THR A 1 151 ? 8.232 6.235 5.597 1.00 97.75 151 THR A C 1
ATOM 1095 O O . THR A 1 151 ? 8.067 6.149 4.380 1.00 97.75 151 THR A O 1
ATOM 1098 N N . THR A 1 152 ? 7.641 5.424 6.471 1.00 97.62 152 THR A N 1
ATOM 1099 C CA . THR A 1 152 ? 6.711 4.352 6.097 1.00 97.62 152 THR A CA 1
ATOM 1100 C C . THR A 1 152 ? 5.348 4.606 6.729 1.00 97.62 152 THR A C 1
ATOM 1102 O O . THR A 1 152 ? 5.246 4.966 7.906 1.00 97.62 152 THR A O 1
ATOM 1105 N N . THR A 1 153 ? 4.282 4.481 5.940 1.00 96.94 153 THR A N 1
ATOM 1106 C CA . THR A 1 153 ? 2.903 4.612 6.419 1.00 96.94 153 THR A CA 1
ATOM 1107 C C . THR A 1 153 ? 2.030 3.502 5.862 1.00 96.94 153 THR A C 1
ATOM 1109 O O . THR A 1 153 ? 1.764 3.462 4.662 1.00 96.94 153 THR A O 1
ATOM 1112 N N . GLU A 1 154 ? 1.488 2.686 6.759 1.00 96.31 154 GLU A N 1
ATOM 1113 C CA . GLU A 1 154 ? 0.658 1.538 6.411 1.00 96.31 154 GLU A CA 1
ATOM 1114 C C . GLU A 1 154 ? -0.729 1.658 7.053 1.00 96.31 154 GLU A C 1
ATOM 1116 O O . GLU A 1 154 ? -0.906 1.985 8.235 1.00 96.31 154 GLU A O 1
ATOM 1121 N N . THR A 1 155 ? -1.762 1.376 6.262 1.00 94.56 155 THR A N 1
ATOM 1122 C CA . THR A 1 155 ? -3.159 1.431 6.727 1.00 94.56 155 THR A CA 1
ATOM 1123 C C . THR A 1 155 ? -3.955 0.165 6.366 1.00 94.56 155 THR A C 1
ATOM 1125 O O . THR A 1 155 ? -5.026 0.257 5.756 1.00 94.56 155 THR A O 1
ATOM 1128 N N . PRO A 1 156 ? -3.461 -1.047 6.699 1.00 91.75 156 PRO A N 1
ATOM 1129 C CA . PRO A 1 156 ? -4.106 -2.285 6.282 1.00 91.75 156 PRO A CA 1
ATOM 1130 C C . PRO A 1 156 ? -5.415 -2.541 7.036 1.00 91.75 156 PRO A C 1
ATOM 1132 O O . PRO A 1 156 ? -5.584 -2.149 8.193 1.00 91.75 156 PRO A O 1
ATOM 1135 N N . THR A 1 157 ? -6.353 -3.292 6.443 1.00 91.56 157 THR A N 1
ATOM 1136 C CA . THR A 1 157 ? -7.473 -3.801 7.259 1.00 91.56 157 THR A CA 1
ATOM 1137 C C . THR A 1 157 ? -7.111 -5.054 8.045 1.00 91.56 157 THR A C 1
ATOM 1139 O O . THR A 1 157 ? -7.640 -5.223 9.137 1.00 91.56 157 THR A O 1
ATOM 1142 N N . THR A 1 158 ? -6.194 -5.906 7.581 1.00 91.00 158 THR A N 1
ATOM 1143 C CA . THR A 1 158 ? -5.837 -7.127 8.326 1.00 91.00 158 THR A CA 1
ATOM 1144 C C . THR A 1 158 ? -4.441 -7.024 8.926 1.00 91.00 158 THR A C 1
ATOM 1146 O O . THR A 1 158 ? -4.350 -6.823 10.134 1.00 91.00 158 THR A O 1
ATOM 1149 N N . GLU A 1 159 ? -3.395 -7.096 8.109 1.00 91.75 159 GLU A N 1
ATOM 1150 C CA . GLU A 1 159 ? -2.014 -7.279 8.569 1.00 91.75 159 GLU A CA 1
ATOM 1151 C C . GLU A 1 159 ? -1.062 -6.297 7.878 1.00 91.75 159 GLU A C 1
ATOM 1153 O O . GLU A 1 159 ? -1.175 -6.075 6.666 1.00 91.75 159 GLU A O 1
ATOM 1158 N N . SER A 1 160 ? -0.133 -5.725 8.645 1.00 93.50 160 SER A N 1
ATOM 1159 C CA . SER A 1 160 ? 1.067 -5.075 8.113 1.00 93.50 160 SER A CA 1
ATOM 1160 C C . SER A 1 160 ? 2.325 -5.569 8.803 1.00 93.50 160 SER A C 1
ATOM 1162 O O . SER A 1 160 ? 2.369 -5.787 10.017 1.00 93.50 160 SER A O 1
ATOM 1164 N N . THR A 1 161 ? 3.370 -5.713 7.997 1.00 95.56 161 THR A N 1
ATOM 1165 C CA . THR A 1 161 ? 4.732 -5.910 8.475 1.00 95.56 161 THR A CA 1
ATOM 1166 C C . THR A 1 161 ? 5.630 -4.842 7.874 1.00 95.56 161 THR A C 1
ATOM 1168 O O . THR A 1 161 ? 5.823 -4.809 6.658 1.00 95.56 161 THR A O 1
ATOM 1171 N N . THR A 1 162 ? 6.240 -4.027 8.733 1.00 96.56 162 THR A N 1
ATOM 1172 C CA . THR A 1 162 ? 7.221 -3.015 8.336 1.00 96.56 162 THR A CA 1
ATOM 1173 C C . THR A 1 162 ? 8.591 -3.372 8.899 1.00 96.56 162 THR A C 1
ATOM 1175 O O . THR A 1 162 ? 8.774 -3.554 10.105 1.00 96.56 162 THR A O 1
ATOM 1178 N N . THR A 1 163 ? 9.580 -3.477 8.010 1.00 96.69 163 THR A N 1
ATOM 1179 C CA . THR A 1 163 ? 10.992 -3.636 8.371 1.00 96.69 163 THR A CA 1
ATOM 1180 C C . THR A 1 163 ? 11.815 -2.505 7.774 1.00 96.69 163 THR A C 1
ATOM 1182 O O . THR A 1 163 ? 11.927 -2.391 6.553 1.00 96.69 163 THR A O 1
ATOM 1185 N N . THR A 1 164 ? 12.456 -1.722 8.638 1.00 95.56 164 THR A N 1
ATOM 1186 C CA . THR A 1 164 ? 13.383 -0.656 8.240 1.00 95.56 164 THR A CA 1
ATOM 1187 C C . THR A 1 164 ? 14.775 -0.968 8.775 1.00 95.56 164 THR A C 1
ATOM 1189 O O . THR A 1 164 ? 14.945 -1.284 9.957 1.00 95.56 164 THR A O 1
ATOM 1192 N N . THR A 1 165 ? 15.777 -0.937 7.896 1.00 93.75 165 THR A N 1
ATOM 1193 C CA . THR A 1 165 ? 17.184 -1.143 8.259 1.00 93.75 165 THR A CA 1
ATOM 1194 C C 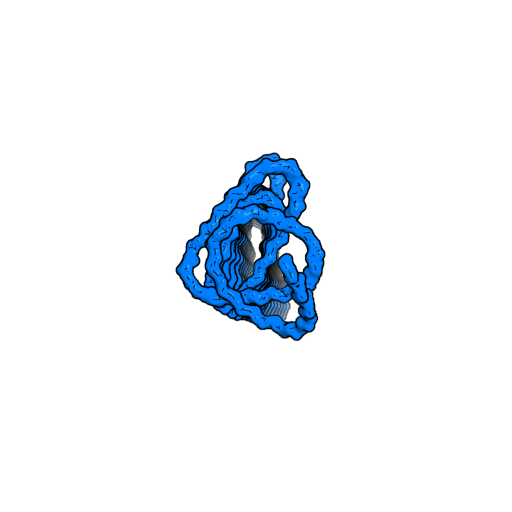. THR A 1 165 ? 18.045 -0.026 7.703 1.00 93.75 165 THR A C 1
ATOM 1196 O O . THR A 1 165 ? 18.340 -0.012 6.511 1.00 93.75 165 THR A O 1
ATOM 1199 N N . GLU A 1 166 ? 18.549 0.821 8.591 1.00 91.62 166 GLU A N 1
ATOM 1200 C CA . GLU A 1 166 ? 19.398 1.942 8.214 1.00 91.62 166 GLU A CA 1
ATOM 1201 C C . GLU A 1 166 ? 20.826 1.721 8.726 1.00 91.62 166 GLU A C 1
ATOM 1203 O O . GLU A 1 166 ? 21.073 1.388 9.892 1.00 91.62 166 GLU A O 1
ATOM 1208 N N . SER A 1 167 ? 21.802 1.936 7.843 1.00 89.12 167 SER A N 1
ATOM 1209 C CA . SER A 1 167 ? 23.227 1.943 8.196 1.00 89.12 167 SER A CA 1
ATOM 1210 C C . SER A 1 167 ? 23.980 3.240 7.816 1.00 89.12 167 SER A C 1
ATOM 1212 O O . SER A 1 167 ? 25.064 3.145 7.218 1.00 89.12 167 SER A O 1
ATOM 1214 N N . PRO A 1 168 ? 23.481 4.454 8.141 1.00 84.31 168 PRO A N 1
ATOM 1215 C CA . PRO A 1 168 ? 24.235 5.684 7.943 1.00 84.31 168 PRO A CA 1
ATOM 1216 C C . PRO A 1 168 ? 25.557 5.755 8.700 1.00 84.31 168 PRO A C 1
ATOM 1218 O O . PRO A 1 168 ? 25.697 5.312 9.841 1.00 84.31 168 PRO A O 1
ATOM 1221 N N . SER A 1 169 ? 26.533 6.448 8.107 1.00 83.19 169 SER A N 1
ATOM 1222 C CA . SER A 1 169 ? 27.729 6.821 8.864 1.00 83.19 169 SER A CA 1
ATOM 1223 C C . SER A 1 169 ? 27.474 7.957 9.853 1.00 83.19 169 SER A C 1
ATOM 1225 O O . SER A 1 169 ? 28.231 8.024 10.816 1.00 83.19 169 SER A O 1
ATOM 1227 N N . THR A 1 170 ? 26.509 8.861 9.647 1.00 83.81 170 THR A N 1
ATOM 1228 C CA . THR A 1 170 ? 26.335 10.033 10.529 1.00 83.81 170 THR A CA 1
ATOM 1229 C C . THR A 1 170 ? 24.933 10.184 11.104 1.00 83.81 170 THR A C 1
ATOM 1231 O O . THR A 1 170 ? 24.829 10.096 12.326 1.00 83.81 170 THR A O 1
ATOM 1234 N N . GLU A 1 171 ? 23.904 10.376 10.277 1.00 86.56 171 GLU A N 1
ATOM 1235 C CA . GLU A 1 171 ? 22.558 10.753 10.732 1.00 86.56 171 GLU A CA 1
ATOM 1236 C C . GLU A 1 171 ? 21.482 9.874 10.088 1.00 86.56 171 GLU A C 1
ATOM 1238 O O . GLU A 1 171 ? 21.555 9.569 8.892 1.00 86.56 171 GLU A O 1
ATOM 1243 N N . SER A 1 172 ? 20.500 9.477 10.899 1.00 89.31 172 SER A N 1
ATOM 1244 C CA . SER A 1 172 ? 19.321 8.722 10.477 1.00 89.31 172 SER A CA 1
ATOM 1245 C C . SER A 1 172 ? 18.061 9.273 11.115 1.00 89.31 172 SER A C 1
ATOM 1247 O O . SER A 1 172 ? 18.022 9.495 12.330 1.00 89.31 172 SER A O 1
ATOM 1249 N N . THR A 1 173 ? 17.013 9.407 10.312 1.00 92.19 173 THR A N 1
ATOM 1250 C CA . THR A 1 173 ? 15.655 9.615 10.806 1.00 92.19 173 THR A CA 1
ATOM 1251 C C . THR A 1 173 ? 14.732 8.548 10.240 1.00 92.19 173 THR A C 1
ATOM 1253 O O . THR A 1 173 ? 14.480 8.516 9.035 1.00 92.19 173 THR A O 1
ATOM 1256 N N . THR A 1 174 ? 14.151 7.743 11.128 1.00 93.88 174 THR A N 1
ATOM 1257 C CA . THR A 1 174 ? 13.155 6.729 10.773 1.00 93.88 174 THR A CA 1
ATOM 1258 C C . THR A 1 174 ? 11.816 7.057 11.423 1.00 93.88 174 THR A C 1
ATOM 1260 O O . THR A 1 174 ? 11.705 7.201 12.645 1.00 93.88 174 THR A O 1
ATOM 1263 N N . THR A 1 175 ? 10.778 7.177 10.594 1.00 95.44 175 THR A N 1
ATOM 1264 C CA . THR A 1 175 ? 9.386 7.335 11.031 1.00 95.44 175 THR A CA 1
ATOM 1265 C C . THR A 1 175 ? 8.524 6.224 10.449 1.00 95.44 175 THR A C 1
ATOM 1267 O O . THR A 1 175 ? 8.355 6.140 9.233 1.00 95.44 175 THR A O 1
ATOM 1270 N N . THR A 1 176 ? 7.917 5.428 11.326 1.00 95.19 176 THR A N 1
ATOM 1271 C CA . THR A 1 176 ? 6.960 4.380 10.953 1.00 95.19 176 THR A CA 1
ATOM 1272 C C . THR A 1 176 ? 5.608 4.668 11.596 1.00 95.19 176 THR A C 1
ATOM 1274 O O . THR A 1 176 ? 5.525 4.997 12.783 1.00 95.19 176 THR A O 1
ATOM 1277 N N . THR A 1 177 ? 4.541 4.606 10.801 1.00 94.69 177 THR A N 1
ATOM 1278 C CA . THR A 1 177 ? 3.162 4.759 11.277 1.00 94.69 177 THR A CA 1
ATOM 1279 C C . THR A 1 177 ? 2.283 3.653 10.721 1.00 94.69 177 THR A C 1
ATOM 1281 O O . THR A 1 177 ? 1.993 3.630 9.526 1.00 94.69 177 THR A O 1
ATOM 1284 N N . GLU A 1 178 ? 1.768 2.816 11.614 1.00 93.56 178 GLU A N 1
ATOM 1285 C CA . GLU A 1 178 ? 0.900 1.698 11.269 1.00 93.56 178 GLU A CA 1
ATOM 1286 C C . GLU A 1 178 ? -0.480 1.882 11.910 1.00 93.56 178 GLU A C 1
ATOM 1288 O O . GLU A 1 178 ? -0.641 2.180 13.103 1.00 93.56 178 GLU A O 1
ATOM 1293 N N . THR A 1 179 ? -1.524 1.697 11.106 1.00 91.62 179 THR A N 1
ATOM 1294 C CA . THR A 1 179 ? -2.916 1.813 11.570 1.00 91.62 179 THR A CA 1
ATOM 1295 C C . THR A 1 179 ? -3.766 0.590 11.191 1.00 91.62 179 THR A C 1
ATOM 1297 O O . THR A 1 179 ? -4.849 0.743 10.613 1.00 91.62 179 THR A O 1
ATOM 1300 N N . PRO A 1 180 ? -3.309 -0.646 11.480 1.00 88.62 180 PRO A N 1
ATOM 1301 C CA . PRO A 1 180 ? -4.029 -1.846 11.079 1.00 88.62 180 PRO A CA 1
ATOM 1302 C C . PRO A 1 180 ? -5.336 -2.009 11.862 1.00 88.62 180 PRO A C 1
ATOM 1304 O O . PRO A 1 180 ? -5.452 -1.600 13.021 1.00 88.62 180 PRO A O 1
ATOM 1307 N N . THR A 1 181 ? -6.332 -2.701 11.293 1.00 88.50 181 THR A N 1
ATOM 1308 C CA . THR A 1 181 ? -7.451 -3.142 12.146 1.00 88.50 181 THR A CA 1
ATOM 1309 C C . THR A 1 181 ? -7.110 -4.390 12.949 1.00 88.50 181 THR A C 1
ATOM 1311 O O . THR A 1 181 ? -7.536 -4.471 14.096 1.00 88.50 181 THR A O 1
ATOM 1314 N N . THR A 1 182 ? -6.313 -5.333 12.435 1.00 88.06 182 THR A N 1
ATOM 1315 C CA . THR A 1 182 ? -6.039 -6.585 13.164 1.00 88.06 182 THR A CA 1
ATOM 1316 C C . THR A 1 182 ? -4.655 -6.605 13.805 1.00 88.06 182 THR A C 1
ATOM 1318 O O . THR A 1 182 ? -4.589 -6.545 15.035 1.00 88.06 182 THR A O 1
ATOM 1321 N N . GLU A 1 183 ? -3.593 -6.653 13.005 1.00 88.88 183 GLU A N 1
ATOM 1322 C CA . GLU A 1 183 ? -2.220 -6.913 13.456 1.00 88.88 183 GLU A CA 1
ATOM 1323 C C . GLU A 1 183 ? -1.224 -5.974 12.766 1.00 88.88 183 GLU A C 1
ATOM 1325 O O . GLU A 1 183 ? -1.338 -5.745 11.560 1.00 88.88 183 GLU A O 1
ATOM 1330 N N . SER A 1 184 ? -0.262 -5.449 13.529 1.00 90.69 184 SER A N 1
ATOM 1331 C CA . SER A 1 184 ? 0.957 -4.841 12.991 1.00 90.69 184 SER A CA 1
ATOM 1332 C C . SER A 1 184 ? 2.198 -5.385 13.677 1.00 90.69 184 SER A C 1
ATOM 1334 O O . SER A 1 184 ? 2.219 -5.668 14.882 1.00 90.69 184 SER A O 1
ATOM 1336 N N . THR A 1 185 ? 3.250 -5.511 12.876 1.00 92.94 185 THR A N 1
ATOM 1337 C CA . THR A 1 185 ? 4.607 -5.751 13.348 1.00 92.94 185 THR A CA 1
ATOM 1338 C C . THR A 1 185 ? 5.539 -4.711 12.748 1.00 92.94 185 THR A C 1
ATOM 1340 O O . THR A 1 185 ? 5.727 -4.673 11.531 1.00 92.94 185 THR A O 1
ATOM 1343 N N . THR A 1 186 ? 6.192 -3.940 13.614 1.00 93.00 186 THR A N 1
ATOM 1344 C CA . THR A 1 186 ? 7.216 -2.970 13.224 1.00 93.00 186 THR A CA 1
ATOM 1345 C C . THR A 1 186 ? 8.568 -3.379 13.790 1.00 93.00 186 THR A C 1
ATOM 1347 O O . THR A 1 186 ? 8.739 -3.589 14.995 1.00 93.00 186 THR A O 1
ATOM 1350 N N . THR A 1 187 ? 9.554 -3.504 12.903 1.00 93.56 187 THR A N 1
ATOM 1351 C CA . THR A 1 187 ? 10.957 -3.719 13.265 1.00 93.56 187 THR A CA 1
ATOM 1352 C C . THR A 1 187 ? 11.826 -2.627 12.663 1.00 93.56 187 THR A C 1
ATOM 1354 O O . THR A 1 187 ? 11.945 -2.524 11.442 1.00 93.56 187 THR A O 1
ATOM 1357 N N . THR A 1 188 ? 12.501 -1.874 13.527 1.00 90.56 188 THR A N 1
ATOM 1358 C CA . THR A 1 188 ? 13.476 -0.856 13.126 1.00 90.56 188 THR A CA 1
ATOM 1359 C C . THR A 1 188 ? 14.854 -1.236 13.649 1.00 90.56 188 THR A C 1
ATOM 1361 O O . THR A 1 188 ? 15.032 -1.499 14.842 1.00 90.56 188 THR A O 1
ATOM 1364 N N . THR A 1 189 ? 15.832 -1.298 12.745 1.00 89.69 189 THR A N 1
ATOM 1365 C CA . THR A 1 189 ? 17.239 -1.540 13.077 1.00 89.69 189 THR A CA 1
ATOM 1366 C C . THR A 1 189 ? 18.101 -0.399 12.561 1.00 89.69 189 THR A C 1
ATOM 1368 O O . THR A 1 189 ? 18.199 -0.192 11.355 1.00 89.69 189 THR A O 1
ATOM 1371 N N . GLU A 1 190 ? 18.778 0.283 13.477 1.00 85.31 190 GLU A N 1
ATOM 1372 C CA . GLU A 1 190 ? 19.664 1.409 13.183 1.00 85.31 190 GLU A CA 1
ATOM 1373 C C . GLU A 1 190 ? 21.099 1.050 13.590 1.00 85.31 190 GLU A C 1
ATOM 1375 O O . GLU A 1 190 ? 21.370 0.707 14.750 1.00 85.31 190 GLU A O 1
ATOM 1380 N N . THR A 1 191 ? 22.038 1.124 12.642 1.00 81.69 191 THR A N 1
ATOM 1381 C CA . THR A 1 191 ? 23.472 0.944 12.918 1.00 81.69 191 THR A CA 1
ATOM 1382 C C . THR A 1 191 ? 24.270 2.181 12.533 1.00 81.69 191 THR A C 1
ATOM 1384 O O . THR A 1 191 ? 24.641 2.338 11.370 1.00 81.69 191 THR A O 1
ATOM 1387 N N . LEU A 1 192 ? 24.570 3.045 13.508 1.00 72.12 192 LEU A N 1
ATOM 1388 C CA . LEU A 1 192 ? 25.117 4.385 13.252 1.00 72.12 192 LEU A CA 1
ATOM 1389 C C . LEU A 1 192 ? 26.457 4.636 13.944 1.00 72.12 192 LEU A C 1
ATOM 1391 O O . LEU A 1 192 ? 26.955 3.825 14.725 1.00 72.12 192 LEU A O 1
ATOM 1395 N N . THR A 1 193 ? 27.072 5.789 13.671 1.00 69.75 193 THR A N 1
ATOM 1396 C CA . THR A 1 193 ? 28.236 6.246 14.453 1.00 69.75 193 THR A CA 1
ATOM 1397 C C . THR A 1 193 ? 27.963 7.467 15.324 1.00 69.75 193 THR A C 1
ATOM 1399 O O . THR A 1 193 ? 28.731 7.678 16.262 1.00 69.75 193 THR A O 1
ATOM 1402 N N . THR A 1 194 ? 26.925 8.266 15.029 1.00 72.00 194 THR A N 1
ATOM 1403 C CA . THR A 1 194 ? 26.735 9.581 15.669 1.00 72.00 194 THR A CA 1
ATOM 1404 C C . THR A 1 194 ? 25.320 9.824 16.203 1.00 72.00 194 THR A C 1
ATOM 1406 O O . THR A 1 194 ? 25.190 9.920 17.420 1.00 72.00 194 THR A O 1
ATOM 1409 N N . GLU A 1 195 ? 24.298 9.935 15.347 1.00 79.56 195 GLU A N 1
ATOM 1410 C CA . GLU A 1 195 ? 22.966 10.423 15.749 1.00 79.56 195 GLU A CA 1
ATOM 1411 C C . GLU A 1 195 ? 21.833 9.632 15.091 1.00 79.56 195 GLU A C 1
ATOM 1413 O O . GLU A 1 195 ? 21.861 9.422 13.877 1.00 79.56 195 GLU A O 1
ATOM 1418 N N . SER A 1 196 ? 20.845 9.221 15.893 1.00 83.31 196 SER A N 1
ATOM 1419 C CA . SER A 1 196 ? 19.625 8.558 15.423 1.00 83.31 196 SER A CA 1
ATOM 1420 C C . SER A 1 196 ? 18.374 9.162 16.052 1.00 83.31 196 SER A C 1
ATOM 1422 O O . SER A 1 196 ? 18.339 9.510 17.239 1.00 83.31 196 SER A O 1
ATOM 1424 N N . THR A 1 197 ? 17.319 9.230 15.246 1.00 87.50 197 THR A N 1
ATOM 1425 C CA . THR A 1 197 ? 15.960 9.450 15.728 1.00 87.50 197 THR A CA 1
ATOM 1426 C C . THR A 1 197 ? 15.045 8.376 15.164 1.00 87.50 197 THR A C 1
ATOM 1428 O O . THR A 1 197 ? 14.865 8.275 13.950 1.00 87.50 197 THR A O 1
ATOM 1431 N N . THR A 1 198 ? 14.417 7.611 16.057 1.00 88.69 198 THR A N 1
ATOM 1432 C CA . THR A 1 198 ? 13.398 6.622 15.693 1.00 88.69 198 THR A CA 1
ATOM 1433 C C . THR A 1 198 ? 12.064 6.985 16.327 1.00 88.69 198 THR A C 1
ATOM 1435 O O . THR A 1 198 ? 11.932 7.076 17.550 1.00 88.69 198 THR A O 1
ATOM 1438 N N . THR A 1 199 ? 11.046 7.159 15.485 1.00 91.25 199 THR A N 1
ATOM 1439 C CA . THR A 1 199 ? 9.654 7.319 15.915 1.00 91.25 199 THR A CA 1
ATOM 1440 C C . THR A 1 199 ? 8.807 6.195 15.340 1.00 91.25 199 THR A C 1
ATOM 1442 O O . THR A 1 199 ? 8.715 6.035 14.126 1.00 91.25 199 THR A O 1
ATOM 1445 N N . THR A 1 200 ? 8.164 5.427 16.217 1.00 90.12 200 THR A N 1
ATOM 1446 C CA . THR A 1 200 ? 7.201 4.384 15.838 1.00 90.12 200 THR A CA 1
ATOM 1447 C C . THR A 1 200 ? 5.854 4.678 16.485 1.00 90.12 200 THR A C 1
ATOM 1449 O O . THR A 1 200 ? 5.776 4.968 17.682 1.00 90.12 200 THR A O 1
ATOM 1452 N N . THR A 1 201 ? 4.795 4.675 15.677 1.00 90.94 201 THR A N 1
ATOM 1453 C CA . THR A 1 201 ? 3.417 4.855 16.142 1.00 90.94 201 THR A CA 1
ATOM 1454 C C . THR A 1 201 ? 2.537 3.749 15.590 1.00 90.94 201 THR A C 1
ATOM 1456 O O . THR A 1 201 ? 2.271 3.710 14.390 1.00 90.94 201 THR A O 1
ATOM 1459 N N . GLU A 1 202 ? 2.010 2.926 16.487 1.00 88.75 202 GLU A N 1
ATOM 1460 C CA . GLU A 1 202 ? 1.136 1.811 16.152 1.00 88.75 202 GLU A CA 1
ATOM 1461 C C . GLU A 1 202 ? -0.241 2.021 16.787 1.00 88.75 202 GLU A C 1
ATOM 1463 O O . GLU A 1 202 ? -0.390 2.256 17.994 1.00 88.75 202 GLU A O 1
ATOM 1468 N N . THR A 1 203 ? -1.290 1.917 15.973 1.00 87.12 203 THR A N 1
ATOM 1469 C CA . THR A 1 203 ? -2.678 2.037 16.452 1.00 87.12 203 THR A CA 1
ATOM 1470 C C . THR A 1 203 ? -3.565 0.833 16.091 1.00 87.12 203 THR A C 1
ATOM 1472 O O . THR A 1 203 ? -4.677 1.022 15.583 1.00 87.12 203 THR A O 1
ATOM 1475 N N . PRO A 1 204 ? -3.131 -0.419 16.353 1.00 83.06 204 PRO A N 1
ATOM 1476 C CA . PRO A 1 204 ? -3.917 -1.602 16.026 1.00 83.06 204 PRO A CA 1
ATOM 1477 C C . PRO A 1 204 ? -5.172 -1.719 16.882 1.00 83.06 204 PRO A C 1
ATOM 1479 O O . PRO A 1 204 ? -5.181 -1.370 18.063 1.00 83.06 204 PRO A O 1
ATOM 1482 N N . THR A 1 205 ? -6.241 -2.316 16.340 1.00 84.00 205 THR A N 1
ATOM 1483 C CA . THR A 1 205 ? -7.360 -2.693 17.219 1.00 84.00 205 THR A CA 1
ATOM 1484 C C . THR A 1 205 ? -7.056 -3.951 18.021 1.00 84.00 205 THR A C 1
ATOM 1486 O O . THR A 1 205 ? -7.526 -4.041 19.149 1.00 84.00 205 THR A O 1
ATOM 1489 N N . THR A 1 206 ? -6.245 -4.888 17.519 1.00 83.88 206 THR A N 1
ATOM 1490 C CA . THR A 1 206 ? -6.056 -6.193 18.181 1.00 83.88 206 THR A CA 1
ATOM 1491 C C . THR A 1 206 ? -4.642 -6.361 18.739 1.00 83.88 206 THR A C 1
ATOM 1493 O O . THR A 1 206 ? -4.469 -6.328 19.959 1.00 83.88 206 THR A O 1
ATOM 1496 N N . GLN A 1 207 ? -3.638 -6.509 17.878 1.00 84.88 207 GLN A N 1
ATOM 1497 C CA . GLN A 1 207 ? -2.280 -6.861 18.292 1.00 84.88 207 GLN A CA 1
ATOM 1498 C C . GLN A 1 207 ? -1.248 -5.912 17.691 1.00 84.88 207 GLN A C 1
ATOM 1500 O O . GLN A 1 207 ? -1.335 -5.592 16.507 1.00 84.88 207 GLN A O 1
ATOM 1505 N N . SER A 1 208 ? -0.286 -5.507 18.522 1.00 86.00 208 SER A N 1
ATOM 1506 C CA . SER A 1 208 ? 0.900 -4.757 18.110 1.00 86.00 208 SER A CA 1
ATOM 1507 C C . SER A 1 208 ? 2.176 -5.416 18.604 1.00 86.00 208 SER A C 1
ATOM 1509 O O . SER A 1 208 ? 2.247 -5.849 19.763 1.00 86.00 208 SER A O 1
ATOM 1511 N N . THR A 1 209 ? 3.197 -5.429 17.755 1.00 88.69 209 THR A N 1
ATOM 1512 C CA . THR A 1 209 ? 4.568 -5.742 18.159 1.00 88.69 209 THR A CA 1
ATOM 1513 C C . THR A 1 209 ? 5.520 -4.695 17.606 1.00 88.69 209 THR A C 1
ATOM 1515 O O . THR A 1 209 ? 5.711 -4.615 16.393 1.00 88.69 209 THR A O 1
ATOM 1518 N N . THR A 1 210 ? 6.190 -3.974 18.504 1.00 87.00 210 THR A N 1
ATOM 1519 C CA . THR A 1 210 ? 7.231 -3.007 18.143 1.00 87.00 210 THR A CA 1
ATOM 1520 C C . THR A 1 210 ? 8.579 -3.460 18.686 1.00 87.00 210 THR A C 1
ATOM 1522 O O . THR A 1 210 ? 8.758 -3.685 19.888 1.00 87.00 210 THR A O 1
ATOM 1525 N N . THR A 1 211 ? 9.550 -3.597 17.783 1.00 88.44 211 THR A N 1
ATOM 1526 C CA . THR A 1 211 ? 10.946 -3.883 18.119 1.00 88.44 211 THR A CA 1
ATOM 1527 C C . THR A 1 211 ? 11.858 -2.801 17.561 1.00 88.44 211 THR A C 1
ATOM 1529 O O . THR A 1 211 ? 11.971 -2.643 16.345 1.00 88.44 211 THR A O 1
ATOM 1532 N N . THR A 1 212 ? 12.574 -2.124 18.456 1.00 84.31 212 THR A N 1
ATOM 1533 C CA . THR A 1 212 ? 13.602 -1.143 18.095 1.00 84.31 212 THR A CA 1
ATOM 1534 C C . THR A 1 212 ? 14.963 -1.632 18.570 1.00 84.31 212 THR A C 1
ATOM 1536 O O . THR A 1 212 ? 15.165 -1.920 19.757 1.00 84.31 212 THR A O 1
ATOM 1539 N N . ILE A 1 213 ? 15.901 -1.744 17.631 1.00 83.81 213 ILE A N 1
ATOM 1540 C CA . ILE A 1 213 ? 17.287 -2.128 17.894 1.00 83.81 213 ILE A CA 1
ATOM 1541 C C . ILE A 1 213 ? 18.185 -0.991 17.435 1.00 83.81 213 ILE A C 1
ATOM 1543 O O . ILE A 1 213 ? 18.291 -0.720 16.240 1.00 83.81 213 ILE A O 1
ATOM 1547 N N . GLU A 1 214 ? 18.888 -0.386 18.385 1.00 77.12 214 GLU A N 1
ATOM 1548 C CA . GLU A 1 214 ? 19.834 0.680 18.098 1.00 77.12 214 GLU A CA 1
ATOM 1549 C C . GLU A 1 214 ? 21.244 0.281 18.539 1.00 77.12 214 GLU A C 1
ATOM 1551 O O . GLU A 1 214 ? 21.506 -0.092 19.689 1.00 77.12 214 GLU A O 1
ATOM 1556 N N . SER A 1 215 ? 22.184 0.342 17.596 1.00 69.81 215 SER A N 1
ATOM 1557 C CA . SER A 1 215 ? 23.592 0.066 17.851 1.00 69.81 215 SER A CA 1
ATOM 1558 C C . SER A 1 215 ? 24.456 1.168 17.265 1.00 69.81 215 SER A C 1
ATOM 1560 O O . SER A 1 215 ? 24.334 1.491 16.086 1.00 69.81 215 SER A O 1
ATOM 1562 N N . THR A 1 216 ? 25.400 1.697 18.048 1.00 63.44 216 THR A N 1
ATOM 1563 C CA . THR A 1 216 ? 26.479 2.514 17.483 1.00 63.44 216 THR A CA 1
ATOM 1564 C C . THR A 1 216 ? 27.850 1.864 17.637 1.00 63.44 216 THR A C 1
ATOM 1566 O O . THR A 1 216 ? 28.174 1.187 18.618 1.00 63.44 216 THR A O 1
ATOM 1569 N N . THR A 1 217 ? 28.700 2.018 16.621 1.00 55.72 217 THR A N 1
ATOM 1570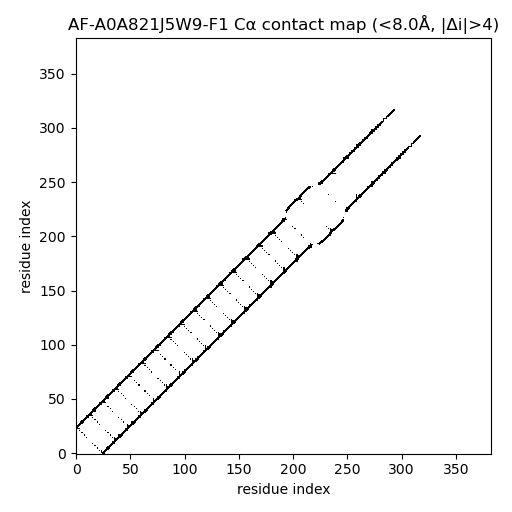 C CA . THR A 1 217 ? 30.073 1.505 16.679 1.00 55.72 217 THR A CA 1
ATOM 1571 C C . THR A 1 217 ? 30.994 2.562 17.278 1.00 55.72 217 THR A C 1
ATOM 1573 O O . THR A 1 217 ? 31.360 3.529 16.611 1.00 55.72 217 THR A O 1
ATOM 1576 N N . SER A 1 218 ? 31.403 2.377 18.535 1.00 49.75 218 SER A N 1
ATOM 1577 C CA . SER A 1 218 ? 32.285 3.324 19.224 1.00 49.75 218 SER A CA 1
ATOM 1578 C C . SER A 1 218 ? 33.695 3.324 18.609 1.00 49.75 218 SER A C 1
ATOM 1580 O O . SER A 1 218 ? 34.443 2.344 18.702 1.00 49.75 218 SER A O 1
ATOM 1582 N N . THR A 1 219 ? 34.079 4.430 17.967 1.00 42.78 219 THR A N 1
ATOM 1583 C CA . THR A 1 219 ? 35.471 4.682 17.566 1.00 42.78 219 THR A CA 1
ATOM 1584 C C . THR A 1 219 ? 36.230 5.333 18.728 1.00 42.78 219 THR A C 1
ATOM 1586 O O . THR A 1 219 ? 35.673 6.075 19.528 1.00 42.78 219 THR A O 1
ATOM 1589 N N . THR A 1 220 ? 37.515 5.005 18.890 1.00 38.97 220 THR A N 1
ATOM 1590 C CA . THR A 1 220 ? 38.289 5.184 20.139 1.00 38.97 220 THR A CA 1
ATOM 1591 C C . THR A 1 220 ? 38.710 6.632 20.467 1.00 38.97 220 THR A C 1
ATOM 1593 O O . THR A 1 220 ? 39.741 6.827 21.107 1.00 38.97 220 THR A O 1
ATOM 1596 N N . GLU A 1 221 ? 37.939 7.647 20.074 1.00 41.72 221 GLU A N 1
ATOM 1597 C CA . GLU A 1 221 ? 38.168 9.058 20.422 1.00 41.72 221 GLU A CA 1
ATOM 1598 C C . GLU A 1 221 ? 36.847 9.779 20.739 1.00 41.72 221 GLU A C 1
ATOM 1600 O O . GLU A 1 221 ? 36.271 10.403 19.865 1.00 41.72 221 GLU A O 1
ATOM 1605 N N . SER A 1 222 ? 36.379 9.697 21.992 1.00 48.47 222 SER A N 1
ATOM 1606 C CA . SER A 1 222 ? 35.363 10.566 22.628 1.00 48.47 222 SER A CA 1
ATOM 1607 C C . SER A 1 222 ? 34.384 11.338 21.705 1.00 48.47 222 SER A C 1
ATOM 1609 O O . SER A 1 222 ? 34.424 12.575 21.723 1.00 48.47 222 SER A O 1
ATOM 1611 N N . PRO A 1 223 ? 33.463 10.690 20.967 1.00 49.78 223 PRO A N 1
ATOM 1612 C CA . PRO A 1 223 ? 32.235 11.345 20.538 1.00 49.78 223 PRO A CA 1
ATOM 1613 C C . PRO A 1 223 ? 31.122 11.098 21.570 1.00 49.78 223 PRO A C 1
ATOM 1615 O O . PRO A 1 223 ? 30.980 9.999 22.105 1.00 49.78 223 PRO A O 1
ATOM 1618 N N . THR A 1 224 ? 30.348 12.135 21.872 1.00 58.09 224 THR A N 1
ATOM 1619 C CA . THR A 1 224 ? 29.024 12.011 22.494 1.00 58.09 224 THR A CA 1
ATOM 1620 C C . THR A 1 224 ? 28.052 11.605 21.386 1.00 58.09 224 THR A C 1
ATOM 1622 O O . THR A 1 224 ? 27.942 12.350 20.415 1.00 58.09 224 THR A O 1
ATOM 1625 N N . THR A 1 225 ? 27.419 10.436 21.479 1.00 63.06 225 THR A N 1
ATOM 1626 C CA . THR A 1 225 ? 26.304 10.052 20.591 1.00 63.06 225 THR A CA 1
ATOM 1627 C C . THR A 1 225 ? 24.992 10.405 21.277 1.00 63.06 225 THR A C 1
ATOM 1629 O O . THR A 1 225 ? 24.910 10.312 22.502 1.00 63.06 225 THR A O 1
ATOM 1632 N N . GLU A 1 226 ? 24.008 10.847 20.506 1.00 71.38 226 GLU A N 1
ATOM 1633 C CA . GLU A 1 226 ? 22.661 11.150 20.988 1.00 71.38 226 GLU A CA 1
ATOM 1634 C C . GLU A 1 226 ? 21.685 10.240 20.252 1.00 71.38 226 GLU A C 1
ATOM 1636 O O . GLU A 1 226 ? 21.770 10.071 19.033 1.00 71.38 226 GLU A O 1
ATOM 1641 N N . SER A 1 227 ? 20.798 9.630 21.026 1.00 74.19 227 SER A N 1
ATOM 1642 C CA . SER A 1 227 ? 19.819 8.669 20.543 1.00 74.19 227 SER A CA 1
ATOM 1643 C C . SER A 1 227 ? 18.470 9.019 21.144 1.00 74.19 227 SER A C 1
ATOM 1645 O O . SER A 1 227 ? 18.339 9.174 22.369 1.00 74.19 227 SER A O 1
ATOM 1647 N N . THR A 1 228 ? 17.471 9.164 20.277 1.00 80.75 228 THR A N 1
ATOM 1648 C CA . THR A 1 228 ? 16.094 9.411 20.698 1.00 80.75 228 THR A CA 1
ATOM 1649 C C . THR A 1 228 ? 15.178 8.337 20.129 1.00 80.75 228 THR A C 1
ATOM 1651 O O . THR A 1 228 ? 15.049 8.171 18.914 1.00 80.75 228 THR A O 1
ATOM 1654 N N . THR A 1 229 ? 14.526 7.599 21.028 1.00 82.31 229 THR A N 1
ATOM 1655 C CA . THR A 1 229 ? 13.513 6.607 20.661 1.00 82.31 229 THR A CA 1
ATOM 1656 C C . THR A 1 229 ? 12.175 7.007 21.262 1.00 82.31 229 THR A C 1
ATOM 1658 O O . THR A 1 229 ? 12.032 7.167 22.478 1.00 82.31 229 THR A O 1
ATOM 1661 N N . THR A 1 230 ? 11.176 7.165 20.396 1.00 85.69 230 THR A N 1
ATOM 1662 C CA . THR A 1 230 ? 9.785 7.379 20.797 1.00 85.69 230 THR A CA 1
ATOM 1663 C C . THR A 1 230 ? 8.907 6.273 20.233 1.00 85.69 230 THR A C 1
ATOM 1665 O O . THR A 1 230 ? 8.776 6.133 19.017 1.00 85.69 230 THR A O 1
ATOM 1668 N N . THR A 1 231 ? 8.253 5.536 21.128 1.00 83.69 231 THR A N 1
ATOM 1669 C CA . THR A 1 231 ? 7.277 4.500 20.778 1.00 83.69 231 THR A CA 1
ATOM 1670 C C . THR A 1 231 ? 5.924 4.868 21.370 1.00 83.69 231 THR A C 1
ATOM 1672 O O . THR A 1 231 ? 5.817 5.176 22.561 1.00 83.69 231 THR A O 1
ATOM 1675 N N . THR A 1 232 ? 4.892 4.889 20.528 1.00 86.50 232 THR A N 1
ATOM 1676 C CA . THR A 1 232 ? 3.508 5.131 20.947 1.00 86.50 232 THR A CA 1
ATOM 1677 C C . THR A 1 232 ? 2.614 4.007 20.455 1.00 86.50 232 THR A C 1
ATOM 1679 O O . THR A 1 232 ? 2.429 3.856 19.251 1.00 86.50 232 THR A O 1
ATOM 1682 N N . GLU A 1 233 ? 1.997 3.293 21.390 1.00 83.31 233 GLU A N 1
ATOM 1683 C CA . GLU A 1 233 ? 1.122 2.157 21.106 1.00 83.31 233 GLU A CA 1
ATOM 1684 C C . GLU A 1 233 ? -0.272 2.408 21.701 1.00 83.31 233 GLU A C 1
ATOM 1686 O O . GLU A 1 233 ? -0.435 2.717 22.891 1.00 83.31 233 GLU A O 1
ATOM 1691 N N . THR A 1 234 ? -1.320 2.254 20.888 1.00 82.31 234 THR A N 1
ATOM 1692 C CA . THR A 1 234 ? -2.713 2.332 21.371 1.00 82.31 234 THR A CA 1
ATOM 1693 C C . THR A 1 234 ? -3.542 1.092 21.005 1.00 82.31 234 THR A C 1
ATOM 1695 O O . THR A 1 234 ? -4.545 1.225 20.295 1.00 82.31 234 THR A O 1
ATOM 1698 N N . PRO A 1 235 ? -3.162 -0.118 21.466 1.00 77.88 235 PRO A N 1
ATOM 1699 C CA . PRO A 1 235 ? -3.903 -1.348 21.187 1.00 77.88 235 PRO A CA 1
ATOM 1700 C C . PRO A 1 235 ? -5.193 -1.448 22.018 1.00 77.88 235 PRO A C 1
ATOM 1702 O O . PRO A 1 235 ? -5.274 -0.939 23.139 1.00 77.88 235 PRO A O 1
ATOM 1705 N N . THR A 1 236 ? -6.203 -2.188 21.539 1.00 81.75 236 THR A N 1
ATOM 1706 C CA . THR A 1 236 ? -7.345 -2.536 22.412 1.00 81.75 236 THR A CA 1
ATOM 1707 C C . THR A 1 236 ? -7.133 -3.827 23.203 1.00 81.75 236 THR A C 1
ATOM 1709 O O . THR A 1 236 ? -7.691 -3.927 24.302 1.00 81.75 236 THR A O 1
ATOM 1712 N N . THR A 1 237 ? -6.332 -4.785 22.704 1.00 79.94 237 THR A N 1
ATOM 1713 C CA . THR A 1 237 ? -6.183 -6.100 23.356 1.00 79.94 237 THR A CA 1
ATOM 1714 C C . THR A 1 237 ? -4.787 -6.497 23.830 1.00 79.94 237 THR A C 1
ATOM 1716 O O . THR A 1 237 ? -4.715 -7.011 24.945 1.00 79.94 237 THR A O 1
ATOM 1719 N N . GLU A 1 238 ? -3.730 -6.308 23.032 1.00 82.00 238 GLU A N 1
ATOM 1720 C CA . GLU A 1 238 ? -2.371 -6.784 23.351 1.00 82.00 238 GLU A CA 1
ATOM 1721 C C . GLU A 1 238 ? -1.304 -5.885 22.695 1.00 82.00 238 GLU A C 1
ATOM 1723 O O . GLU A 1 238 ? -1.387 -5.628 21.490 1.00 82.00 238 GLU A O 1
ATOM 1728 N N . SER A 1 239 ? -0.304 -5.432 23.463 1.00 80.69 239 SER A N 1
ATOM 1729 C CA . SER A 1 239 ? 0.949 -4.864 22.929 1.00 80.69 239 SER A CA 1
ATOM 1730 C C . SER A 1 239 ? 2.183 -5.518 23.530 1.00 80.69 239 SER A C 1
ATOM 1732 O O . SER A 1 239 ? 2.244 -5.843 24.724 1.00 80.69 239 SER A O 1
ATOM 1734 N N . THR A 1 240 ? 3.202 -5.647 22.683 1.00 83.25 240 THR A N 1
ATOM 1735 C CA . THR A 1 240 ? 4.560 -5.967 23.106 1.00 83.25 240 THR A CA 1
ATOM 1736 C C . THR A 1 240 ? 5.537 -4.931 22.558 1.00 83.25 240 THR A C 1
ATOM 1738 O O . THR A 1 240 ? 5.607 -4.708 21.350 1.00 83.25 240 THR A O 1
ATOM 1741 N N . THR A 1 241 ? 6.307 -4.317 23.458 1.00 82.12 241 THR A N 1
ATOM 1742 C CA . THR A 1 241 ? 7.328 -3.322 23.104 1.00 82.12 241 THR A CA 1
ATOM 1743 C C . THR A 1 241 ? 8.684 -3.799 23.604 1.00 82.12 241 THR A C 1
ATOM 1745 O O . THR A 1 241 ? 8.863 -4.071 24.798 1.00 82.12 241 THR A O 1
ATOM 1748 N N . THR A 1 242 ? 9.646 -3.920 22.688 1.00 83.25 242 THR A N 1
ATOM 1749 C CA . THR A 1 242 ? 11.031 -4.289 23.003 1.00 83.25 242 THR A CA 1
ATOM 1750 C C . THR A 1 242 ? 12.001 -3.244 22.471 1.00 83.25 242 THR A C 1
ATOM 1752 O O . THR A 1 242 ? 12.102 -3.046 21.261 1.00 83.25 242 THR A O 1
ATOM 1755 N N . THR A 1 243 ? 12.783 -2.654 23.373 1.00 78.81 243 THR A N 1
ATOM 1756 C CA . THR A 1 243 ? 13.864 -1.720 23.030 1.00 78.81 243 THR A CA 1
ATOM 1757 C C . THR A 1 243 ? 15.202 -2.301 23.473 1.00 78.81 243 THR A C 1
ATOM 1759 O O . THR A 1 243 ? 15.366 -2.713 24.627 1.00 78.81 243 THR A O 1
ATOM 1762 N N . THR A 1 244 ? 16.159 -2.364 22.546 1.00 79.94 244 THR A N 1
ATOM 1763 C CA . THR A 1 244 ? 17.530 -2.819 22.820 1.00 79.94 244 THR A CA 1
ATOM 1764 C C . THR A 1 244 ? 18.536 -1.746 22.423 1.00 79.94 244 THR A C 1
ATOM 1766 O O . THR A 1 244 ? 18.654 -1.421 21.243 1.00 79.94 244 THR A O 1
ATOM 1769 N N . GLU A 1 245 ? 19.306 -1.273 23.405 1.00 72.50 245 GLU A N 1
ATOM 1770 C CA . GLU A 1 245 ? 20.359 -0.263 23.245 1.00 72.50 245 GLU A CA 1
ATOM 1771 C C . GLU A 1 245 ? 21.690 -0.786 23.815 1.00 72.50 245 GLU A C 1
ATOM 1773 O O . GLU A 1 245 ? 21.732 -1.474 24.841 1.00 72.50 245 GLU A O 1
ATOM 1778 N N . ALA A 1 246 ? 22.815 -0.468 23.170 1.00 63.59 246 ALA A N 1
ATOM 1779 C CA . ALA A 1 246 ? 24.123 -0.996 23.568 1.00 63.59 246 ALA A CA 1
ATOM 1780 C C . ALA A 1 246 ? 25.250 0.060 23.541 1.00 63.59 246 ALA A C 1
ATOM 1782 O O . ALA A 1 246 ? 26.128 -0.087 22.694 1.00 63.59 246 ALA A O 1
ATOM 1783 N N . LEU A 1 247 ? 25.272 1.110 24.406 1.00 58.56 247 LEU A N 1
ATOM 1784 C CA . LEU A 1 247 ? 26.234 2.254 24.288 1.00 58.56 247 LEU A CA 1
ATOM 1785 C C . LEU A 1 247 ? 26.681 3.033 25.553 1.00 58.56 247 LEU A C 1
ATOM 1787 O O . LEU A 1 247 ? 26.016 2.999 26.570 1.00 58.56 247 LEU A O 1
ATOM 1791 N N . THR A 1 248 ? 27.808 3.778 25.478 1.00 54.34 248 THR A N 1
ATOM 1792 C CA . THR A 1 248 ? 28.393 4.659 26.534 1.00 54.34 248 THR A CA 1
ATOM 1793 C C . THR A 1 248 ? 28.060 6.160 26.365 1.00 54.34 248 THR A C 1
ATOM 1795 O O . THR A 1 248 ? 28.988 6.967 26.237 1.00 54.34 248 THR A O 1
ATOM 1798 N N . THR A 1 249 ? 26.786 6.553 26.287 1.00 56.12 249 THR A N 1
ATOM 1799 C CA . THR A 1 249 ? 26.352 7.920 25.910 1.00 56.12 249 THR A CA 1
ATOM 1800 C C . THR A 1 249 ? 25.067 8.393 26.619 1.00 56.12 249 THR A C 1
ATOM 1802 O O . THR A 1 249 ? 24.668 7.776 27.603 1.00 56.12 249 THR A O 1
ATOM 1805 N N . GLU A 1 250 ? 24.489 9.526 26.191 1.00 66.38 250 GLU A N 1
ATOM 1806 C CA . GLU A 1 250 ? 23.211 10.082 26.672 1.00 66.38 250 GLU A CA 1
ATOM 1807 C C . GLU A 1 250 ? 22.073 9.529 25.801 1.00 66.38 250 GLU A C 1
ATOM 1809 O O . GLU A 1 250 ? 22.142 9.632 24.575 1.00 66.38 250 GLU A O 1
ATOM 1814 N N . SER A 1 251 ? 21.059 8.910 26.413 1.00 69.12 251 SER A N 1
ATOM 1815 C CA . SER A 1 251 ? 19.888 8.392 25.694 1.00 69.12 251 SER A CA 1
ATOM 1816 C C . SER A 1 251 ? 18.579 8.875 26.309 1.00 69.12 251 SER A C 1
ATOM 1818 O O . SER A 1 251 ? 18.444 9.063 27.529 1.00 69.12 251 SER A O 1
ATOM 1820 N N . THR A 1 252 ? 17.603 9.100 25.430 1.00 72.69 252 THR A N 1
ATOM 1821 C CA . THR A 1 252 ? 16.239 9.452 25.818 1.00 72.69 252 THR A CA 1
ATOM 1822 C C . THR A 1 252 ? 15.266 8.470 25.183 1.00 72.69 252 THR A C 1
ATOM 1824 O O . THR A 1 252 ? 15.139 8.390 23.959 1.00 72.69 252 THR A O 1
ATOM 1827 N N . THR A 1 253 ? 14.557 7.736 26.037 1.00 74.94 253 THR A N 1
ATOM 1828 C CA . THR A 1 253 ? 13.564 6.755 25.600 1.00 74.94 253 THR A CA 1
ATOM 1829 C C . THR A 1 253 ? 12.217 7.121 26.191 1.00 74.94 253 THR A C 1
ATOM 1831 O O . THR A 1 253 ? 12.049 7.238 27.410 1.00 74.94 253 THR A O 1
ATOM 1834 N N . THR A 1 254 ? 11.253 7.355 25.302 1.00 80.19 254 THR A N 1
ATOM 1835 C CA . THR A 1 254 ? 9.872 7.677 25.659 1.00 80.19 254 THR A CA 1
ATOM 1836 C C . THR A 1 254 ? 8.945 6.603 25.119 1.00 80.19 254 THR A C 1
ATOM 1838 O O . THR A 1 254 ? 8.814 6.428 23.909 1.00 80.19 254 THR A O 1
ATOM 1841 N N . THR A 1 255 ? 8.251 5.925 26.027 1.00 78.12 255 THR A N 1
ATOM 1842 C CA . THR A 1 255 ? 7.219 4.943 25.689 1.00 78.12 255 THR A CA 1
ATOM 1843 C C . THR A 1 255 ? 5.878 5.445 26.208 1.00 78.12 255 THR A C 1
ATOM 1845 O O . THR A 1 255 ? 5.752 5.807 27.383 1.00 78.12 255 THR A O 1
ATOM 1848 N N . THR A 1 256 ? 4.887 5.517 25.323 1.00 79.69 256 THR A N 1
ATOM 1849 C CA . THR A 1 256 ? 3.515 5.900 25.669 1.00 79.69 256 THR A CA 1
ATOM 1850 C C . THR A 1 256 ? 2.562 4.788 25.270 1.00 79.69 256 THR A C 1
ATOM 1852 O O . THR A 1 256 ? 2.360 4.550 24.082 1.00 79.69 256 THR A O 1
ATOM 1855 N N . GLU A 1 257 ? 1.925 4.166 26.257 1.00 75.06 257 GLU A N 1
ATOM 1856 C CA . GLU A 1 257 ? 0.971 3.080 26.041 1.00 75.06 257 GLU A CA 1
ATOM 1857 C C . GLU A 1 257 ? -0.428 3.499 26.543 1.00 75.06 257 GLU A C 1
ATOM 1859 O O . GLU A 1 257 ? -0.612 4.057 27.638 1.00 75.06 257 GLU A O 1
ATOM 1864 N N . SER A 1 258 ? -1.462 3.214 25.747 1.00 72.38 258 SER A N 1
ATOM 1865 C CA . SER A 1 258 ? -2.868 3.388 26.152 1.00 72.38 258 SER A CA 1
ATOM 1866 C C . SER A 1 258 ? -3.717 2.128 25.895 1.00 72.38 258 SER A C 1
ATOM 1868 O O . SER A 1 258 ? -4.652 2.173 25.091 1.00 72.38 258 SER A O 1
ATOM 1870 N N . PRO A 1 259 ? -3.413 0.984 26.547 1.00 65.69 259 PRO A N 1
ATOM 1871 C CA . PRO A 1 259 ? -4.103 -0.275 26.288 1.00 65.69 259 PRO A CA 1
ATOM 1872 C C . PRO A 1 259 ? -5.396 -0.433 27.102 1.00 65.69 259 PRO A C 1
ATOM 1874 O O . PRO A 1 259 ? -5.480 -0.041 28.274 1.00 65.69 259 PRO A O 1
ATOM 1877 N N . THR A 1 260 ? -6.405 -1.094 26.515 1.00 66.62 260 THR A N 1
ATOM 1878 C CA . THR A 1 260 ? -7.603 -1.531 27.262 1.00 66.62 260 THR A CA 1
ATOM 1879 C C . THR A 1 260 ? -7.508 -2.940 27.866 1.00 66.62 260 THR A C 1
ATOM 1881 O O . THR A 1 260 ? -8.336 -3.232 28.733 1.00 66.62 260 THR A O 1
ATOM 1884 N N . THR A 1 261 ? -6.505 -3.763 27.504 1.00 66.06 261 THR A N 1
ATOM 1885 C CA . THR A 1 261 ? -6.055 -4.998 28.200 1.00 66.06 261 THR A CA 1
ATOM 1886 C C . THR A 1 261 ? -4.571 -5.328 27.900 1.00 66.06 261 THR A C 1
ATOM 1888 O O . THR A 1 261 ? -4.082 -4.857 26.891 1.00 66.06 261 THR A O 1
ATOM 1891 N N . GLU A 1 262 ? -3.898 -6.071 28.805 1.00 68.50 262 GLU A N 1
ATOM 1892 C CA . GLU A 1 262 ? -2.507 -6.626 28.831 1.00 68.50 262 GLU A CA 1
ATOM 1893 C C . GLU A 1 262 ? -1.384 -5.962 27.992 1.00 68.50 262 GLU A C 1
ATOM 1895 O O . GLU A 1 262 ? -1.432 -5.936 26.766 1.00 68.50 262 GLU A O 1
ATOM 1900 N N . SER A 1 263 ? -0.311 -5.522 28.669 1.00 70.75 263 SER A N 1
ATOM 1901 C CA . SER A 1 263 ? 0.918 -5.019 28.032 1.00 70.75 263 SER A CA 1
ATOM 1902 C C . SER A 1 263 ? 2.194 -5.621 28.631 1.00 70.75 263 SER A C 1
ATOM 1904 O O . SER A 1 263 ? 2.292 -5.888 29.842 1.00 70.75 263 SER A O 1
ATOM 1906 N N . THR A 1 264 ? 3.197 -5.810 27.770 1.00 72.69 264 THR A N 1
ATOM 1907 C CA . THR A 1 264 ? 4.553 -6.199 28.175 1.00 72.69 264 THR A CA 1
ATOM 1908 C C . THR A 1 264 ? 5.589 -5.255 27.574 1.00 72.69 264 THR A C 1
ATOM 1910 O O . THR A 1 264 ? 5.711 -5.172 26.350 1.00 72.69 264 THR A O 1
ATOM 1913 N N . THR A 1 265 ? 6.387 -4.621 28.431 1.00 71.31 265 THR A N 1
ATOM 1914 C CA . THR A 1 265 ? 7.489 -3.745 28.011 1.00 71.31 265 THR A CA 1
ATOM 1915 C C . THR A 1 265 ? 8.813 -4.328 28.479 1.00 71.31 265 THR A C 1
ATOM 1917 O O . THR A 1 265 ? 8.993 -4.609 29.671 1.00 71.31 265 THR A O 1
ATOM 1920 N N . THR A 1 266 ? 9.745 -4.510 27.543 1.00 75.00 266 THR A N 1
ATOM 1921 C CA . THR A 1 266 ? 11.103 -4.983 27.829 1.00 75.00 266 THR A CA 1
ATOM 1922 C C . THR A 1 266 ? 12.134 -3.986 27.324 1.00 75.00 266 THR A C 1
ATOM 1924 O O . THR A 1 266 ? 12.246 -3.750 26.123 1.00 75.00 266 THR A O 1
ATOM 1927 N N . THR A 1 267 ? 12.951 -3.478 28.243 1.00 69.81 267 THR A N 1
ATOM 1928 C CA . THR A 1 267 ? 14.102 -2.631 27.919 1.00 69.81 267 THR A CA 1
ATOM 1929 C C . THR A 1 267 ? 15.380 -3.363 28.306 1.00 69.81 267 THR A C 1
ATOM 1931 O O . THR A 1 267 ? 15.523 -3.826 29.445 1.00 69.81 267 THR A O 1
ATOM 1934 N N . THR A 1 268 ? 16.302 -3.498 27.354 1.00 71.81 268 THR A N 1
ATOM 1935 C CA . THR A 1 268 ? 17.624 -4.093 27.587 1.00 71.81 268 THR A CA 1
ATOM 1936 C C . THR A 1 268 ? 18.708 -3.069 27.295 1.00 71.81 268 THR A C 1
ATOM 1938 O O . THR A 1 268 ? 18.857 -2.640 26.153 1.00 71.81 268 THR A O 1
ATOM 1941 N N . GLU A 1 269 ? 19.492 -2.740 28.322 1.00 65.75 269 GLU A N 1
ATOM 1942 C CA . GLU A 1 269 ? 20.608 -1.798 28.238 1.00 65.75 269 GLU A CA 1
ATOM 1943 C C . GLU A 1 269 ? 21.917 -2.471 28.664 1.00 65.75 269 GLU A C 1
ATOM 1945 O O . GLU A 1 269 ? 22.011 -3.155 29.692 1.00 65.75 269 GLU A O 1
ATOM 1950 N N . ALA A 1 270 ? 22.979 -2.232 27.902 1.00 58.94 270 ALA A N 1
ATOM 1951 C CA . ALA A 1 270 ? 24.331 -2.606 28.290 1.00 58.94 270 ALA A CA 1
ATOM 1952 C C . ALA A 1 270 ? 25.268 -1.431 28.003 1.00 58.94 270 ALA A C 1
ATOM 1954 O O . ALA A 1 270 ? 25.528 -1.245 26.819 1.00 58.94 270 ALA A O 1
ATOM 1955 N N . LEU A 1 271 ? 25.747 -0.680 29.032 1.00 53.25 271 LEU A N 1
ATOM 1956 C CA . LEU A 1 271 ? 26.962 0.201 29.097 1.00 53.25 271 LEU A CA 1
ATOM 1957 C C . LEU A 1 271 ? 26.880 1.367 30.154 1.00 53.25 271 LEU A C 1
ATOM 1959 O O . LEU A 1 271 ? 25.960 1.407 30.957 1.00 53.25 271 LEU A O 1
ATOM 1963 N N . THR A 1 272 ? 27.920 2.229 30.286 1.00 51.53 272 THR A N 1
ATOM 1964 C CA . THR A 1 272 ? 28.085 3.282 31.336 1.00 51.53 272 THR A CA 1
ATOM 1965 C C . THR A 1 272 ? 27.574 4.615 30.792 1.00 51.53 272 THR A C 1
ATOM 1967 O O . THR A 1 272 ? 28.249 5.187 29.931 1.00 51.53 272 THR A O 1
ATOM 1970 N N . THR A 1 273 ? 26.431 5.090 31.288 1.00 51.94 273 THR A N 1
ATOM 1971 C CA . THR A 1 273 ? 25.606 6.148 30.672 1.00 51.94 273 THR A CA 1
ATOM 1972 C C . THR A 1 273 ? 24.883 7.035 31.695 1.00 51.94 273 THR A C 1
ATOM 1974 O O . THR A 1 273 ? 24.802 6.700 32.883 1.00 51.94 273 THR A O 1
ATOM 1977 N N . GLU A 1 274 ? 24.370 8.171 31.211 1.00 58.56 274 GLU A N 1
ATOM 1978 C CA . GLU A 1 274 ? 23.298 8.970 31.824 1.00 58.56 274 GLU A CA 1
ATOM 1979 C C . GLU A 1 274 ? 22.056 8.755 30.948 1.00 58.56 274 GLU A C 1
ATOM 1981 O O . GLU A 1 274 ? 22.075 9.111 29.771 1.00 58.56 274 GLU A O 1
ATOM 1986 N N . SER A 1 275 ? 21.020 8.101 31.478 1.00 58.03 275 SER A N 1
ATOM 1987 C CA . SER A 1 275 ? 19.815 7.764 30.711 1.00 58.03 275 SER A CA 1
ATOM 1988 C C . SER A 1 275 ? 18.560 8.350 31.348 1.00 58.03 275 SER A C 1
ATOM 1990 O O . SER A 1 275 ? 18.414 8.444 32.577 1.00 58.03 275 SER A O 1
ATOM 1992 N N . THR A 1 276 ? 17.633 8.759 30.483 1.00 61.44 276 THR A N 1
ATOM 1993 C CA . THR A 1 276 ? 16.295 9.189 30.885 1.00 61.44 276 THR A CA 1
ATOM 1994 C C . THR A 1 276 ? 15.272 8.283 30.219 1.00 61.44 276 THR A C 1
ATOM 1996 O O . THR A 1 276 ? 15.110 8.272 29.000 1.00 61.44 276 THR A O 1
ATOM 1999 N N . THR A 1 277 ? 14.578 7.494 31.036 1.00 64.31 277 THR A N 1
ATOM 2000 C CA . THR A 1 277 ? 13.465 6.665 30.571 1.00 64.31 277 THR A CA 1
ATOM 2001 C C . THR A 1 277 ? 12.172 7.257 31.099 1.00 64.31 277 THR A C 1
ATOM 2003 O O . THR A 1 277 ? 11.979 7.380 32.315 1.00 64.31 277 THR A O 1
ATOM 2006 N N . THR A 1 278 ? 11.279 7.614 30.182 1.00 67.62 278 THR A N 1
ATOM 2007 C CA . THR A 1 278 ? 9.927 8.061 30.509 1.00 67.62 278 THR A CA 1
ATOM 2008 C C . THR A 1 278 ? 8.924 7.052 29.984 1.00 67.62 278 THR A C 1
ATOM 2010 O O . THR A 1 278 ? 8.805 6.844 28.779 1.00 67.62 278 THR A O 1
ATOM 2013 N N . THR A 1 279 ? 8.157 6.468 30.897 1.00 65.62 279 THR A N 1
ATOM 2014 C CA . THR A 1 279 ? 7.047 5.576 30.563 1.00 65.62 279 THR A CA 1
ATOM 2015 C C . THR A 1 279 ? 5.753 6.232 31.022 1.00 65.62 279 THR A C 1
ATOM 2017 O O . THR A 1 279 ? 5.621 6.625 32.189 1.00 65.62 279 THR A O 1
ATOM 2020 N N . THR A 1 280 ? 4.811 6.409 30.100 1.00 67.56 280 THR A N 1
ATOM 2021 C CA . THR A 1 280 ? 3.493 6.980 30.394 1.00 67.56 280 THR A CA 1
ATOM 2022 C C . THR A 1 280 ? 2.417 5.963 30.066 1.00 67.56 280 THR A C 1
ATOM 2024 O O . THR A 1 280 ? 2.177 5.671 28.898 1.00 67.56 280 THR A O 1
ATOM 2027 N N . GLU A 1 281 ? 1.722 5.497 31.100 1.00 64.19 281 GLU A N 1
ATOM 2028 C CA . GLU A 1 281 ? 0.686 4.476 30.988 1.00 64.19 281 GLU A CA 1
ATOM 2029 C C . GLU A 1 281 ? -0.683 5.076 31.355 1.00 64.19 281 GLU A C 1
ATOM 2031 O O . GLU A 1 281 ? -0.857 5.738 32.388 1.00 64.19 281 GLU A O 1
ATOM 2036 N N . THR A 1 282 ? -1.706 4.810 30.536 1.00 61.03 282 THR A N 1
ATOM 2037 C CA . THR A 1 282 ? -3.107 5.197 30.828 1.00 61.03 282 THR A CA 1
ATOM 2038 C C . THR A 1 282 ? -4.110 4.019 30.834 1.00 61.03 282 THR A C 1
ATOM 2040 O O . THR A 1 282 ? -5.128 4.093 30.143 1.00 61.03 282 THR A O 1
ATOM 2043 N N . PRO A 1 283 ? -3.890 2.923 31.600 1.00 52.28 283 PRO A N 1
ATOM 2044 C CA . PRO A 1 283 ? -4.609 1.662 31.389 1.00 52.28 283 PRO A CA 1
ATOM 2045 C C . PRO A 1 283 ? -5.834 1.435 32.301 1.00 52.28 283 PRO A C 1
ATOM 2047 O O . PRO A 1 283 ? -5.990 2.034 33.369 1.00 52.28 283 PRO A O 1
ATOM 2050 N N . THR A 1 284 ? -6.667 0.453 31.924 1.00 55.12 284 THR A N 1
ATOM 2051 C CA . THR A 1 284 ? -7.711 -0.165 32.778 1.00 55.12 284 THR A CA 1
ATOM 2052 C C . THR A 1 284 ? -7.379 -1.603 33.254 1.00 55.12 284 THR A C 1
ATOM 2054 O O . THR A 1 284 ? -8.299 -2.313 33.668 1.00 55.12 284 THR A O 1
ATOM 2057 N N . THR A 1 285 ? -6.111 -2.063 33.209 1.00 50.00 285 THR A N 1
ATOM 2058 C CA . THR A 1 285 ? -5.716 -3.506 33.291 1.00 50.00 285 THR A CA 1
ATOM 2059 C C . THR A 1 285 ? -4.345 -3.830 33.949 1.00 50.00 285 THR A C 1
ATOM 2061 O O . THR A 1 285 ? -3.849 -3.008 34.715 1.00 50.00 285 THR A O 1
ATOM 2064 N N . GLU A 1 286 ? -3.819 -5.065 33.761 1.00 56.81 286 GLU A N 1
ATOM 2065 C CA . GLU A 1 286 ? -2.575 -5.678 34.301 1.00 56.81 286 GLU A CA 1
ATOM 2066 C C . GLU A 1 286 ? -1.378 -5.445 33.352 1.00 56.81 286 GLU A C 1
ATOM 2068 O O . GLU A 1 286 ? -1.518 -5.660 32.149 1.00 56.81 286 GLU A O 1
ATOM 2073 N N . SER A 1 287 ? -0.232 -4.997 33.882 1.00 57.22 287 SER A N 1
ATOM 2074 C CA . SER A 1 287 ? 0.972 -4.637 33.112 1.00 57.22 287 SER A CA 1
ATOM 2075 C C . SER A 1 287 ? 2.241 -5.284 33.676 1.00 57.22 287 SER A C 1
ATOM 2077 O O . SER A 1 287 ? 2.376 -5.473 34.894 1.00 57.22 287 SER A O 1
ATOM 2079 N N . THR A 1 288 ? 3.190 -5.611 32.791 1.00 58.56 288 THR A N 1
ATOM 2080 C CA . THR A 1 288 ? 4.518 -6.120 33.169 1.00 58.56 288 THR A CA 1
ATOM 2081 C C . THR A 1 288 ? 5.622 -5.300 32.509 1.00 58.56 288 THR A C 1
ATOM 2083 O O . THR A 1 288 ? 5.692 -5.182 31.290 1.00 58.56 288 THR A O 1
ATOM 2086 N N . ILE A 1 289 ? 6.500 -4.731 33.336 1.00 60.56 289 ILE A N 1
ATOM 2087 C CA . ILE A 1 289 ? 7.666 -3.964 32.889 1.00 60.56 289 ILE A CA 1
ATOM 2088 C C . ILE A 1 289 ? 8.915 -4.697 33.372 1.00 60.56 289 ILE A C 1
ATOM 2090 O O . ILE A 1 289 ? 9.059 -4.965 34.572 1.00 60.56 289 ILE A O 1
ATOM 2094 N N . THR A 1 290 ? 9.803 -5.025 32.434 1.00 61.19 290 THR A N 1
ATOM 2095 C CA . THR A 1 290 ? 11.091 -5.669 32.705 1.00 61.19 290 THR A CA 1
ATOM 2096 C C . THR A 1 290 ? 12.223 -4.802 32.176 1.00 61.19 290 THR A C 1
ATOM 2098 O O . THR A 1 290 ? 12.354 -4.605 30.971 1.00 61.19 290 THR A O 1
ATOM 2101 N N . THR A 1 291 ? 13.085 -4.347 33.080 1.00 57.03 291 THR A N 1
ATOM 2102 C CA . THR A 1 291 ? 14.323 -3.645 32.730 1.00 57.03 291 THR A CA 1
ATOM 2103 C C . THR A 1 291 ? 15.503 -4.544 33.075 1.00 57.03 291 THR A C 1
ATOM 2105 O O . THR A 1 291 ? 15.636 -4.997 34.218 1.00 57.03 291 THR A O 1
ATOM 2108 N N . THR A 1 292 ? 16.347 -4.831 32.085 1.00 59.00 292 THR A N 1
ATOM 2109 C CA . THR A 1 292 ? 17.594 -5.579 32.279 1.00 59.00 292 THR A CA 1
ATOM 2110 C C . THR A 1 292 ? 18.767 -4.650 32.023 1.00 59.00 292 THR A C 1
ATOM 2112 O O . THR A 1 292 ? 19.055 -4.317 30.877 1.00 59.00 292 THR A O 1
ATOM 2115 N N . GLU A 1 293 ? 19.452 -4.264 33.097 1.00 56.44 293 GLU A N 1
ATOM 2116 C CA . GLU A 1 293 ? 20.637 -3.413 33.042 1.00 56.44 293 GLU A CA 1
ATOM 2117 C C . GLU A 1 293 ? 21.884 -4.215 33.423 1.00 56.44 293 GLU A C 1
ATOM 2119 O O . GLU A 1 293 ? 21.912 -4.999 34.381 1.00 56.44 293 GLU A O 1
ATOM 2124 N N . THR A 1 294 ? 22.971 -3.967 32.710 1.00 51.59 294 THR A N 1
ATOM 2125 C CA . THR A 1 294 ? 24.313 -4.309 33.176 1.00 51.59 294 THR A CA 1
ATOM 2126 C C . THR A 1 294 ? 25.139 -3.039 33.044 1.00 51.59 294 THR A C 1
ATOM 2128 O O . THR A 1 294 ? 25.382 -2.727 31.886 1.00 51.59 294 THR A O 1
ATOM 2131 N N . LEU A 1 295 ? 25.525 -2.320 34.134 1.00 47.41 295 LEU A N 1
ATOM 2132 C CA . LEU A 1 295 ? 26.663 -1.348 34.263 1.00 47.41 295 LEU A CA 1
ATOM 2133 C C . LEU A 1 295 ? 26.520 -0.302 35.422 1.00 47.41 295 LEU A C 1
ATOM 2135 O O . LEU A 1 295 ? 25.639 -0.422 36.261 1.00 47.41 295 LEU A O 1
ATOM 2139 N N . THR A 1 296 ? 27.463 0.665 35.518 1.00 42.72 296 THR A N 1
ATOM 2140 C CA . THR A 1 296 ? 27.548 1.780 36.505 1.00 42.72 296 THR A CA 1
ATOM 2141 C C . THR A 1 296 ? 26.951 3.064 35.899 1.00 42.72 296 THR A C 1
ATOM 2143 O O . THR A 1 296 ? 27.567 3.625 34.994 1.00 42.72 296 THR A O 1
ATOM 2146 N N . THR A 1 297 ? 25.791 3.528 36.370 1.00 45.38 297 THR A N 1
ATOM 2147 C CA . THR A 1 297 ? 24.985 4.595 35.731 1.00 45.38 297 THR A CA 1
ATOM 2148 C C . THR A 1 297 ? 24.424 5.606 36.749 1.00 45.38 297 THR A C 1
ATOM 2150 O O . THR A 1 297 ? 24.342 5.315 37.946 1.00 45.38 297 THR A O 1
ATOM 2153 N N . GLU A 1 298 ? 24.047 6.804 36.282 1.00 47.38 298 GLU A N 1
ATOM 2154 C CA . GLU A 1 298 ? 23.116 7.726 36.960 1.00 47.38 298 GLU A CA 1
ATOM 2155 C C . GLU A 1 298 ? 21.848 7.769 36.095 1.00 47.38 298 GLU A C 1
ATOM 2157 O O . GLU A 1 298 ? 21.814 8.438 35.069 1.00 47.38 298 GLU A O 1
ATOM 2162 N N . SER A 1 299 ? 20.845 6.960 36.450 1.00 47.66 299 SER A N 1
ATOM 2163 C CA . SER A 1 299 ? 19.604 6.800 35.679 1.00 47.66 299 SER A CA 1
ATOM 2164 C C . SER A 1 299 ? 18.444 7.518 36.364 1.00 47.66 299 SER A C 1
ATOM 2166 O O . SER A 1 299 ? 18.310 7.495 37.595 1.00 47.66 299 SER A O 1
ATOM 2168 N N . THR A 1 300 ? 17.587 8.151 35.561 1.00 48.81 300 THR A N 1
ATOM 2169 C CA . THR A 1 300 ? 16.306 8.688 36.025 1.00 48.81 300 THR A CA 1
ATOM 2170 C C . THR A 1 300 ? 15.163 8.020 35.273 1.00 48.81 300 THR A C 1
ATOM 2172 O O . THR A 1 300 ? 14.896 8.290 34.103 1.00 48.81 300 THR A O 1
ATOM 2175 N N . THR A 1 301 ? 14.457 7.132 35.969 1.00 52.03 301 THR A N 1
ATOM 2176 C CA . THR A 1 301 ? 13.215 6.538 35.476 1.00 52.03 301 THR A CA 1
ATOM 2177 C C . THR A 1 301 ? 12.035 7.339 36.005 1.00 52.03 301 THR A C 1
ATOM 2179 O O . THR A 1 301 ? 11.873 7.498 37.219 1.00 52.03 301 THR A O 1
ATOM 2182 N N . THR A 1 302 ? 11.190 7.826 35.102 1.00 50.84 302 THR A N 1
ATOM 2183 C CA . THR A 1 302 ? 9.915 8.452 35.457 1.00 50.84 302 THR A CA 1
ATOM 2184 C C . THR A 1 302 ? 8.781 7.632 34.872 1.00 50.84 302 THR A C 1
ATOM 2186 O O . THR A 1 302 ? 8.596 7.582 33.659 1.00 50.84 302 THR A O 1
ATOM 2189 N N . THR A 1 303 ? 7.990 7.024 35.749 1.00 52.44 303 THR A N 1
ATOM 2190 C CA . THR A 1 303 ? 6.754 6.341 35.371 1.00 52.44 303 THR A CA 1
ATOM 2191 C C . THR A 1 303 ? 5.572 7.197 35.808 1.00 52.44 303 THR A C 1
ATOM 2193 O O . THR A 1 303 ? 5.429 7.506 36.995 1.00 52.44 303 THR A O 1
ATOM 2196 N N . THR A 1 304 ? 4.734 7.607 34.858 1.00 51.91 304 THR A N 1
ATOM 2197 C CA . THR A 1 304 ? 3.499 8.345 35.149 1.00 51.91 304 THR A CA 1
ATOM 2198 C C . THR A 1 304 ? 2.309 7.421 34.947 1.00 51.91 304 THR A C 1
ATOM 2200 O O . THR A 1 304 ? 1.904 7.155 33.822 1.00 51.91 304 THR A O 1
ATOM 2203 N N . GLU A 1 305 ? 1.743 6.958 36.058 1.00 50.62 305 GLU A N 1
ATOM 2204 C CA . GLU A 1 305 ? 0.595 6.052 36.093 1.00 50.62 305 GLU A CA 1
ATOM 2205 C C . GLU A 1 305 ? -0.683 6.821 36.465 1.00 50.62 305 GLU A C 1
ATOM 2207 O O . GLU A 1 305 ? -0.684 7.634 37.396 1.00 50.62 305 GLU A O 1
ATOM 2212 N N . THR A 1 306 ? -1.815 6.506 35.833 1.00 48.12 306 THR A N 1
ATOM 2213 C CA . THR A 1 306 ? -3.147 6.943 36.304 1.00 48.12 306 THR A CA 1
ATOM 2214 C C . THR A 1 306 ? -4.124 5.761 36.460 1.00 48.12 306 THR A C 1
ATOM 2216 O O . THR A 1 306 ? -5.042 5.631 35.655 1.00 48.12 306 THR A O 1
ATOM 2219 N N . PRO A 1 307 ? -3.982 4.876 37.477 1.00 43.59 307 PRO A N 1
ATOM 2220 C CA . PRO A 1 307 ? -4.695 3.595 37.474 1.00 43.59 307 PRO A CA 1
ATOM 2221 C C . PRO A 1 307 ? -5.846 3.455 38.495 1.00 43.59 307 PRO A C 1
ATOM 2223 O O . PRO A 1 307 ? -5.953 4.181 39.487 1.00 43.59 307 PRO A O 1
ATOM 2226 N N . THR A 1 308 ? -6.651 2.399 38.289 1.00 35.31 308 THR A N 1
ATOM 2227 C CA . THR A 1 308 ? -7.406 1.650 39.316 1.00 35.31 308 THR A CA 1
ATOM 2228 C C . THR A 1 308 ? -7.053 0.144 39.278 1.00 35.31 308 THR A C 1
ATOM 2230 O O . THR A 1 308 ? -7.970 -0.658 39.158 1.00 35.31 308 THR A O 1
ATOM 2233 N N . THR A 1 309 ? -5.779 -0.281 39.350 1.00 36.97 309 THR A N 1
ATOM 2234 C CA . THR A 1 309 ? -5.365 -1.721 39.326 1.00 36.97 309 THR A CA 1
ATOM 2235 C C . THR A 1 309 ? -3.965 -1.997 39.950 1.00 36.97 309 THR A C 1
ATOM 2237 O O . THR A 1 309 ? -3.356 -1.089 40.511 1.00 36.97 309 THR A O 1
ATOM 2240 N N . GLN A 1 310 ? -3.521 -3.276 39.950 1.00 38.47 310 GLN A N 1
ATOM 2241 C CA . GLN A 1 310 ? -2.344 -3.892 40.610 1.00 38.47 310 GLN A CA 1
ATOM 2242 C C . GLN A 1 310 ? -1.208 -4.179 39.597 1.00 38.47 310 GLN A C 1
ATOM 2244 O O . GLN A 1 310 ? -1.456 -4.891 38.631 1.00 38.47 310 GLN A O 1
ATOM 2249 N N . SER A 1 311 ? 0.022 -3.706 39.853 1.00 40.53 311 SER A N 1
ATOM 2250 C CA . SER A 1 311 ? 1.209 -3.915 38.990 1.00 40.53 311 SER A CA 1
ATOM 2251 C C . SER A 1 311 ? 2.327 -4.699 39.692 1.00 40.53 311 SER A C 1
ATOM 2253 O O . SER A 1 311 ? 2.462 -4.644 40.919 1.00 40.53 311 SER A O 1
ATOM 2255 N N . THR A 1 312 ? 3.159 -5.399 38.911 1.00 36.22 312 THR A N 1
ATOM 2256 C CA . THR A 1 312 ? 4.379 -6.088 39.371 1.00 36.22 312 THR A CA 1
ATOM 2257 C C . THR A 1 312 ? 5.588 -5.657 38.543 1.00 36.22 312 THR A C 1
ATOM 2259 O O . THR A 1 312 ? 5.664 -5.960 37.356 1.00 36.22 312 THR A O 1
ATOM 2262 N N . THR A 1 313 ? 6.555 -4.998 39.179 1.00 39.97 313 THR A N 1
ATOM 2263 C CA . THR A 1 313 ? 7.839 -4.605 38.576 1.00 39.97 313 THR A CA 1
ATOM 2264 C C . THR A 1 313 ? 8.934 -5.557 39.055 1.00 39.97 313 THR A C 1
ATOM 2266 O O . THR A 1 313 ? 9.035 -5.813 40.257 1.00 39.97 313 THR A O 1
ATOM 2269 N N . THR A 1 314 ? 9.758 -6.076 38.141 1.00 35.69 314 THR A N 1
ATOM 2270 C CA . THR A 1 314 ? 10.921 -6.913 38.484 1.00 35.69 314 THR A CA 1
ATOM 2271 C C . THR A 1 314 ? 12.189 -6.288 37.917 1.00 35.69 314 THR A C 1
ATOM 2273 O O . THR A 1 314 ? 12.367 -6.239 36.706 1.00 35.69 314 THR A O 1
ATOM 2276 N N . THR A 1 315 ? 13.085 -5.846 38.799 1.00 36.16 315 THR A N 1
ATOM 2277 C CA . THR A 1 315 ? 14.422 -5.346 38.447 1.00 36.16 315 THR A CA 1
ATOM 2278 C C . THR A 1 315 ? 15.457 -6.428 38.758 1.00 36.16 315 THR A C 1
ATOM 2280 O O . THR A 1 315 ? 15.484 -6.949 39.876 1.00 36.16 315 THR A O 1
ATOM 2283 N N . ILE A 1 316 ? 16.311 -6.778 37.793 1.00 35.81 316 ILE A N 1
ATOM 2284 C CA . ILE A 1 316 ? 17.411 -7.737 37.986 1.00 35.81 316 ILE A CA 1
ATOM 2285 C C . ILE A 1 316 ? 18.732 -6.961 38.002 1.00 35.81 316 ILE A C 1
ATOM 2287 O O . ILE A 1 316 ? 19.286 -6.648 36.956 1.00 35.81 316 ILE A O 1
ATOM 2291 N N . GLU A 1 317 ? 19.254 -6.661 39.193 1.00 36.59 317 GLU A N 1
ATOM 2292 C CA . GLU A 1 317 ? 20.564 -6.016 39.346 1.00 36.59 317 GLU A CA 1
ATOM 2293 C C . GLU A 1 317 ? 21.687 -7.063 39.220 1.00 36.59 317 GLU A C 1
ATOM 2295 O O . GLU A 1 317 ? 21.787 -8.014 40.007 1.00 36.59 317 GLU A O 1
ATOM 2300 N N . SER A 1 318 ? 22.548 -6.905 38.215 1.00 30.42 318 SER A N 1
ATOM 2301 C CA . SER A 1 318 ? 23.701 -7.784 38.012 1.00 30.42 318 SER A CA 1
ATOM 2302 C C . SER A 1 318 ? 24.866 -7.366 38.912 1.00 30.42 318 SER A C 1
ATOM 2304 O O . SER A 1 318 ? 25.533 -6.363 38.686 1.00 30.42 318 SER A O 1
ATOM 2306 N N . THR A 1 319 ? 25.167 -8.175 39.928 1.00 23.16 319 THR A N 1
ATOM 2307 C CA . THR A 1 319 ? 26.300 -7.980 40.846 1.00 23.16 319 THR A CA 1
ATOM 2308 C C . THR A 1 319 ? 27.656 -7.872 40.125 1.00 23.16 319 THR A C 1
ATOM 2310 O 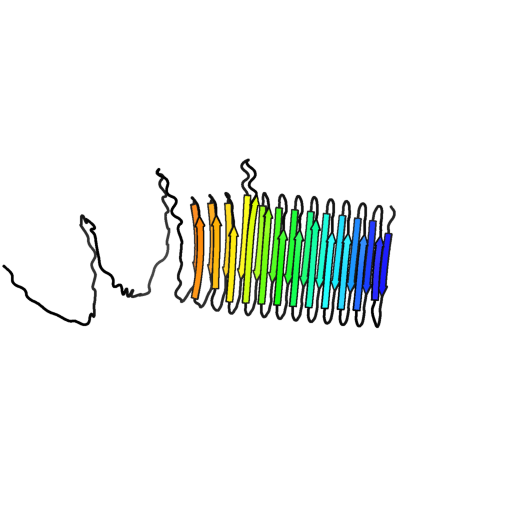O . THR A 1 319 ? 28.213 -8.884 39.692 1.00 23.16 319 THR A O 1
ATOM 2313 N N . THR A 1 320 ? 28.259 -6.681 40.082 1.00 24.41 320 THR A N 1
ATOM 2314 C CA . THR A 1 320 ? 29.690 -6.518 39.772 1.00 24.41 320 THR A CA 1
ATOM 2315 C C . THR A 1 320 ? 30.516 -6.508 41.055 1.00 24.41 320 THR A C 1
ATOM 2317 O O . THR A 1 320 ? 30.492 -5.567 41.846 1.00 24.41 320 THR A O 1
ATOM 2320 N N . SER A 1 321 ? 31.280 -7.578 41.276 1.00 24.02 321 SER A N 1
ATOM 2321 C CA . SER A 1 321 ? 32.290 -7.641 42.331 1.00 24.02 321 SER A CA 1
ATOM 2322 C C . SER A 1 321 ? 33.580 -6.962 41.870 1.00 24.02 321 SER A C 1
ATOM 2324 O O . SER A 1 321 ? 34.328 -7.566 41.112 1.00 24.02 321 SER A O 1
ATOM 2326 N N . THR A 1 322 ? 33.881 -5.767 42.387 1.00 20.36 322 THR A N 1
ATOM 2327 C CA . THR A 1 322 ? 35.261 -5.316 42.649 1.00 20.36 322 THR A CA 1
ATOM 2328 C C . THR A 1 322 ? 35.284 -4.250 43.746 1.00 20.36 322 THR A C 1
ATOM 2330 O O . THR A 1 322 ? 34.533 -3.284 43.725 1.00 20.36 322 THR A O 1
ATOM 2333 N N . THR A 1 323 ? 36.169 -4.443 44.718 1.00 25.58 323 THR A N 1
ATOM 2334 C CA . THR A 1 323 ? 36.494 -3.532 45.822 1.00 25.58 323 THR A CA 1
ATOM 2335 C C . THR A 1 323 ? 37.040 -2.181 45.345 1.00 25.58 323 THR A C 1
ATOM 2337 O O . THR A 1 323 ? 38.164 -2.148 44.858 1.00 25.58 323 THR A O 1
ATOM 2340 N N . GLU A 1 324 ? 36.297 -1.091 45.541 1.00 22.83 324 GLU A N 1
ATOM 2341 C CA . GLU A 1 324 ? 36.668 0.140 46.275 1.00 22.83 324 GLU A CA 1
ATOM 2342 C C . GLU A 1 324 ? 35.528 1.178 46.164 1.00 22.83 324 GLU A C 1
ATOM 2344 O O . GLU A 1 324 ? 34.870 1.291 45.139 1.00 22.83 324 GLU A O 1
ATOM 2349 N N . SER A 1 325 ? 35.275 1.896 47.263 1.00 30.53 325 SER A N 1
ATOM 2350 C CA . SER A 1 325 ? 34.244 2.935 47.446 1.00 30.53 325 SER A CA 1
ATOM 2351 C C . SER A 1 325 ? 34.226 3.979 46.313 1.00 30.53 325 SER A C 1
ATOM 2353 O O . SER A 1 325 ? 35.273 4.566 46.036 1.00 30.53 325 SER A O 1
ATOM 2355 N N . PRO A 1 326 ? 33.046 4.330 45.766 1.00 27.17 326 PRO A N 1
ATOM 2356 C CA . PRO A 1 326 ? 32.446 5.600 46.177 1.00 27.17 326 PRO A CA 1
ATOM 2357 C C . PRO A 1 326 ? 30.923 5.558 46.384 1.00 27.17 326 PRO A C 1
ATOM 2359 O O . PRO A 1 326 ? 30.205 4.666 45.958 1.00 27.17 326 PRO A O 1
ATOM 2362 N N . THR A 1 327 ? 30.486 6.566 47.124 1.00 30.00 327 THR A N 1
ATOM 2363 C CA . THR A 1 327 ? 29.129 6.943 47.514 1.00 30.00 327 THR A CA 1
ATOM 2364 C C . THR A 1 327 ? 28.219 7.240 46.323 1.00 30.00 327 THR A C 1
ATOM 2366 O O . THR A 1 327 ? 28.567 8.099 45.515 1.00 30.00 327 THR A O 1
ATOM 2369 N N . THR A 1 328 ? 27.024 6.654 46.297 1.00 24.62 328 THR A N 1
ATOM 2370 C CA . THR A 1 328 ? 25.870 7.171 45.550 1.00 24.62 328 THR A CA 1
ATOM 2371 C C . THR A 1 328 ? 24.807 7.635 46.547 1.00 24.62 328 THR A C 1
ATOM 2373 O O . THR A 1 328 ? 24.396 6.908 47.452 1.00 24.62 328 THR A O 1
ATOM 2376 N N . GLU A 1 329 ? 24.447 8.911 46.441 1.00 24.16 329 GLU A N 1
ATOM 2377 C CA . GLU A 1 329 ? 23.350 9.558 47.153 1.00 24.16 329 GLU A CA 1
ATOM 2378 C C . GLU A 1 329 ? 22.243 9.750 46.116 1.00 24.16 329 GLU A C 1
ATOM 2380 O O . GLU A 1 329 ? 22.408 10.553 45.206 1.00 24.16 329 GLU A O 1
ATOM 2385 N N . SER A 1 330 ? 21.137 9.014 46.226 1.00 26.52 330 SER A N 1
ATOM 2386 C CA . SER A 1 330 ? 19.954 9.259 45.396 1.00 26.52 330 SER A CA 1
ATOM 2387 C C . SER A 1 330 ? 18.807 9.718 46.283 1.00 26.52 330 SER A C 1
ATOM 2389 O O . SER A 1 330 ? 18.342 9.009 47.178 1.00 26.52 330 SER A O 1
ATOM 2391 N N . THR A 1 331 ? 18.373 10.951 46.045 1.00 21.38 331 THR A N 1
ATOM 2392 C CA . THR A 1 331 ? 17.210 11.571 46.672 1.00 21.38 331 THR A CA 1
ATOM 2393 C C . THR A 1 331 ? 15.957 11.241 45.869 1.00 21.38 331 THR A C 1
ATOM 2395 O O . THR A 1 331 ? 15.715 11.834 44.821 1.00 21.38 331 THR A O 1
ATOM 2398 N N . THR A 1 332 ? 15.113 10.344 46.372 1.00 25.58 332 THR A N 1
ATOM 2399 C CA . THR A 1 332 ? 13.752 10.159 45.851 1.00 25.58 332 THR A CA 1
ATOM 2400 C C . THR A 1 332 ? 12.843 11.258 46.406 1.00 25.58 332 THR A C 1
ATOM 2402 O O . THR A 1 332 ? 12.573 11.292 47.610 1.00 25.58 332 THR A O 1
ATOM 2405 N N . THR A 1 333 ? 12.367 12.165 45.550 1.00 21.61 333 THR A N 1
ATOM 2406 C CA . THR A 1 333 ? 11.331 13.144 45.915 1.00 21.61 333 THR A CA 1
ATOM 2407 C C . THR A 1 333 ? 9.967 12.590 45.525 1.00 21.61 333 THR A C 1
ATOM 2409 O O . THR A 1 333 ? 9.558 12.689 44.375 1.00 21.61 333 THR A O 1
ATOM 2412 N N . THR A 1 334 ? 9.238 12.035 46.491 1.00 24.06 334 THR A N 1
ATOM 2413 C CA . THR A 1 334 ? 7.811 11.733 46.331 1.00 24.06 334 THR A CA 1
ATOM 2414 C C . THR A 1 334 ? 7.009 12.884 46.925 1.00 24.06 334 THR A C 1
ATOM 2416 O O . THR A 1 334 ? 7.055 13.121 48.133 1.00 24.06 334 THR A O 1
ATOM 2419 N N . THR A 1 335 ? 6.269 13.603 46.083 1.00 21.11 335 THR A N 1
ATOM 2420 C CA . THR A 1 335 ? 5.214 14.518 46.533 1.00 21.11 335 THR A CA 1
ATOM 2421 C C . THR A 1 335 ? 3.880 13.903 46.144 1.00 21.11 335 THR A C 1
ATOM 2423 O O . THR A 1 335 ? 3.629 13.725 44.961 1.00 21.11 335 THR A O 1
ATOM 2426 N N . GLU A 1 336 ? 3.083 13.517 47.143 1.00 23.56 336 GLU A N 1
ATOM 2427 C CA . GLU A 1 336 ? 1.658 13.851 47.324 1.00 23.56 336 GLU A CA 1
ATOM 2428 C C . GLU A 1 336 ? 1.016 12.901 48.368 1.00 23.56 336 GLU A C 1
ATOM 2430 O O . GLU A 1 336 ? 1.388 11.744 48.553 1.00 23.56 336 GLU A O 1
ATOM 2435 N N . THR A 1 337 ? 0.037 13.443 49.087 1.00 21.89 337 THR A N 1
ATOM 2436 C CA . THR A 1 337 ? -0.843 12.827 50.104 1.00 21.89 337 THR A CA 1
ATOM 2437 C C . THR A 1 337 ? -2.299 13.053 49.651 1.00 21.89 337 THR A C 1
ATOM 2439 O O . THR A 1 337 ? -2.486 14.078 48.997 1.00 21.89 337 THR A O 1
ATOM 2442 N N . PRO A 1 338 ? -3.369 12.327 50.078 1.00 35.91 338 PRO A N 1
ATOM 2443 C CA . PRO A 1 338 ? -3.471 11.132 50.934 1.00 35.91 338 PRO A CA 1
ATOM 2444 C C . PRO A 1 338 ? -4.518 10.050 50.480 1.00 35.91 338 PRO A C 1
ATOM 2446 O O . PRO A 1 338 ? -5.269 10.219 49.528 1.00 35.91 338 PRO A O 1
ATOM 2449 N N . THR A 1 339 ? -4.632 8.990 51.304 1.00 24.05 339 THR A N 1
ATOM 2450 C CA . THR A 1 339 ? -5.732 7.999 51.499 1.00 24.05 339 THR A CA 1
ATOM 2451 C C . THR A 1 339 ? -6.034 6.936 50.429 1.00 24.05 339 THR A C 1
ATOM 2453 O O . THR A 1 339 ? -6.784 7.218 49.511 1.00 24.05 339 THR A O 1
ATOM 2456 N N . THR A 1 340 ? -5.652 5.676 50.703 1.00 23.97 340 THR A N 1
ATOM 2457 C CA . THR A 1 340 ? -6.554 4.496 50.770 1.00 23.97 340 THR A CA 1
ATOM 2458 C C . THR A 1 340 ? -5.881 3.329 51.513 1.00 23.97 340 THR A C 1
ATOM 2460 O O . THR A 1 340 ? -4.663 3.193 51.525 1.00 23.97 340 THR A O 1
ATOM 2463 N N . GLU A 1 341 ? -6.709 2.537 52.191 1.00 24.66 341 GLU A N 1
ATOM 2464 C CA . GLU A 1 341 ? -6.414 1.382 53.047 1.00 24.66 341 GLU A CA 1
ATOM 2465 C C . GLU A 1 341 ? -5.886 0.181 52.238 1.00 24.66 341 GLU A C 1
ATOM 2467 O O . GLU A 1 341 ? -6.446 -0.133 51.191 1.00 24.66 341 GLU A O 1
ATOM 2472 N N . SER A 1 342 ? -4.849 -0.522 52.712 1.00 25.80 342 SER A N 1
ATOM 2473 C CA . SER A 1 342 ? -4.518 -1.851 52.179 1.00 25.80 342 SER A CA 1
ATOM 2474 C C . SER A 1 342 ? -3.875 -2.753 53.234 1.00 25.80 342 SER A C 1
ATOM 2476 O O . SER A 1 342 ? -3.020 -2.332 54.013 1.00 25.80 342 SER A O 1
ATOM 2478 N N . THR A 1 343 ? -4.344 -3.998 53.281 1.00 21.44 343 THR A N 1
ATOM 2479 C CA . THR A 1 343 ? -3.928 -5.068 54.194 1.00 21.44 343 THR A CA 1
ATOM 2480 C C . THR A 1 343 ? -2.992 -6.035 53.471 1.00 21.44 343 THR A C 1
ATOM 2482 O O . THR A 1 343 ? -3.424 -6.715 52.542 1.00 21.44 343 THR A O 1
ATOM 2485 N N . THR A 1 344 ? -1.744 -6.169 53.918 1.00 25.05 344 THR A N 1
ATOM 2486 C CA . THR A 1 344 ? -0.796 -7.161 53.381 1.00 25.05 344 THR A CA 1
ATOM 2487 C C . THR A 1 344 ? -0.931 -8.483 54.144 1.00 25.05 344 THR A C 1
ATOM 2489 O O . THR A 1 344 ? -0.780 -8.509 55.364 1.00 25.05 344 THR A O 1
ATOM 2492 N N . THR A 1 345 ? -1.219 -9.588 53.448 1.00 22.11 345 THR A N 1
ATOM 2493 C CA . THR A 1 345 ? -1.181 -10.947 54.023 1.00 22.11 345 THR A CA 1
ATOM 2494 C C . THR A 1 345 ? 0.041 -11.677 53.481 1.00 22.11 345 THR A C 1
ATOM 2496 O O . THR A 1 345 ? 0.064 -12.056 52.314 1.00 22.11 345 THR A O 1
ATOM 2499 N N . THR A 1 346 ? 1.041 -11.902 54.330 1.00 22.50 346 THR A N 1
ATOM 2500 C CA . THR A 1 346 ? 2.210 -12.735 54.016 1.00 22.50 346 THR A CA 1
ATOM 2501 C C . THR A 1 346 ? 1.994 -14.123 54.612 1.00 22.50 346 THR A C 1
ATOM 2503 O O . THR A 1 346 ? 1.766 -14.246 55.813 1.00 22.50 346 THR A O 1
ATOM 2506 N N . THR A 1 347 ? 2.063 -15.173 53.792 1.00 21.38 347 THR A N 1
ATOM 2507 C CA . THR A 1 347 ? 2.129 -16.563 54.272 1.00 21.38 347 THR A CA 1
ATOM 2508 C C . THR A 1 347 ? 3.482 -17.135 53.875 1.00 21.38 347 THR A C 1
ATOM 2510 O O . THR A 1 347 ? 3.651 -17.603 52.755 1.00 21.38 347 THR A O 1
ATOM 2513 N N . GLU A 1 348 ? 4.448 -17.089 54.788 1.00 24.69 348 GLU A N 1
ATOM 2514 C CA . GLU A 1 348 ? 5.709 -17.812 54.648 1.00 24.69 348 GLU A CA 1
ATOM 2515 C C . GLU A 1 348 ? 5.731 -18.995 55.611 1.00 24.69 348 GLU A C 1
ATOM 2517 O O . GLU A 1 348 ? 5.407 -18.879 56.792 1.00 24.69 348 GLU A O 1
ATOM 2522 N N . ALA A 1 349 ? 6.168 -20.142 55.109 1.00 22.56 349 ALA A N 1
ATOM 2523 C CA . ALA A 1 349 ? 6.740 -21.179 55.941 1.00 22.56 349 ALA A CA 1
ATOM 2524 C C . ALA A 1 349 ? 8.069 -21.563 55.306 1.00 22.56 349 ALA A C 1
ATOM 2526 O O . ALA A 1 349 ? 8.063 -22.114 54.211 1.00 22.56 349 ALA A O 1
ATOM 2527 N N . LEU A 1 350 ? 9.180 -21.271 55.985 1.00 22.08 350 LEU A N 1
ATOM 2528 C CA . LEU A 1 350 ? 10.315 -22.177 56.175 1.00 22.08 350 LEU A CA 1
ATOM 2529 C C . LEU A 1 350 ? 11.320 -21.565 57.169 1.00 22.08 350 LEU A C 1
ATOM 2531 O O . LEU A 1 350 ? 11.416 -20.359 57.362 1.00 22.08 350 LEU A O 1
ATOM 2535 N N . THR A 1 351 ? 11.992 -22.454 57.886 1.00 21.08 351 THR A N 1
ATOM 2536 C CA . THR A 1 351 ? 12.660 -22.249 59.175 1.00 21.08 351 THR A CA 1
ATOM 2537 C C . THR A 1 351 ? 14.013 -21.523 59.125 1.00 21.08 351 THR A C 1
ATOM 2539 O O . THR A 1 351 ? 14.894 -21.872 58.348 1.00 21.08 351 THR A O 1
ATOM 2542 N N . THR A 1 352 ? 14.140 -20.594 60.075 1.00 28.25 352 THR A N 1
ATOM 2543 C CA . THR A 1 352 ? 15.265 -19.814 60.636 1.00 28.25 352 THR A CA 1
ATOM 2544 C C . THR A 1 352 ? 16.695 -20.383 60.617 1.00 28.25 352 THR A C 1
ATOM 2546 O O . THR A 1 352 ? 16.892 -21.508 61.069 1.00 28.25 352 THR A O 1
ATOM 2549 N N . GLU A 1 353 ? 17.692 -19.505 60.391 1.00 20.78 353 GLU A N 1
ATOM 2550 C CA . GLU A 1 353 ? 18.754 -19.207 61.381 1.00 20.78 353 GLU A CA 1
ATOM 2551 C C . GLU A 1 353 ? 19.423 -17.822 61.160 1.00 20.78 353 GLU A C 1
ATOM 2553 O O . GLU A 1 353 ? 19.801 -17.461 60.052 1.00 20.78 353 GLU A O 1
ATOM 2558 N N . SER A 1 354 ? 19.639 -17.117 62.280 1.00 22.55 354 SER A N 1
ATOM 2559 C CA . SER A 1 354 ? 20.709 -16.141 62.574 1.00 22.55 354 SER A CA 1
ATOM 2560 C C . SER A 1 354 ? 20.457 -14.613 62.559 1.00 22.55 354 SER A C 1
ATOM 2562 O O . SER A 1 354 ? 20.605 -13.912 61.569 1.00 22.55 354 SER A O 1
ATOM 2564 N N . THR A 1 355 ? 20.231 -14.120 63.787 1.00 21.78 355 THR A N 1
ATOM 2565 C CA . THR A 1 355 ? 20.895 -13.001 64.502 1.00 21.78 355 THR A CA 1
ATOM 2566 C C . THR A 1 355 ? 20.986 -11.597 63.883 1.00 21.78 355 THR A C 1
ATOM 2568 O O . THR A 1 355 ? 21.962 -11.262 63.215 1.00 21.78 355 THR A O 1
ATOM 2571 N N . THR A 1 356 ? 20.107 -10.701 64.342 1.00 24.75 356 THR A N 1
ATOM 2572 C CA . THR A 1 356 ? 20.318 -9.241 64.357 1.00 24.75 356 THR A CA 1
ATOM 2573 C C . THR A 1 356 ? 20.525 -8.754 65.794 1.00 24.75 356 THR A C 1
ATOM 2575 O O . THR A 1 356 ? 19.715 -9.038 66.676 1.00 24.75 356 THR A O 1
ATOM 2578 N N . THR A 1 357 ? 21.610 -8.016 66.045 1.00 22.08 357 THR A N 1
ATOM 2579 C CA . THR A 1 357 ? 21.831 -7.325 67.328 1.00 22.08 357 THR A CA 1
ATOM 2580 C C . THR A 1 357 ? 21.241 -5.923 67.219 1.00 22.08 357 THR A C 1
ATOM 2582 O O . THR A 1 357 ? 21.754 -5.099 66.468 1.00 22.08 357 THR A O 1
ATOM 2585 N N . THR A 1 358 ? 20.165 -5.663 67.955 1.00 23.53 358 THR A N 1
ATOM 2586 C CA . THR A 1 358 ? 19.514 -4.351 68.058 1.00 23.53 358 THR A CA 1
ATOM 2587 C C . THR A 1 358 ? 20.079 -3.586 69.254 1.00 23.53 358 THR A C 1
ATOM 2589 O O . THR A 1 358 ? 20.197 -4.142 70.345 1.00 23.53 358 THR A O 1
ATOM 2592 N N . THR A 1 359 ? 20.358 -2.293 69.085 1.00 22.20 359 THR A N 1
ATOM 2593 C CA . THR A 1 359 ? 20.423 -1.337 70.204 1.00 22.20 359 THR A CA 1
ATOM 2594 C C . THR A 1 359 ? 19.280 -0.341 70.036 1.00 22.20 359 THR A C 1
ATOM 2596 O O . THR A 1 359 ? 19.255 0.422 69.076 1.00 22.20 359 THR A O 1
ATOM 2599 N N . GLU A 1 360 ? 18.303 -0.434 70.938 1.00 26.25 360 GLU A N 1
ATOM 2600 C CA . GLU A 1 360 ? 17.015 0.267 70.921 1.00 26.25 360 GLU A CA 1
ATOM 2601 C C . GLU A 1 360 ? 17.084 1.737 71.378 1.00 26.25 360 GLU A C 1
ATOM 2603 O O . GLU A 1 360 ? 17.866 2.087 72.260 1.00 26.25 360 GLU A O 1
ATOM 2608 N N . SER A 1 361 ? 16.157 2.564 70.876 1.00 24.05 361 SER A N 1
ATOM 2609 C CA . SER A 1 361 ? 15.028 3.078 71.679 1.00 24.05 361 SER A CA 1
ATOM 2610 C C . SER A 1 361 ? 13.940 3.679 70.758 1.00 24.05 361 SER A C 1
ATOM 2612 O O . SER A 1 361 ? 14.254 4.594 69.998 1.00 24.05 361 SER A O 1
ATOM 2614 N N . PRO A 1 362 ? 12.673 3.217 70.828 1.00 35.47 362 PRO A N 1
ATOM 2615 C CA . PRO A 1 362 ? 11.589 3.592 69.910 1.00 35.47 362 PRO A CA 1
ATOM 2616 C C . PRO A 1 362 ? 10.558 4.563 70.523 1.00 35.47 362 PRO A C 1
ATOM 2618 O O . PRO A 1 362 ? 10.480 4.687 71.743 1.00 35.47 362 PRO A O 1
ATOM 2621 N N . THR A 1 363 ? 9.687 5.141 69.681 1.00 22.89 363 THR A N 1
ATOM 2622 C CA . THR A 1 363 ? 8.263 5.387 70.007 1.00 2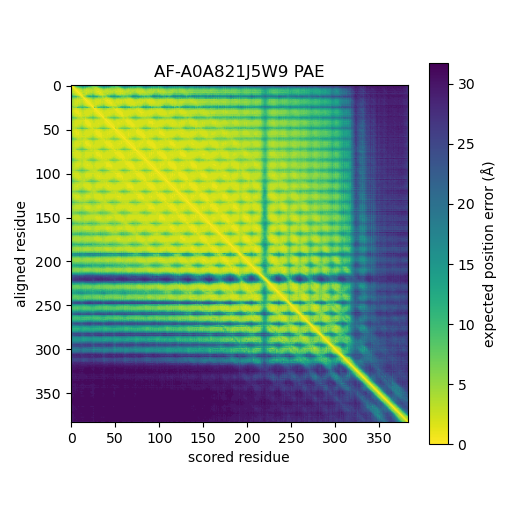2.89 363 THR A CA 1
ATOM 2623 C C . THR A 1 363 ? 7.395 5.298 68.741 1.00 22.89 363 THR A C 1
ATOM 2625 O O . THR A 1 363 ? 7.417 6.210 67.917 1.00 22.89 363 THR A O 1
ATOM 2628 N N . THR A 1 364 ? 6.599 4.234 68.616 1.00 26.78 364 THR A N 1
ATOM 2629 C CA . THR A 1 364 ? 5.412 4.132 67.744 1.00 26.78 364 THR A CA 1
ATOM 2630 C C . THR A 1 364 ? 4.284 3.450 68.529 1.00 26.78 364 THR A C 1
ATOM 2632 O O . THR A 1 364 ? 4.547 2.615 69.394 1.00 26.78 364 THR A O 1
ATOM 2635 N N . GLU A 1 365 ? 3.031 3.819 68.258 1.00 23.23 365 GLU A N 1
ATOM 2636 C CA . GLU A 1 365 ? 1.818 3.209 68.828 1.00 23.23 365 GLU A CA 1
ATOM 2637 C C . GLU A 1 365 ? 1.071 2.467 67.699 1.00 23.23 365 GLU A C 1
ATOM 2639 O O . GLU A 1 365 ? 0.901 3.026 66.617 1.00 23.23 365 GLU A O 1
ATOM 2644 N N . SER A 1 366 ? 0.682 1.200 67.909 1.00 26.58 366 SER A N 1
ATOM 2645 C CA . SER A 1 366 ? 0.019 0.334 66.913 1.00 26.58 366 SER A CA 1
ATOM 2646 C C . SER A 1 366 ? -0.941 -0.661 67.589 1.00 26.58 366 SER A C 1
ATOM 2648 O O . SER A 1 366 ? -0.706 -1.067 68.729 1.00 26.58 366 SER A O 1
ATOM 2650 N N . THR A 1 367 ? -2.006 -1.078 66.891 1.00 22.38 367 THR A N 1
ATOM 2651 C CA . THR A 1 367 ? -2.941 -2.145 67.310 1.00 22.38 367 THR A CA 1
ATOM 2652 C C . THR A 1 367 ? -3.098 -3.197 66.203 1.00 22.38 367 THR A C 1
ATOM 2654 O O . THR A 1 367 ? -3.416 -2.840 65.072 1.00 22.38 367 THR A O 1
ATOM 2657 N N . THR A 1 368 ? -2.941 -4.486 66.533 1.00 26.06 368 THR A N 1
ATOM 2658 C CA . THR A 1 368 ? -2.974 -5.647 65.610 1.00 26.06 368 THR A CA 1
ATOM 2659 C C . THR A 1 368 ? -4.078 -6.636 66.023 1.00 26.06 368 THR A C 1
ATOM 2661 O O . THR A 1 368 ? -4.270 -6.857 67.217 1.00 26.06 368 THR A O 1
ATOM 2664 N N . THR A 1 369 ? -4.790 -7.264 65.074 1.00 23.02 369 THR A N 1
ATOM 2665 C CA . THR A 1 369 ? -5.688 -8.415 65.341 1.00 23.02 369 THR A CA 1
ATOM 2666 C C . THR A 1 369 ? -5.272 -9.615 64.484 1.00 23.02 369 THR A C 1
ATOM 2668 O O . THR A 1 369 ? -5.282 -9.529 63.261 1.00 23.02 369 THR A O 1
ATOM 2671 N N . THR A 1 370 ? -4.932 -10.732 65.133 1.00 26.27 370 THR A N 1
ATOM 2672 C CA . THR A 1 370 ? -4.482 -12.003 64.532 1.00 26.27 370 THR A CA 1
ATOM 2673 C C . THR A 1 370 ? -5.562 -13.072 64.720 1.00 26.27 370 THR A C 1
ATOM 2675 O O . THR A 1 370 ? -6.090 -13.204 65.824 1.00 26.27 370 THR A O 1
ATOM 2678 N N . THR A 1 371 ? -5.872 -13.871 63.691 1.00 24.09 371 THR A N 1
ATOM 2679 C CA . THR A 1 371 ? -6.667 -15.108 63.851 1.00 24.09 371 THR A CA 1
ATOM 2680 C C . THR A 1 371 ? -5.862 -16.300 63.331 1.00 24.09 371 THR A C 1
ATOM 2682 O O . THR A 1 371 ? -5.885 -16.590 62.142 1.00 24.09 371 THR A O 1
ATOM 2685 N N . GLU A 1 372 ? -5.154 -16.996 64.223 1.00 28.77 372 GLU A N 1
ATOM 2686 C CA . GLU A 1 372 ? -4.569 -18.318 63.964 1.00 28.77 372 GLU A CA 1
ATOM 2687 C C . GLU A 1 372 ? -5.431 -19.402 64.628 1.00 28.77 372 GLU A C 1
ATOM 2689 O O . GLU A 1 372 ? -5.876 -19.259 65.772 1.00 28.77 372 GLU A O 1
ATOM 2694 N N . ALA A 1 373 ? -5.678 -20.503 63.915 1.00 25.77 373 ALA A N 1
ATOM 2695 C CA . ALA A 1 373 ? -6.316 -21.685 64.481 1.00 25.77 373 ALA A CA 1
ATOM 2696 C C . ALA A 1 373 ? -5.306 -22.453 65.355 1.00 25.77 373 ALA A C 1
ATOM 2698 O O . ALA A 1 373 ? -4.363 -23.065 64.863 1.00 25.77 373 ALA A O 1
ATOM 2699 N N . LEU A 1 374 ? -5.534 -22.392 66.667 1.00 26.72 374 LEU A N 1
ATOM 2700 C CA . LEU A 1 374 ? -4.780 -23.032 67.746 1.00 26.72 374 LEU A CA 1
ATOM 2701 C C . LEU A 1 374 ? -4.643 -24.561 67.619 1.00 26.72 374 LEU A C 1
ATOM 2703 O O . LEU A 1 374 ? -5.643 -25.270 67.511 1.00 26.72 374 LEU A O 1
ATOM 2707 N N . THR A 1 375 ? -3.443 -25.066 67.920 1.00 25.05 375 THR A N 1
ATOM 2708 C CA . THR A 1 375 ? -3.280 -26.233 68.807 1.00 25.05 375 THR A CA 1
ATOM 2709 C C . THR A 1 375 ? -2.246 -25.915 69.883 1.00 25.05 375 THR A C 1
ATOM 2711 O O . THR A 1 375 ? -1.073 -25.700 69.593 1.00 25.05 375 THR A O 1
ATOM 2714 N N . THR A 1 376 ? -2.706 -25.856 71.130 1.00 28.59 376 THR A N 1
ATOM 2715 C CA . THR A 1 376 ? -1.933 -25.619 72.352 1.00 28.59 376 THR A CA 1
ATOM 2716 C C . THR A 1 376 ? -1.423 -26.921 72.962 1.00 28.59 376 THR A C 1
ATOM 2718 O O . THR A 1 376 ? -2.184 -27.874 73.104 1.00 28.59 376 THR A O 1
ATOM 2721 N N . GLU A 1 377 ? -0.200 -26.902 73.492 1.00 25.89 377 GLU A N 1
ATOM 2722 C CA . GLU A 1 377 ? 0.126 -27.632 74.720 1.00 25.89 377 GLU A CA 1
ATOM 2723 C C . GLU A 1 377 ? 1.009 -26.732 75.603 1.00 25.89 377 GLU A C 1
ATOM 2725 O O . GLU A 1 377 ? 1.977 -26.130 75.143 1.00 25.89 377 GLU A O 1
ATOM 2730 N N . SER A 1 378 ? 0.598 -26.544 76.857 1.00 31.02 378 SER A N 1
ATOM 2731 C CA . SER A 1 378 ? 1.168 -25.594 77.819 1.00 31.02 378 SER A CA 1
ATOM 2732 C C . SER A 1 378 ? 1.760 -26.351 78.999 1.00 31.02 378 SER A C 1
ATOM 2734 O O . SER A 1 378 ? 1.088 -27.240 79.511 1.00 31.02 378 SER A O 1
ATOM 2736 N N . THR A 1 379 ? 2.914 -25.913 79.515 1.00 26.03 379 THR A N 1
ATOM 2737 C CA . THR A 1 379 ? 3.168 -25.906 80.967 1.00 26.03 379 THR A CA 1
ATOM 2738 C C . THR A 1 379 ? 4.103 -24.762 81.366 1.00 26.03 379 THR A C 1
ATOM 2740 O O . THR A 1 379 ? 5.282 -24.746 81.019 1.00 26.03 379 THR A O 1
ATOM 2743 N N . THR A 1 380 ? 3.566 -23.828 82.145 1.00 33.19 380 THR A N 1
ATOM 2744 C CA . THR A 1 380 ? 4.252 -22.811 82.954 1.00 33.19 380 THR A CA 1
ATOM 2745 C C . THR A 1 380 ? 4.790 -23.433 84.247 1.00 33.19 380 THR A C 1
ATOM 2747 O O . THR A 1 380 ? 4.117 -24.289 84.814 1.00 33.19 380 THR A O 1
ATOM 2750 N N . THR A 1 381 ? 5.906 -22.943 84.800 1.00 24.30 381 THR A N 1
ATOM 2751 C CA . THR A 1 381 ? 6.034 -22.670 86.252 1.00 24.30 381 THR A CA 1
ATOM 2752 C C . THR A 1 381 ? 7.182 -21.694 86.514 1.00 24.30 381 THR A C 1
ATOM 2754 O O . THR A 1 381 ? 8.316 -21.895 86.090 1.00 24.30 381 THR A O 1
ATOM 2757 N N . THR A 1 382 ? 6.817 -20.645 87.239 1.00 32.50 382 THR A N 1
ATOM 2758 C CA . THR A 1 382 ? 7.584 -19.495 87.715 1.00 32.50 382 THR A CA 1
ATOM 2759 C C . THR A 1 382 ? 8.194 -19.764 89.095 1.00 32.50 382 THR A C 1
ATOM 2761 O O . THR A 1 382 ? 7.570 -20.447 89.907 1.00 32.50 382 THR A O 1
ATOM 2764 N N . THR A 1 383 ? 9.307 -19.098 89.405 1.00 35.38 383 THR A N 1
ATOM 2765 C CA . THR A 1 383 ? 9.380 -18.152 90.539 1.00 35.38 383 THR A CA 1
ATOM 2766 C C . THR A 1 383 ? 10.225 -16.966 90.138 1.00 35.38 383 THR A C 1
ATOM 2768 O O . THR A 1 383 ? 11.305 -17.230 89.564 1.00 35.38 383 THR A O 1
#

Radius of gyration: 29.72 Å; Cα contacts (8 Å, |Δi|>4): 1044; chains: 1; bounding box: 46×47×115 Å

Foldseek 3Di:
DDEEEAEEEEEEADEDEAEEEEEEAEEYEYEYEYEYAEEYEYEYEYEYAEEYEYEYEYEYAEEYEYEYEYEYAYEYEYEYEYEYAYEYEEEYYYEYAEEYEYEYEYEYAAEYEYEYEYEYAYEYEYEYEYEYAAEYEYEYEYEYQYEYEYEYEYEYAAEYEYEYEYEYAEEYEYEYEYEYAHEYEYEYEYEYAAEYEYEYEYEYAHEYEYEYEYHYDDDPDDDAHEYEYEYEYEYAEEYEEEYEYEDAHEYEYEYEYEYAEEYEYEYEYEDEYEYEYEYEYEYAYEYEYEYHYDDHYDYDYHYHYDYDDDYDYDYDYDDDDDDDDDDDDDDDDDDDDDDDDDDDDDDDDDDDDDDDDDDDDDDDDDDDDDDDDDDDDDDDDDD

Secondary structure (DSSP, 8-state):
---EEEEEEE--SS-EEEEEEE--SSEEEEEEEE--SSEEEEEEEE--SSEEEEEEEE--SSEEEEEEEE--SSEEEEEEEE--SSEEEEEEEE--SSEEEEEEEE--SSEEEEEEEE--SSEEEEEEEE--SSEEEEEEEE--SSEEEEEEEE--SSEEEEEEEE--SSEEEEEEEE--SSEEEEEEEEEESSEEEEEEEE--SSEEEEEEEEEE---SS-PPPEEEEEEEE--SSEEEEEEEE--SSEEEEEEEE--SS-EEEEEEEESS-EEEEEEEE--SS-EEEEEEEES--EEEEEEEE--SS--EEEEEE------------------------------------------------------------------

Solvent-accessible surface area (backbone atoms only — not comparable to full-atom values): 19923 Å² total; per-residue (Å²): 134,55,75,45,77,49,79,50,77,49,76,39,80,58,66,47,76,49,78,51,76,50,77,32,77,25,41,34,38,42,38,41,37,42,44,23,55,35,34,36,38,42,37,44,38,42,44,22,55,33,32,38,37,43,37,43,37,41,44,19,53,32,34,40,37,42,37,43,40,38,46,25,55,31,33,39,38,41,38,44,38,40,44,18,55,29,32,39,37,42,38,42,40,38,45,25,55,30,34,38,38,41,38,43,39,41,45,17,56,31,31,37,38,43,38,42,36,43,40,23,59,31,34,38,37,42,38,42,39,40,46,18,46,34,33,37,38,42,39,42,37,40,44,16,54,33,33,38,38,40,40,43,39,42,44,16,47,34,32,38,38,41,39,41,39,39,44,21,51,36,31,40,38,41,40,43,39,39,46,16,48,36,28,37,38,41,38,42,38,42,45,32,55,39,39,44,40,42,38,43,38,41,45,14,49,36,32,41,37,43,39,42,39,46,42,56,64,87,64,101,68,92,73,84,34,48,43,40,41,38,41,38,41,43,22,47,46,29,41,39,42,39,43,41,44,53,54,72,34,49,41,43,39,39,41,38,42,44,34,60,30,48,44,41,41,39,41,40,44,43,45,50,31,46,40,39,39,38,40,39,46,59,42,78,51,52,50,40,50,38,50,44,53,48,73,70,65,62,72,48,79,47,77,50,77,64,74,91,71,71,78,58,80,55,78,57,82,67,88,79,89,74,96,74,89,80,90,83,88,82,85,84,84,84,86,86,83,86,89,82,90,84,87,88,85,84,89,84,87,83,87,86,89,85,88,82,89,81,87,86,87,88,90,86,89,88,89,86,88,84,90,79,90,83,85,86,88,85,84,89,86,86,133

Mean predicted aligned error: 13.71 Å